Protein AF-A0A6L2PXE2-F1 (afdb_monomer)

Foldseek 3Di:
DPDPPPPDDPLLDDDPDDDDNPDQLQVLLVVLLVQLVDPVSCLVCVQVSLVSLLVLLVDLVCLLSHDQVSLVSLLVSLLVCLVPPHPPDDNLSSLQSNLSSLQRNLVVYVCLVVLLVCLVVLLVLLVPPCVLVPLSSLLSSLSNLLSNLVSNCVPPLASNLVSLLSRLVSLLVSDDPDPDRVSPSVVSSLSSLLSNLCSQQPLLNAVVDPNGDHNDPVSVVVSLLSLQVSLVVVLVVQLVVLDPDLDDDPSSLSSNLSSLSHQQVVPCQWDPPPDPPPDDPDDDDDDPDDDGRGHHPVVLLVVLQDPPSLSSSSSSLSSLLVNLQSPVVSQDPVNVVSLVVSLVVSCVPDPDVSSNVSSVSNVVSNVVSVVVVPPD

pLDDT: mean 82.26, std 19.33, range [30.48, 98.69]

Sequence (376 aa):
MDGCLSHMPEEFKVSYFSGTPKLKCSTVVSCILEILSDGYLQKCFGRTYLLILKEVLRVRKYWGCIKFDHWNELLDLCFMLYEKPPAHLDKATVAEILYWIVKCGTPQSHLGLRLRKKFPLLVRAFEDSDLGKLPALQASLLKLAITVSRQLAKESRMATCKFGEDITKYVIHLYEHRLEDRYDKKGLMFDFLLLQMHLHHPHGTREGDGAAYAYSWEKWRCQLRSIYGLVDTEMHNIQRNRCKVQVLKENFLRLAVEVCKQVYEDGSSVLDMTNERTINESVSYSVPKRRRVIGGIEAIIEILSTPGKTQDIWPWLSLMSSLFSKYPNILKEQDFIPLLRVIADLQSTCKDSIVMGCLCQCTVSSRSTSVGKTVI

Nearest PDB structures (foldseek):
  3nmx-assembly2_B  TM=4.400E-01  e=2.389E-02  Homo sapiens
  3t7u-assembly2_B  TM=4.200E-01  e=3.203E-02  Homo sapiens
  7n6g-assembly1_0A  TM=3.673E-01  e=2.389E-02  Chlamydomonas reinhardtii
  8qai-assembly2_B  TM=2.907E-01  e=6.283E-01  synthetic construct
  8fiq-assembly1_A  TM=2.658E-01  e=1.453E+00  synthetic construct

Radius of gyration: 24.65 Å; Cα contacts (8 Å, |Δi|>4): 382; chains: 1; bounding box: 54×49×72 Å

Organism: Coptotermes formosanus (NCBI:txid36987)

Structure (mmCIF, N/CA/C/O backbone):
data_AF-A0A6L2PXE2-F1
#
_entry.id   AF-A0A6L2PXE2-F1
#
loop_
_atom_site.group_PDB
_atom_site.id
_atom_site.type_symbol
_atom_site.label_atom_id
_atom_site.label_alt_id
_atom_site.label_comp_id
_atom_site.label_asym_id
_atom_site.label_entity_id
_atom_site.label_seq_id
_atom_site.pdbx_PDB_ins_code
_atom_site.Cartn_x
_atom_site.Cartn_y
_atom_site.Cartn_z
_atom_site.occupancy
_atom_site.B_iso_or_equiv
_atom_site.auth_seq_id
_atom_site.auth_comp_id
_atom_site.auth_asym_id
_atom_site.auth_atom_id
_atom_site.pdbx_PDB_model_num
ATOM 1 N N . MET A 1 1 ? -2.765 22.660 -30.120 1.00 33.78 1 MET A N 1
ATOM 2 C CA . MET A 1 1 ? -2.246 22.608 -31.504 1.00 33.78 1 MET A CA 1
ATOM 3 C C . MET A 1 1 ? -2.192 21.158 -31.930 1.00 33.78 1 MET A C 1
ATOM 5 O O . MET A 1 1 ? -1.219 20.445 -31.704 1.00 33.78 1 MET A O 1
ATOM 9 N N . ASP A 1 2 ? -3.338 20.750 -32.454 1.00 34.28 2 ASP A N 1
ATOM 10 C CA . ASP A 1 2 ? -3.775 19.413 -32.833 1.00 34.28 2 ASP A CA 1
ATOM 11 C C . ASP A 1 2 ? -3.177 18.982 -34.176 1.00 34.28 2 ASP A C 1
ATOM 13 O O . ASP A 1 2 ? -3.875 18.888 -35.179 1.00 34.28 2 ASP A O 1
ATOM 17 N N . GLY A 1 3 ? -1.857 18.774 -34.210 1.00 30.48 3 GLY A N 1
ATOM 18 C CA . GLY A 1 3 ? -1.133 18.500 -35.460 1.00 30.48 3 GLY A CA 1
ATOM 19 C C . GLY A 1 3 ? -0.398 17.160 -35.549 1.00 30.48 3 GLY A C 1
ATOM 20 O O . GLY A 1 3 ? -0.015 16.769 -36.641 1.00 30.48 3 GLY A O 1
ATOM 21 N N . CYS A 1 4 ? -0.188 16.436 -34.442 1.00 35.38 4 CYS A N 1
ATOM 22 C CA . CYS A 1 4 ? 0.711 15.264 -34.437 1.00 35.38 4 CYS A CA 1
ATOM 23 C C . CYS A 1 4 ? 0.021 13.891 -34.384 1.00 35.38 4 CYS A C 1
ATOM 25 O O . CYS A 1 4 ? 0.707 12.874 -34.353 1.00 35.38 4 CYS A O 1
ATOM 27 N N . LEU A 1 5 ? -1.313 13.829 -34.373 1.00 38.12 5 LEU A N 1
ATOM 28 C CA . LEU A 1 5 ? -2.053 12.554 -34.348 1.00 38.12 5 LEU A CA 1
ATOM 29 C C . LEU A 1 5 ? -2.540 12.096 -35.735 1.00 38.12 5 LEU A C 1
ATOM 31 O O . LEU A 1 5 ? -3.041 10.982 -35.863 1.00 38.12 5 LEU A O 1
ATOM 35 N N . SER A 1 6 ? -2.372 12.910 -36.780 1.00 36.41 6 SER A N 1
ATOM 36 C CA . SER A 1 6 ? -2.853 12.627 -38.143 1.00 36.41 6 SER A CA 1
ATOM 37 C C . SER A 1 6 ? -1.922 11.744 -38.986 1.00 36.41 6 SER A C 1
ATOM 39 O O . SER A 1 6 ? -2.309 11.342 -40.079 1.00 36.41 6 SER A O 1
ATOM 41 N N . HIS A 1 7 ? -0.733 11.391 -38.484 1.00 41.12 7 HIS A N 1
ATOM 42 C CA . HIS A 1 7 ? 0.254 10.577 -39.210 1.00 41.12 7 HIS A CA 1
ATOM 43 C C . HIS A 1 7 ? 0.598 9.239 -38.539 1.00 41.12 7 HIS A C 1
ATOM 45 O O . HIS A 1 7 ? 1.621 8.637 -38.857 1.00 41.12 7 HIS A O 1
ATOM 51 N N . MET A 1 8 ? -0.247 8.727 -37.637 1.00 36.16 8 MET A N 1
ATOM 52 C CA . MET A 1 8 ? -0.122 7.320 -37.248 1.00 36.16 8 MET A CA 1
ATOM 53 C C . MET A 1 8 ? -0.570 6.421 -38.413 1.00 36.16 8 MET A C 1
ATOM 55 O O . MET A 1 8 ? -1.683 6.615 -38.911 1.00 36.16 8 MET A O 1
ATOM 59 N N . PRO A 1 9 ? 0.246 5.432 -38.836 1.00 40.03 9 PRO A N 1
ATOM 60 C CA . PRO A 1 9 ? -0.194 4.403 -39.775 1.00 40.03 9 PRO A CA 1
ATOM 61 C C . PRO A 1 9 ? -1.485 3.759 -39.257 1.00 40.03 9 PRO A C 1
ATOM 63 O O . PRO A 1 9 ? -1.624 3.562 -38.047 1.00 40.03 9 PRO A O 1
ATOM 66 N N . GLU A 1 10 ? -2.434 3.427 -40.139 1.00 40.53 10 GLU A N 1
ATOM 67 C CA . GLU A 1 10 ? -3.741 2.866 -39.740 1.00 40.53 10 GLU A CA 1
ATOM 68 C C . GLU A 1 10 ? -3.636 1.630 -38.832 1.00 40.53 10 GLU A C 1
ATOM 70 O O . GLU A 1 10 ? -4.534 1.355 -38.039 1.00 40.53 10 GLU A O 1
ATOM 75 N N . GLU A 1 11 ? -2.502 0.941 -38.889 1.00 39.88 11 GLU A N 1
ATOM 76 C CA . GLU A 1 11 ? -2.125 -0.206 -38.067 1.00 39.88 11 GLU A CA 1
ATOM 77 C C . GLU A 1 11 ? -2.091 0.097 -36.556 1.00 39.88 11 GLU A C 1
ATOM 79 O O . GLU A 1 11 ? -2.255 -0.814 -35.745 1.00 39.88 11 GLU A O 1
ATOM 84 N N . PHE A 1 12 ? -1.925 1.364 -36.160 1.00 40.22 12 PHE A N 1
ATOM 85 C CA . PHE A 1 12 ? -1.775 1.790 -34.761 1.00 40.22 12 PHE A CA 1
ATOM 86 C C . PHE A 1 12 ? -3.035 2.424 -34.152 1.00 40.22 12 PHE A C 1
ATOM 88 O O . PHE A 1 12 ? -3.027 2.802 -32.977 1.00 40.22 12 PHE A O 1
ATOM 95 N N . LYS A 1 13 ? -4.146 2.519 -34.897 1.00 37.22 13 LYS A N 1
ATOM 96 C CA . LYS A 1 13 ? -5.426 2.993 -34.347 1.00 37.22 13 LYS A CA 1
ATOM 97 C C . LYS A 1 13 ? -6.058 1.905 -33.469 1.00 37.22 13 LYS A C 1
ATOM 99 O O . LYS A 1 13 ? -6.597 0.916 -33.961 1.00 37.22 13 LYS A O 1
ATOM 104 N N . VAL A 1 14 ? -6.030 2.095 -32.149 1.00 42.91 14 VAL A N 1
ATOM 105 C CA . VAL A 1 14 ? -6.706 1.208 -31.187 1.00 42.91 14 VAL A CA 1
ATOM 106 C C . VAL A 1 14 ? -8.183 1.605 -31.086 1.00 42.91 14 VAL A C 1
ATOM 108 O O . VAL A 1 14 ? -8.545 2.528 -30.359 1.00 42.91 14 VAL A O 1
ATOM 111 N N . SER A 1 15 ? -9.051 0.917 -31.834 1.00 38.34 15 SER A N 1
ATOM 112 C CA . SER A 1 15 ? -10.507 1.072 -31.726 1.00 38.34 15 SER A CA 1
ATOM 113 C C . SER A 1 15 ? -11.060 0.257 -30.555 1.00 38.34 15 SER A C 1
ATOM 115 O O . SER A 1 15 ? -10.921 -0.968 -30.526 1.00 38.34 15 SER A O 1
ATOM 117 N N . TYR A 1 16 ? -11.750 0.915 -29.623 1.00 40.41 16 TYR A N 1
ATOM 118 C CA . TYR A 1 16 ? -12.518 0.277 -28.548 1.00 40.41 16 TYR A CA 1
ATOM 119 C C . TYR A 1 16 ? -13.815 -0.361 -29.073 1.00 40.41 16 TYR A C 1
ATOM 121 O O . TYR A 1 16 ? -14.902 0.002 -28.654 1.00 40.41 16 TYR A O 1
ATOM 129 N N . PHE A 1 17 ? -13.727 -1.313 -29.997 1.00 40.59 17 PHE A N 1
ATOM 130 C CA . PHE A 1 17 ? -14.870 -2.129 -30.402 1.00 40.59 17 PHE A CA 1
ATOM 131 C C . PHE A 1 17 ? -14.378 -3.534 -30.741 1.00 40.59 17 PHE A C 1
ATOM 133 O O . PHE A 1 17 ? -13.473 -3.693 -31.554 1.00 40.59 17 PHE A O 1
ATOM 140 N N . SER A 1 18 ? -14.927 -4.527 -30.031 1.00 56.88 18 SER A N 1
ATOM 141 C CA . SER A 1 18 ? -14.941 -5.967 -30.347 1.00 56.88 18 SER A CA 1
ATOM 142 C C . SER A 1 18 ? -13.972 -6.419 -31.458 1.00 56.88 18 SER A C 1
ATOM 144 O O . SER A 1 18 ? -14.390 -6.687 -32.579 1.00 56.88 18 SER A O 1
ATOM 146 N N . GLY A 1 19 ? -12.670 -6.492 -31.165 1.00 48.06 19 GLY A N 1
ATOM 147 C CA . GLY A 1 19 ? -11.647 -6.758 -32.180 1.00 48.06 19 GLY A CA 1
ATOM 148 C C . GLY A 1 19 ? -10.712 -7.900 -31.798 1.00 48.06 19 GLY A C 1
ATOM 149 O O . GLY A 1 19 ? -10.201 -7.975 -30.672 1.00 48.06 19 GLY A O 1
ATOM 150 N N . THR A 1 20 ? -10.489 -8.814 -32.735 1.00 53.94 20 THR A N 1
ATOM 151 C CA . THR A 1 20 ? -9.309 -9.681 -32.778 1.00 53.94 20 THR A CA 1
ATOM 152 C C . THR A 1 20 ? -8.059 -8.794 -32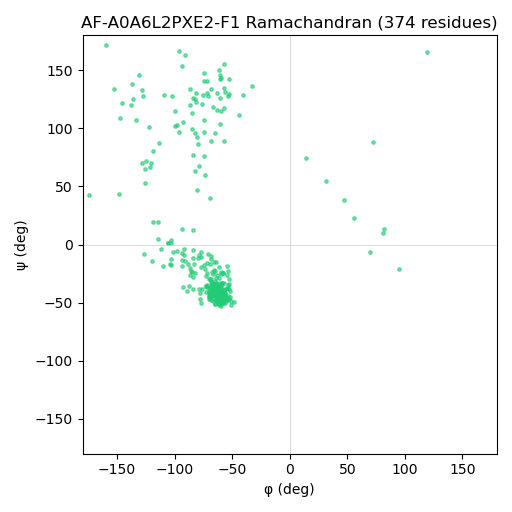.816 1.00 53.94 20 THR A C 1
ATOM 154 O O . THR A 1 20 ? -8.044 -7.808 -33.555 1.00 53.94 20 THR A O 1
ATOM 157 N N . PRO A 1 21 ? -7.018 -9.084 -32.019 1.00 54.56 21 PRO A N 1
ATOM 158 C CA . PRO A 1 21 ? -5.804 -8.283 -32.048 1.00 54.56 21 PRO A CA 1
ATOM 159 C C . PRO A 1 21 ? -5.129 -8.375 -33.426 1.00 54.56 21 PRO A C 1
ATOM 161 O O . PRO A 1 21 ? -4.723 -9.459 -33.835 1.00 54.56 21 PRO A O 1
ATOM 164 N N . LYS A 1 22 ? -5.048 -7.252 -34.155 1.00 66.12 22 LYS A N 1
ATOM 165 C CA . LYS A 1 22 ? -4.467 -7.192 -35.513 1.00 66.12 22 LYS A CA 1
ATOM 166 C C . LYS A 1 22 ? -2.946 -7.000 -35.516 1.00 66.12 22 LYS A C 1
ATOM 168 O O . LYS A 1 22 ? -2.286 -7.361 -36.483 1.00 66.12 22 LYS A O 1
ATOM 173 N N . LEU A 1 23 ? -2.387 -6.456 -34.433 1.00 68.56 23 LEU A N 1
ATOM 174 C CA . LEU A 1 23 ? -0.953 -6.215 -34.291 1.00 68.56 23 LEU A CA 1
ATOM 175 C C . LEU A 1 23 ? -0.242 -7.454 -33.742 1.00 68.56 23 LEU A C 1
ATOM 177 O O . LEU A 1 23 ? -0.655 -8.025 -32.728 1.00 68.56 23 LEU A O 1
ATOM 181 N N . LYS A 1 24 ? 0.885 -7.825 -34.360 1.00 84.50 24 LYS A N 1
ATOM 182 C CA . LYS A 1 24 ? 1.807 -8.828 -33.809 1.00 84.50 24 LYS A CA 1
ATOM 183 C C . LYS A 1 24 ? 2.478 -8.253 -32.559 1.00 84.50 24 LYS A C 1
ATOM 185 O O . LYS A 1 24 ? 3.528 -7.623 -32.639 1.00 84.50 24 LYS A O 1
ATOM 190 N N . CYS A 1 25 ? 1.854 -8.458 -31.399 1.00 87.31 25 CYS A N 1
ATOM 191 C CA . CYS A 1 25 ? 2.279 -7.883 -30.119 1.00 87.31 25 CYS A CA 1
ATOM 192 C C . CYS A 1 25 ? 3.760 -8.145 -29.801 1.00 87.31 25 CYS A C 1
ATOM 194 O O . CYS A 1 25 ? 4.458 -7.235 -29.364 1.00 87.31 25 CYS A O 1
ATOM 196 N N . SER A 1 26 ? 4.265 -9.344 -30.099 1.00 86.44 26 SER A N 1
ATOM 197 C CA . SER A 1 26 ? 5.681 -9.677 -29.925 1.00 86.44 26 SER A CA 1
ATOM 198 C C . SER A 1 26 ? 6.612 -8.753 -30.716 1.00 86.44 26 SER A C 1
ATOM 200 O O . SER A 1 26 ? 7.636 -8.342 -30.184 1.00 86.44 26 SER A O 1
ATOM 202 N N . THR A 1 27 ? 6.247 -8.400 -31.954 1.00 90.00 27 THR A N 1
ATOM 203 C CA . THR A 1 27 ? 7.010 -7.484 -32.818 1.00 90.00 27 THR A CA 1
ATOM 204 C C . THR A 1 27 ? 6.945 -6.055 -32.295 1.00 90.00 27 THR A C 1
ATOM 206 O O . THR A 1 27 ? 7.966 -5.379 -32.235 1.00 90.00 27 THR A O 1
ATOM 209 N N . VAL A 1 28 ? 5.762 -5.612 -31.856 1.00 92.62 28 VAL A N 1
ATOM 210 C CA . VAL A 1 28 ? 5.584 -4.278 -31.261 1.00 92.62 28 VAL A CA 1
ATOM 211 C C . VAL A 1 28 ? 6.449 -4.126 -30.009 1.00 92.62 28 VAL A C 1
ATOM 213 O O . VAL A 1 28 ? 7.136 -3.122 -29.862 1.00 92.62 28 VAL A O 1
ATOM 216 N N . VAL A 1 29 ? 6.466 -5.131 -29.128 1.00 95.00 29 VAL A N 1
ATOM 217 C CA . VAL A 1 29 ? 7.290 -5.091 -27.912 1.00 95.00 29 VAL A CA 1
ATOM 218 C C . VAL A 1 29 ? 8.785 -5.148 -28.223 1.00 95.00 29 VAL A C 1
ATOM 220 O O . VAL A 1 29 ? 9.530 -4.401 -27.597 1.00 95.00 29 VAL A O 1
ATOM 223 N N . SER A 1 30 ? 9.229 -5.949 -29.199 1.00 95.06 30 SER A N 1
ATOM 224 C CA . SER A 1 30 ? 10.632 -5.923 -29.648 1.00 95.06 30 SER A CA 1
ATOM 225 C C . SER A 1 30 ? 11.044 -4.533 -30.134 1.00 95.06 30 SER A C 1
ATOM 227 O O . SER A 1 30 ? 12.037 -3.995 -29.664 1.00 95.06 30 SER A O 1
ATOM 229 N N . CYS A 1 31 ? 10.229 -3.906 -30.985 1.00 95.44 31 CYS A N 1
ATOM 230 C CA . CYS A 1 31 ? 10.491 -2.555 -31.481 1.00 95.44 31 CYS A CA 1
ATOM 231 C C . CYS A 1 31 ? 10.535 -1.516 -30.344 1.00 95.44 31 CYS A C 1
ATOM 233 O O . CYS A 1 31 ? 11.412 -0.655 -30.315 1.00 95.44 31 CYS A O 1
ATOM 235 N N . ILE A 1 32 ? 9.628 -1.621 -29.363 1.00 96.06 32 ILE A N 1
ATOM 236 C CA . ILE A 1 32 ? 9.653 -0.774 -28.160 1.00 96.06 32 ILE A CA 1
ATOM 237 C C . ILE A 1 32 ? 10.976 -0.948 -27.403 1.00 96.06 32 ILE A C 1
ATOM 239 O O . ILE A 1 32 ? 11.587 0.050 -27.024 1.00 96.06 32 ILE A O 1
ATOM 243 N N . LEU A 1 33 ? 11.417 -2.187 -27.174 1.00 97.00 33 LEU A N 1
ATOM 244 C CA . LEU A 1 33 ? 12.665 -2.474 -26.464 1.00 97.00 33 LEU A CA 1
ATOM 245 C C . LEU A 1 33 ? 13.883 -1.917 -27.207 1.00 97.00 33 LEU A C 1
ATOM 247 O O . LEU A 1 33 ? 14.718 -1.272 -26.577 1.00 97.00 33 LEU A O 1
ATOM 251 N N . GLU A 1 34 ? 13.955 -2.096 -28.526 1.00 96.25 34 GLU A N 1
ATOM 252 C CA . GLU A 1 34 ? 15.027 -1.554 -29.373 1.00 96.25 34 GLU A CA 1
ATOM 253 C C . GLU A 1 34 ? 15.111 -0.026 -29.256 1.00 96.25 34 GLU A C 1
ATOM 255 O O . GLU A 1 34 ? 16.166 0.524 -28.943 1.00 96.25 34 GLU A O 1
ATOM 260 N N . ILE A 1 35 ? 13.978 0.665 -29.411 1.00 94.94 35 ILE A N 1
ATOM 261 C CA . ILE A 1 35 ? 13.917 2.133 -29.363 1.00 94.94 35 ILE A CA 1
ATOM 262 C C . ILE A 1 35 ? 14.258 2.673 -27.982 1.00 94.94 35 ILE A C 1
ATOM 264 O O . ILE A 1 35 ? 14.929 3.695 -27.865 1.00 94.94 35 ILE A O 1
ATOM 268 N N . LEU A 1 36 ? 13.770 2.024 -26.927 1.00 93.94 36 LEU A N 1
ATOM 269 C CA . LEU A 1 36 ? 14.010 2.477 -25.562 1.00 93.94 36 LEU A CA 1
ATOM 270 C C . LEU A 1 36 ? 15.421 2.139 -25.063 1.00 93.94 36 LEU A C 1
ATOM 272 O O . LEU A 1 36 ? 15.865 2.773 -24.104 1.00 93.94 36 LEU A O 1
ATOM 276 N N . SER A 1 37 ? 16.110 1.184 -25.691 1.00 93.75 37 SER A N 1
ATOM 277 C CA . SER A 1 37 ? 17.494 0.813 -25.364 1.00 93.75 37 SER A CA 1
ATOM 278 C C . SER A 1 37 ? 18.531 1.672 -26.093 1.00 93.75 37 SER A C 1
ATOM 280 O O . SER A 1 37 ? 19.634 1.852 -25.580 1.00 93.75 37 SER A O 1
ATOM 282 N N . ASP A 1 38 ? 18.190 2.232 -27.255 1.00 94.00 38 ASP A N 1
ATOM 283 C CA . ASP A 1 38 ? 19.054 3.163 -27.982 1.00 94.00 38 ASP A CA 1
ATOM 284 C C . ASP A 1 38 ? 18.939 4.594 -27.429 1.00 94.00 38 ASP A C 1
ATOM 286 O O . ASP A 1 38 ? 17.854 5.169 -27.361 1.00 94.00 38 ASP A O 1
ATOM 290 N N . GLY A 1 39 ? 20.062 5.208 -27.049 1.00 89.75 39 GLY A N 1
ATOM 291 C CA . GLY A 1 39 ? 20.059 6.525 -26.399 1.00 89.75 39 GLY A CA 1
ATOM 292 C C . GLY A 1 39 ? 19.544 7.673 -27.279 1.00 89.75 39 GLY A C 1
ATOM 293 O O . GLY A 1 39 ? 18.939 8.619 -26.763 1.00 89.75 39 GLY A O 1
ATOM 294 N N . TYR A 1 40 ? 19.749 7.607 -28.598 1.00 91.69 40 TYR A N 1
ATOM 295 C CA . TYR A 1 40 ? 19.263 8.626 -29.529 1.00 91.69 40 TYR A CA 1
ATOM 296 C C . TYR A 1 40 ? 17.762 8.451 -29.786 1.00 91.69 40 TYR A C 1
ATOM 298 O O . TYR A 1 40 ? 16.984 9.394 -29.601 1.00 91.69 40 TYR A O 1
ATOM 306 N N . LEU A 1 41 ? 17.330 7.235 -30.128 1.00 93.38 41 LEU A N 1
ATOM 307 C CA . LEU A 1 41 ? 15.924 6.925 -30.394 1.00 93.38 41 LEU A CA 1
ATOM 308 C C . LEU A 1 41 ? 15.060 7.085 -29.142 1.00 93.38 41 LEU A C 1
ATOM 310 O O . LEU A 1 41 ? 13.955 7.620 -29.233 1.00 93.38 41 LEU A O 1
ATOM 314 N N . GLN A 1 42 ? 15.566 6.720 -27.965 1.00 91.75 42 GLN A N 1
ATOM 315 C CA . GLN A 1 42 ? 14.887 6.946 -26.691 1.00 91.75 42 GLN A CA 1
ATOM 316 C C . GLN A 1 42 ? 14.640 8.442 -26.459 1.00 91.75 42 GLN A C 1
ATOM 318 O O . GLN A 1 42 ? 13.545 8.830 -26.040 1.00 91.75 42 GLN A O 1
ATOM 323 N N . LYS A 1 43 ? 15.620 9.301 -26.762 1.00 89.19 43 LYS A N 1
ATOM 324 C CA . LYS A 1 43 ? 15.480 10.756 -26.616 1.00 89.19 43 LYS A CA 1
ATOM 325 C C . LYS A 1 43 ? 14.452 11.334 -27.593 1.00 89.19 43 LYS A C 1
ATOM 327 O O . LYS A 1 43 ? 13.670 12.198 -27.199 1.00 89.19 43 LYS A O 1
ATOM 332 N N . CYS A 1 44 ? 14.439 10.859 -28.837 1.00 89.88 44 CYS A N 1
ATOM 333 C CA . CYS A 1 44 ? 13.541 11.354 -29.883 1.00 89.88 44 CYS A CA 1
ATOM 334 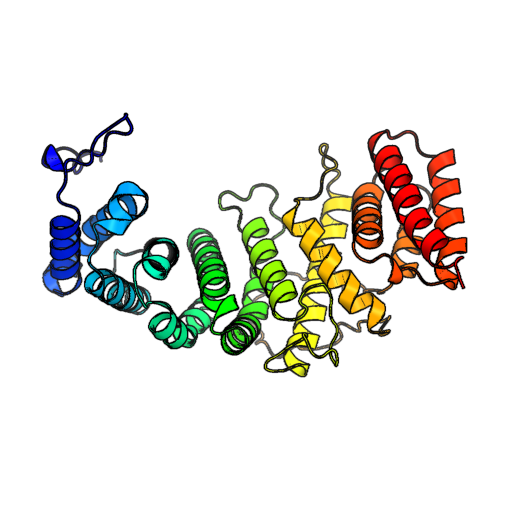C C . CYS A 1 44 ? 12.109 10.806 -29.762 1.00 89.88 44 CYS A C 1
ATOM 336 O O . CYS A 1 44 ? 11.144 11.549 -29.936 1.00 89.88 44 CYS A O 1
ATOM 338 N N . PHE A 1 45 ? 11.959 9.518 -29.451 1.00 91.19 45 PHE A N 1
ATOM 339 C CA . PHE A 1 45 ? 10.699 8.780 -29.584 1.00 91.19 45 PHE A CA 1
ATOM 340 C C . PHE A 1 45 ? 10.258 8.052 -28.309 1.00 91.19 45 PHE A C 1
ATOM 342 O O . PHE A 1 45 ? 9.131 7.553 -28.252 1.00 91.19 45 PHE A O 1
ATOM 349 N N . GLY A 1 46 ? 11.088 8.003 -27.263 1.00 90.81 46 GLY A N 1
ATOM 350 C CA . GLY A 1 46 ? 10.853 7.149 -26.095 1.00 90.81 46 GLY A CA 1
ATOM 351 C C . GLY A 1 46 ? 9.529 7.419 -25.382 1.00 90.81 46 GLY A C 1
ATOM 352 O O . GLY A 1 46 ? 8.821 6.479 -25.024 1.00 90.81 46 GLY A O 1
ATOM 353 N N . ARG A 1 47 ? 9.114 8.689 -25.255 1.00 91.38 47 ARG A N 1
ATOM 354 C CA . ARG A 1 47 ? 7.800 9.033 -24.681 1.00 91.38 47 ARG A CA 1
ATOM 355 C C . ARG A 1 47 ? 6.651 8.402 -25.472 1.00 91.38 47 ARG A C 1
ATOM 357 O O . ARG A 1 47 ? 5.744 7.835 -24.870 1.00 91.38 47 ARG A O 1
ATOM 364 N N . THR A 1 48 ? 6.686 8.488 -26.799 1.00 92.94 48 THR A N 1
ATOM 365 C CA . THR A 1 48 ? 5.644 7.932 -27.673 1.00 92.94 48 THR A CA 1
ATOM 366 C C . THR A 1 48 ? 5.568 6.416 -27.528 1.00 92.94 48 THR A C 1
ATOM 368 O O . THR A 1 48 ? 4.488 5.876 -27.300 1.00 92.94 48 THR A O 1
ATOM 371 N N . TYR A 1 49 ? 6.712 5.730 -27.564 1.00 94.25 49 TYR A N 1
ATOM 372 C CA . TYR A 1 49 ? 6.756 4.269 -27.452 1.00 94.25 49 TYR A CA 1
ATOM 373 C C . TYR A 1 49 ? 6.381 3.756 -26.057 1.00 94.25 49 TYR A C 1
ATOM 375 O O . TYR A 1 49 ? 5.755 2.705 -25.947 1.00 94.25 49 TYR A O 1
ATOM 383 N N . LEU A 1 50 ? 6.643 4.520 -24.993 1.00 93.50 50 LEU A N 1
ATOM 384 C CA . LEU A 1 50 ? 6.135 4.213 -23.652 1.00 93.50 50 LEU A CA 1
ATOM 385 C C . LEU A 1 50 ? 4.609 4.340 -23.557 1.00 93.50 50 LEU A C 1
ATOM 387 O O . LEU A 1 50 ? 3.965 3.517 -22.906 1.00 93.50 50 LEU A O 1
ATOM 391 N N . LEU A 1 51 ? 4.008 5.333 -24.219 1.00 93.00 51 LEU A N 1
ATOM 392 C CA . LEU A 1 51 ? 2.548 5.447 -24.275 1.00 93.00 51 LEU A CA 1
ATOM 393 C C . LEU A 1 51 ? 1.928 4.301 -25.086 1.00 93.00 51 LEU A C 1
ATOM 395 O O . LEU A 1 51 ? 0.922 3.741 -24.657 1.00 93.00 51 LEU A O 1
ATOM 399 N N . ILE A 1 52 ? 2.558 3.887 -26.189 1.00 94.00 52 ILE A N 1
ATOM 400 C CA . ILE A 1 52 ? 2.137 2.694 -26.941 1.00 94.00 52 ILE A CA 1
ATOM 401 C C . ILE A 1 52 ? 2.234 1.447 -26.053 1.00 94.00 52 ILE A C 1
ATOM 403 O O . ILE A 1 52 ? 1.269 0.688 -25.958 1.00 94.00 52 ILE A O 1
ATOM 407 N N . LEU A 1 53 ? 3.355 1.258 -25.346 1.00 95.50 53 LEU A N 1
ATOM 408 C CA . LEU A 1 53 ? 3.541 0.149 -24.409 1.00 95.50 53 LEU A CA 1
ATOM 409 C C . LEU A 1 53 ? 2.428 0.115 -23.358 1.00 95.50 53 LEU A C 1
ATOM 411 O O . LEU A 1 53 ? 1.852 -0.939 -23.097 1.00 95.50 53 LEU A O 1
ATOM 415 N N . LYS A 1 54 ? 2.092 1.268 -22.777 1.00 94.19 54 LYS A N 1
ATOM 416 C CA . LYS A 1 54 ? 1.018 1.393 -21.790 1.00 94.19 54 LYS A CA 1
ATOM 417 C C . LYS A 1 54 ? -0.324 0.899 -22.334 1.00 94.19 54 LYS A C 1
ATOM 419 O O . LYS A 1 54 ? -1.016 0.156 -21.638 1.00 94.19 54 LYS A O 1
ATOM 424 N N . GLU A 1 55 ? -0.678 1.259 -23.565 1.00 91.94 55 GLU A N 1
ATOM 425 C CA . GLU A 1 55 ? -1.921 0.796 -24.193 1.00 91.94 55 GLU A CA 1
ATOM 426 C C . GLU A 1 55 ? -1.879 -0.701 -24.535 1.00 91.94 55 GLU A C 1
ATOM 428 O O . GLU A 1 55 ? -2.857 -1.412 -24.292 1.00 91.94 55 GLU A O 1
ATOM 433 N N . VAL A 1 56 ? -0.731 -1.226 -24.979 1.00 92.94 56 VAL A N 1
ATOM 434 C CA . VAL A 1 56 ? -0.536 -2.676 -25.174 1.00 92.94 56 VAL A CA 1
ATOM 435 C C . VAL A 1 56 ? -0.748 -3.436 -23.860 1.00 92.94 56 VAL A C 1
ATOM 437 O O . VAL A 1 56 ? -1.493 -4.416 -23.821 1.00 92.94 56 VAL A O 1
ATOM 440 N N . LEU A 1 57 ? -0.156 -2.969 -22.758 1.00 93.88 57 LEU A N 1
ATOM 441 C CA . LEU A 1 57 ? -0.245 -3.632 -21.455 1.00 93.88 57 LEU A CA 1
ATOM 442 C C . LEU A 1 57 ? -1.656 -3.601 -20.844 1.00 93.88 57 LEU A C 1
ATOM 444 O O . LEU A 1 57 ? -1.990 -4.472 -20.037 1.00 93.88 57 LEU A O 1
ATOM 448 N N . ARG A 1 58 ? -2.509 -2.646 -21.230 1.00 92.31 58 ARG A N 1
ATOM 449 C CA . ARG A 1 58 ? -3.911 -2.564 -20.778 1.00 92.31 58 ARG A CA 1
ATOM 450 C C . ARG A 1 58 ? -4.808 -3.627 -21.414 1.00 92.31 58 ARG A C 1
ATOM 452 O O . ARG A 1 58 ? -5.847 -3.971 -20.849 1.00 92.31 58 ARG A O 1
ATOM 459 N N . VAL A 1 59 ? -4.410 -4.191 -22.553 1.00 90.62 59 VAL A N 1
ATOM 460 C CA . VAL A 1 59 ? -5.197 -5.194 -23.275 1.00 90.62 59 VAL A CA 1
ATOM 461 C C . VAL A 1 59 ? -4.779 -6.600 -22.845 1.00 90.62 59 VAL A C 1
ATOM 463 O O . VAL A 1 59 ? -3.763 -7.136 -23.281 1.00 90.62 59 VAL A O 1
ATOM 466 N N . ARG A 1 60 ? -5.623 -7.253 -22.036 1.00 89.75 60 ARG A N 1
ATOM 467 C CA . ARG A 1 60 ? -5.367 -8.603 -21.493 1.00 89.75 60 ARG A CA 1
ATOM 468 C C . ARG A 1 60 ? -5.008 -9.654 -22.547 1.00 89.75 60 ARG A C 1
ATOM 470 O O . ARG A 1 60 ? -4.193 -10.529 -22.274 1.00 89.75 60 ARG A O 1
ATOM 477 N N . LYS A 1 61 ? -5.585 -9.564 -23.752 1.00 89.19 61 LYS A N 1
ATOM 478 C CA . LYS A 1 61 ? -5.308 -10.498 -24.860 1.00 89.19 61 LYS A CA 1
ATOM 479 C C . LYS A 1 61 ? -3.830 -10.502 -25.281 1.00 89.19 61 LYS A C 1
ATOM 481 O O . LYS A 1 61 ? -3.362 -11.509 -25.794 1.00 89.19 61 LYS A O 1
ATOM 486 N N . TYR A 1 62 ? -3.100 -9.409 -25.051 1.00 90.06 62 TYR A N 1
ATOM 487 C CA . TYR A 1 62 ? -1.691 -9.297 -25.421 1.00 90.06 62 TYR A CA 1
ATOM 488 C C . TYR A 1 62 ? -0.728 -9.898 -24.400 1.00 90.06 62 TYR A C 1
ATOM 490 O O . TYR A 1 62 ? 0.411 -10.173 -24.756 1.00 90.06 62 TYR A O 1
ATOM 498 N N . TRP A 1 63 ? -1.148 -10.150 -23.157 1.00 91.12 63 TRP A N 1
ATOM 499 C CA . TRP A 1 63 ? -0.210 -10.529 -22.092 1.00 91.12 63 TRP A CA 1
ATOM 500 C C . TRP A 1 63 ? 0.530 -11.838 -22.387 1.00 91.12 63 TRP A C 1
ATOM 502 O O . TRP A 1 63 ? 1.740 -11.900 -22.200 1.00 91.12 63 TRP A O 1
ATOM 512 N N . GLY A 1 64 ? -0.171 -12.843 -22.923 1.00 89.50 64 GLY A N 1
ATOM 513 C CA . GLY A 1 64 ? 0.437 -14.114 -23.336 1.00 89.50 64 GLY A CA 1
ATOM 514 C C . GLY A 1 64 ? 1.200 -14.055 -24.666 1.00 89.50 64 GLY A C 1
ATOM 515 O O . GLY A 1 64 ? 1.833 -15.031 -25.047 1.00 89.50 64 GLY A O 1
ATOM 516 N N . CYS A 1 65 ? 1.141 -12.932 -25.391 1.00 90.25 65 CYS A N 1
ATOM 517 C CA . CYS A 1 65 ? 1.879 -12.737 -26.645 1.00 90.25 65 CYS A CA 1
ATOM 518 C C . CYS A 1 65 ? 3.265 -12.109 -26.424 1.00 90.25 65 CYS A C 1
ATOM 520 O O . CYS A 1 65 ? 4.085 -12.076 -27.344 1.00 90.25 65 CYS A O 1
ATOM 522 N N . ILE A 1 66 ? 3.520 -11.568 -25.230 1.00 92.62 66 ILE A N 1
ATOM 523 C CA . ILE A 1 66 ? 4.804 -10.974 -24.861 1.00 92.62 66 ILE A CA 1
ATOM 524 C C . ILE A 1 66 ? 5.730 -12.097 -24.398 1.00 92.62 66 ILE A C 1
ATOM 526 O O . ILE A 1 66 ? 5.372 -12.882 -23.521 1.00 92.62 66 ILE A O 1
ATOM 530 N N . LYS A 1 67 ? 6.919 -12.179 -25.005 1.00 92.00 67 LYS A N 1
ATOM 531 C CA . LYS A 1 67 ? 7.905 -13.220 -24.693 1.00 92.00 67 LYS A CA 1
ATOM 532 C C . LYS A 1 67 ? 8.357 -13.129 -23.236 1.00 92.00 67 LYS A C 1
ATOM 534 O O . LYS A 1 67 ? 8.448 -12.040 -22.672 1.00 92.00 67 LYS A O 1
ATOM 539 N N . PHE A 1 68 ? 8.718 -14.279 -22.672 1.00 91.19 68 PHE A N 1
ATOM 540 C CA . PHE A 1 68 ? 9.242 -14.391 -21.313 1.00 91.19 68 PHE A CA 1
ATOM 541 C C . PHE A 1 68 ? 10.411 -13.422 -21.047 1.00 91.19 68 PHE A C 1
ATOM 543 O O . PHE A 1 68 ? 10.381 -12.684 -20.064 1.00 91.19 68 PHE A O 1
ATOM 550 N N . ASP A 1 69 ? 11.406 -13.364 -21.939 1.00 92.25 69 ASP A N 1
ATOM 551 C CA . ASP A 1 69 ? 12.576 -12.490 -21.764 1.00 92.25 69 ASP A CA 1
ATOM 552 C C . ASP A 1 69 ? 12.227 -11.005 -21.892 1.00 92.25 69 ASP A C 1
ATOM 554 O O . ASP A 1 69 ? 12.669 -10.197 -21.075 1.00 92.25 69 ASP A O 1
ATOM 558 N N . HIS A 1 70 ? 11.312 -10.657 -22.804 1.00 95.25 70 HIS A N 1
ATOM 559 C CA . HIS A 1 70 ? 10.861 -9.275 -22.967 1.00 95.25 70 HIS A CA 1
ATOM 560 C C . HIS A 1 70 ? 10.222 -8.717 -21.689 1.00 95.25 70 HIS A C 1
ATOM 562 O O . HIS A 1 70 ? 10.384 -7.537 -21.402 1.00 95.25 70 HIS A O 1
ATOM 568 N N . TRP A 1 71 ? 9.516 -9.528 -20.891 1.00 95.88 71 TRP A N 1
ATOM 569 C CA . TRP A 1 71 ? 8.987 -9.061 -19.602 1.00 95.88 71 TRP A CA 1
ATOM 570 C C . TRP A 1 71 ? 10.097 -8.623 -18.645 1.00 95.88 71 TRP A C 1
ATOM 572 O O . TRP A 1 71 ? 9.955 -7.605 -17.963 1.00 95.88 71 TRP A O 1
ATOM 582 N N . ASN A 1 72 ? 11.197 -9.377 -18.604 1.00 94.00 72 ASN A N 1
ATOM 583 C CA . ASN A 1 72 ? 12.351 -9.055 -17.771 1.00 94.00 72 ASN A CA 1
ATOM 584 C C . ASN A 1 72 ? 13.059 -7.789 -18.270 1.00 94.00 72 ASN A C 1
ATOM 586 O O . ASN A 1 72 ? 13.366 -6.907 -17.469 1.00 94.00 72 ASN A O 1
ATOM 590 N N . GLU A 1 73 ? 13.276 -7.686 -19.581 1.00 95.75 73 GLU A N 1
ATOM 591 C CA . GLU A 1 73 ? 13.909 -6.522 -20.208 1.00 95.75 73 GLU A CA 1
ATOM 592 C C . GLU A 1 73 ? 13.081 -5.250 -20.011 1.00 95.75 73 GLU A C 1
ATOM 594 O O . GLU A 1 73 ? 13.613 -4.233 -19.569 1.00 95.75 73 GLU A O 1
ATOM 599 N N . LEU A 1 74 ? 11.764 -5.319 -20.240 1.00 96.94 74 LEU A N 1
ATOM 600 C CA . LEU A 1 74 ? 10.844 -4.203 -20.006 1.00 96.94 74 LEU A CA 1
ATOM 601 C C . LEU A 1 74 ? 10.910 -3.724 -18.556 1.00 96.94 74 LEU A C 1
ATOM 603 O O . LEU A 1 74 ? 10.933 -2.520 -18.301 1.00 96.94 74 LEU A O 1
ATOM 607 N N . LEU A 1 75 ? 10.950 -4.656 -17.600 1.00 96.69 75 LEU A N 1
ATOM 608 C CA . LEU A 1 75 ? 11.038 -4.312 -16.188 1.00 96.69 75 LEU A CA 1
ATOM 609 C C . LEU A 1 75 ? 12.321 -3.534 -15.880 1.00 96.69 75 LEU A C 1
ATOM 611 O O . LEU A 1 75 ? 12.267 -2.474 -15.253 1.00 96.69 75 LEU A O 1
ATOM 615 N N . ASP A 1 76 ? 13.470 -4.056 -16.308 1.00 95.31 76 ASP A N 1
ATOM 616 C CA . ASP A 1 76 ? 14.764 -3.431 -16.040 1.00 95.31 76 ASP A CA 1
ATOM 617 C C . ASP A 1 76 ? 14.897 -2.070 -16.727 1.00 95.31 76 ASP A C 1
ATOM 619 O O . ASP A 1 76 ? 15.327 -1.101 -16.092 1.00 95.31 76 ASP A O 1
ATOM 623 N N . LEU A 1 77 ? 14.450 -1.977 -17.977 1.00 95.88 77 LEU A N 1
ATOM 624 C CA . LEU A 1 77 ? 14.487 -0.755 -18.767 1.00 95.88 77 LEU A CA 1
ATOM 625 C C . LEU A 1 77 ? 13.592 0.338 -18.177 1.00 95.88 77 LEU A C 1
ATOM 627 O O . LEU A 1 77 ? 14.024 1.482 -18.039 1.00 95.88 77 LEU A O 1
ATOM 631 N N . CYS A 1 78 ? 12.369 0.001 -17.763 1.00 96.69 78 CYS A N 1
ATOM 632 C CA . CYS A 1 78 ? 11.469 0.971 -17.144 1.00 96.69 78 CYS A CA 1
ATOM 633 C C . CYS A 1 78 ? 11.956 1.429 -15.762 1.00 96.69 78 CYS A C 1
ATOM 635 O O . CYS A 1 78 ? 11.760 2.593 -15.417 1.00 96.69 78 CYS A O 1
ATOM 637 N N . PHE A 1 79 ? 12.628 0.575 -14.982 1.00 96.62 79 PHE A N 1
ATOM 638 C CA . PHE A 1 79 ? 13.277 1.026 -13.745 1.00 96.62 79 PHE A CA 1
ATOM 639 C C . PHE A 1 79 ? 14.453 1.970 -14.022 1.00 96.62 79 PHE A C 1
ATOM 641 O O . PHE A 1 79 ? 14.581 2.984 -13.338 1.00 96.62 79 PHE A O 1
ATOM 648 N N . MET A 1 80 ? 15.263 1.693 -15.048 1.00 95.00 80 MET A N 1
ATOM 649 C CA . MET A 1 80 ? 16.345 2.591 -15.474 1.00 95.00 80 MET A CA 1
ATOM 650 C C . MET A 1 80 ? 15.801 3.958 -15.915 1.00 95.00 80 MET A C 1
ATOM 652 O O . MET A 1 80 ? 16.280 4.992 -15.447 1.00 95.00 80 MET A O 1
ATOM 656 N N . LEU A 1 81 ? 14.742 3.961 -16.728 1.00 94.25 81 LEU A N 1
ATOM 657 C CA . LEU A 1 81 ? 14.033 5.171 -17.153 1.00 94.25 81 LEU A CA 1
ATOM 658 C C . LEU A 1 81 ? 13.418 5.944 -15.981 1.00 94.25 81 LEU A C 1
ATOM 660 O O . LEU A 1 81 ? 13.340 7.167 -16.031 1.00 94.25 81 LEU A O 1
ATOM 664 N N . TYR A 1 82 ? 12.972 5.254 -14.930 1.00 95.38 82 TYR A N 1
ATOM 665 C CA . TYR A 1 82 ? 12.442 5.904 -13.733 1.00 95.38 82 TYR A CA 1
ATOM 666 C C . TYR A 1 82 ? 13.539 6.637 -12.945 1.00 95.38 82 TYR A C 1
ATOM 668 O O . TYR A 1 82 ? 13.322 7.757 -12.477 1.00 95.38 82 TYR A O 1
ATOM 676 N N . GLU A 1 83 ? 14.714 6.017 -12.796 1.00 93.31 83 GLU A N 1
ATOM 677 C CA . GLU A 1 83 ? 15.854 6.615 -12.089 1.00 93.31 83 GLU A CA 1
ATOM 678 C C . GLU A 1 83 ? 16.493 7.761 -12.880 1.00 93.31 83 GLU A C 1
ATOM 680 O O . GLU A 1 83 ? 16.921 8.753 -12.288 1.00 93.31 83 GLU A O 1
ATOM 685 N N . LYS A 1 84 ? 16.544 7.641 -14.211 1.00 90.31 84 LYS A N 1
ATOM 686 C CA . LYS A 1 84 ? 17.143 8.631 -15.117 1.00 90.31 84 LYS A CA 1
ATOM 687 C C . LYS A 1 84 ? 16.160 9.005 -16.233 1.00 90.31 84 LYS A C 1
ATOM 689 O O . LYS A 1 84 ? 16.374 8.625 -17.386 1.00 90.31 84 LYS A O 1
ATOM 694 N N . PRO A 1 85 ? 15.076 9.734 -15.915 1.00 86.69 85 PRO A N 1
ATOM 695 C CA . PRO A 1 85 ? 14.090 10.102 -16.918 1.00 86.69 85 PRO A CA 1
ATOM 696 C C . PRO A 1 85 ? 14.686 11.107 -17.917 1.00 86.69 85 PRO A C 1
ATOM 698 O O . PRO A 1 85 ? 15.301 12.094 -17.502 1.00 86.69 85 PRO A O 1
ATOM 701 N N . PRO A 1 86 ? 14.486 10.918 -19.234 1.00 83.88 86 PRO A N 1
ATOM 702 C CA . PRO A 1 86 ? 14.737 11.965 -20.221 1.00 83.88 86 PRO A CA 1
ATOM 703 C C . PRO A 1 86 ? 13.917 13.231 -19.919 1.00 83.88 86 PRO A C 1
ATOM 705 O O . PRO A 1 86 ? 12.837 13.144 -19.339 1.00 83.88 86 PRO A O 1
ATOM 708 N N . ALA A 1 87 ? 14.370 14.403 -20.381 1.00 80.00 87 ALA A N 1
ATOM 709 C CA . ALA A 1 87 ? 13.806 15.722 -20.033 1.00 80.00 87 ALA A CA 1
ATOM 710 C C . ALA A 1 87 ? 12.287 15.903 -20.270 1.00 80.00 87 ALA A C 1
ATOM 712 O O . ALA A 1 87 ? 11.677 16.815 -19.719 1.00 80.00 87 ALA A O 1
ATOM 713 N N . HIS A 1 88 ? 11.662 15.050 -21.084 1.00 80.06 88 HIS A N 1
ATOM 714 C CA . HIS A 1 88 ? 10.235 15.115 -21.424 1.00 80.06 88 HIS A CA 1
ATOM 715 C C . HIS A 1 88 ? 9.427 13.922 -20.904 1.00 80.06 88 HIS A C 1
ATOM 717 O O . HIS A 1 88 ? 8.244 13.792 -21.236 1.00 80.06 88 HIS A O 1
ATOM 723 N N . LEU A 1 89 ? 10.060 13.030 -20.140 1.00 84.00 89 LEU A N 1
ATOM 724 C CA . LEU A 1 89 ? 9.425 11.835 -19.616 1.00 84.00 89 LEU A CA 1
ATOM 725 C C . LEU A 1 89 ? 9.009 12.046 -18.163 1.00 84.00 89 LEU A C 1
ATOM 727 O O . LEU A 1 89 ? 9.831 12.199 -17.266 1.00 84.00 89 LEU A O 1
ATOM 731 N N . ASP A 1 90 ? 7.703 12.023 -17.942 1.00 89.12 90 ASP A N 1
ATOM 732 C CA . ASP A 1 90 ? 7.121 12.143 -16.616 1.00 89.12 90 ASP A CA 1
ATOM 733 C C . ASP A 1 90 ? 7.283 10.837 -15.810 1.00 89.12 90 ASP A C 1
ATOM 735 O O . ASP A 1 90 ? 6.897 9.752 -16.263 1.00 89.12 90 ASP A O 1
ATOM 739 N N . LYS A 1 91 ? 7.811 10.951 -14.582 1.00 94.00 91 LYS A N 1
ATOM 740 C CA . LYS A 1 91 ? 7.998 9.818 -13.659 1.00 94.00 91 LYS A CA 1
ATOM 741 C C . LYS A 1 91 ? 6.678 9.115 -13.332 1.00 94.00 91 LYS A C 1
ATOM 743 O O . LYS A 1 91 ? 6.690 7.898 -13.142 1.00 94.00 91 LYS A O 1
ATOM 748 N N . ALA A 1 92 ? 5.547 9.830 -13.271 1.00 94.44 92 ALA A N 1
ATOM 749 C CA . ALA A 1 92 ? 4.261 9.198 -12.958 1.00 94.44 92 ALA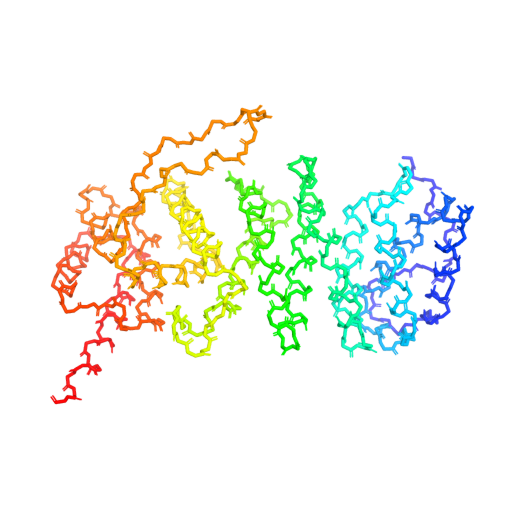 A CA 1
ATOM 750 C C . ALA A 1 92 ? 3.839 8.224 -14.066 1.00 94.44 92 ALA A C 1
ATOM 752 O O . ALA A 1 92 ? 3.413 7.105 -13.780 1.00 94.44 92 ALA A O 1
ATOM 753 N N . THR A 1 93 ? 4.056 8.601 -15.326 1.00 93.88 93 THR A N 1
ATOM 754 C CA . THR A 1 93 ? 3.825 7.736 -16.490 1.00 93.88 93 THR A CA 1
ATOM 755 C C . THR A 1 93 ? 4.684 6.472 -16.435 1.00 93.88 93 THR A C 1
ATOM 757 O O . THR A 1 93 ? 4.166 5.374 -16.642 1.00 93.88 93 THR A O 1
ATOM 760 N N . VAL A 1 94 ? 5.975 6.597 -16.107 1.00 96.62 94 VAL A N 1
ATOM 761 C CA . VAL A 1 94 ? 6.873 5.434 -15.981 1.00 96.62 94 VAL A CA 1
ATOM 762 C C . VAL A 1 94 ? 6.454 4.531 -14.817 1.00 96.62 94 VAL A C 1
ATOM 764 O O . VAL A 1 94 ? 6.397 3.314 -14.982 1.00 96.62 94 VAL A O 1
ATOM 767 N N . ALA A 1 95 ? 6.088 5.103 -13.666 1.00 97.50 95 ALA A N 1
ATOM 768 C CA . ALA A 1 95 ? 5.581 4.345 -12.521 1.00 97.50 95 ALA A CA 1
ATOM 769 C C . ALA A 1 95 ? 4.271 3.600 -12.843 1.00 97.50 95 ALA A C 1
ATOM 771 O O . ALA A 1 95 ? 4.090 2.456 -12.422 1.00 97.50 95 ALA A O 1
ATOM 772 N N . GLU A 1 96 ? 3.370 4.202 -13.626 1.00 96.06 96 GLU A N 1
ATOM 773 C CA . GLU A 1 96 ? 2.147 3.534 -14.083 1.00 96.06 96 GLU A CA 1
ATOM 774 C C . GLU A 1 96 ? 2.453 2.379 -15.051 1.00 96.06 96 GLU A C 1
ATOM 776 O O . GLU A 1 96 ? 1.830 1.319 -14.968 1.00 96.06 96 GLU A O 1
ATOM 781 N N . ILE A 1 97 ? 3.427 2.544 -15.948 1.00 97.50 97 ILE A N 1
ATOM 782 C CA . ILE A 1 97 ? 3.879 1.467 -16.841 1.00 97.50 97 ILE A CA 1
ATOM 783 C C . ILE A 1 97 ? 4.512 0.333 -16.033 1.00 97.50 97 ILE A C 1
ATOM 785 O O . ILE A 1 97 ? 4.155 -0.825 -16.243 1.00 97.50 97 ILE A O 1
ATOM 789 N N . LEU A 1 98 ? 5.369 0.648 -15.057 1.00 98.12 98 LEU A N 1
ATOM 790 C CA . LEU A 1 98 ? 5.921 -0.337 -14.123 1.00 98.12 98 LEU A CA 1
ATOM 791 C C . LEU A 1 98 ? 4.809 -1.092 -13.391 1.00 98.12 98 LEU A C 1
ATOM 793 O O . LEU A 1 98 ? 4.870 -2.315 -13.301 1.00 98.12 98 LEU A O 1
ATOM 797 N N . TYR A 1 99 ? 3.761 -0.404 -12.930 1.00 97.44 99 TYR A N 1
ATOM 798 C CA . TYR A 1 99 ? 2.592 -1.056 -12.332 1.00 97.44 99 TYR A CA 1
ATOM 799 C C . TYR A 1 99 ? 1.995 -2.113 -13.269 1.00 97.44 99 TYR A C 1
ATOM 801 O O . TYR A 1 99 ? 1.747 -3.244 -12.841 1.00 97.44 99 TYR A O 1
ATOM 809 N N . TRP A 1 100 ? 1.797 -1.773 -14.544 1.00 97.12 100 TRP A N 1
ATOM 810 C CA . TRP A 1 100 ? 1.264 -2.707 -15.531 1.00 97.12 100 TRP A CA 1
ATOM 811 C C . TRP A 1 100 ? 2.231 -3.854 -15.834 1.00 97.12 100 TRP A C 1
ATOM 813 O O . TRP A 1 100 ? 1.792 -5.001 -15.886 1.00 97.12 100 TRP A O 1
ATOM 823 N N . ILE A 1 101 ? 3.534 -3.589 -15.957 1.00 97.44 101 ILE A N 1
ATOM 824 C CA . ILE A 1 101 ? 4.552 -4.633 -16.149 1.00 97.44 101 ILE A CA 1
ATOM 825 C C . ILE A 1 101 ? 4.526 -5.620 -14.981 1.00 97.44 101 ILE A C 1
ATOM 827 O O . ILE A 1 101 ? 4.481 -6.825 -15.204 1.00 97.44 101 ILE A O 1
ATOM 831 N N . VAL A 1 102 ? 4.480 -5.142 -13.736 1.00 96.62 102 VAL A N 1
ATOM 832 C CA . VAL A 1 102 ? 4.418 -6.020 -12.556 1.00 96.62 102 VAL A CA 1
ATOM 833 C C . VAL A 1 102 ? 3.117 -6.814 -12.530 1.00 96.62 102 VAL A C 1
ATOM 835 O O . VAL A 1 102 ? 3.133 -8.030 -12.329 1.00 96.62 102 VAL A O 1
ATOM 838 N N . LYS A 1 103 ? 1.982 -6.143 -12.743 1.00 94.50 103 LYS A N 1
ATOM 839 C CA . LYS A 1 103 ? 0.657 -6.770 -12.700 1.00 94.50 103 LYS A CA 1
ATOM 840 C C . LYS A 1 103 ? 0.500 -7.866 -13.750 1.00 94.50 103 LYS A C 1
ATOM 842 O O . LYS A 1 103 ? -0.067 -8.913 -13.446 1.00 94.50 103 LYS A O 1
ATOM 847 N N . CYS A 1 104 ? 0.965 -7.604 -14.967 1.00 93.25 104 CYS A N 1
ATOM 848 C CA . CYS A 1 104 ? 0.752 -8.473 -16.116 1.00 93.25 104 CYS A CA 1
ATOM 849 C C . CYS A 1 104 ? 1.889 -9.476 -16.298 1.00 93.25 104 CYS A C 1
ATOM 851 O O . CYS A 1 104 ? 1.620 -10.608 -16.670 1.00 93.25 104 CYS A O 1
ATOM 853 N N . GLY A 1 105 ? 3.133 -9.082 -16.026 1.00 92.62 105 GLY A N 1
ATOM 854 C CA . GLY A 1 105 ? 4.328 -9.880 -16.293 1.00 92.62 105 GLY A CA 1
ATOM 855 C C . GLY A 1 105 ? 4.670 -10.896 -15.208 1.00 92.62 105 GLY A C 1
ATOM 856 O O . GLY A 1 105 ? 5.233 -11.938 -15.535 1.00 92.62 105 GLY A O 1
ATOM 857 N N . THR A 1 106 ? 4.301 -10.661 -13.941 1.00 90.81 106 THR A N 1
ATOM 858 C CA . THR A 1 106 ? 4.622 -11.612 -12.852 1.00 90.81 106 THR A CA 1
ATOM 859 C C . THR A 1 106 ? 3.948 -12.981 -13.034 1.00 90.81 106 THR A C 1
ATOM 861 O O . THR A 1 106 ? 4.613 -13.987 -12.829 1.00 90.81 106 THR A O 1
ATOM 864 N N . PRO A 1 107 ? 2.682 -13.081 -13.487 1.00 86.50 107 PRO A N 1
ATOM 865 C CA . PRO A 1 107 ? 2.091 -14.377 -13.834 1.00 86.50 107 PRO A CA 1
ATOM 866 C C . PRO A 1 107 ? 2.642 -15.013 -15.122 1.00 86.50 107 PRO A C 1
ATOM 868 O O . PRO A 1 107 ? 2.375 -16.182 -15.370 1.00 86.50 107 PRO A O 1
ATOM 871 N N . GLN A 1 108 ? 3.334 -14.246 -15.972 1.00 86.62 108 GLN A N 1
ATOM 872 C CA . GLN A 1 108 ? 3.797 -14.679 -17.303 1.00 86.62 108 GLN A CA 1
ATOM 873 C C . GLN A 1 108 ? 5.292 -15.017 -17.329 1.00 86.62 108 GLN A C 1
ATOM 875 O O . GLN A 1 108 ? 5.791 -15.562 -18.310 1.00 86.62 108 GLN A O 1
ATOM 880 N N . SER A 1 109 ? 6.032 -14.648 -16.283 1.00 85.56 109 SER A N 1
ATOM 881 C CA . SER A 1 109 ? 7.480 -14.809 -16.218 1.00 85.56 109 SER A CA 1
ATOM 882 C C . SER A 1 109 ? 7.990 -14.774 -14.777 1.00 85.56 109 SER A C 1
ATOM 884 O O . SER A 1 109 ? 7.270 -14.415 -13.850 1.00 85.56 109 SER A O 1
ATOM 886 N N . HIS A 1 110 ? 9.268 -15.083 -14.572 1.00 84.38 110 HIS A N 1
ATOM 887 C CA . HIS A 1 110 ? 9.890 -15.089 -13.245 1.00 84.38 110 HIS A CA 1
ATOM 888 C C . HIS A 1 110 ? 10.307 -13.683 -12.759 1.00 84.38 110 HIS A C 1
ATOM 890 O O . HIS A 1 110 ? 11.412 -13.499 -12.239 1.00 84.38 110 HIS A O 1
ATOM 896 N N . LEU A 1 111 ? 9.425 -12.676 -12.884 1.00 89.38 111 LEU A N 1
ATOM 897 C CA . LEU A 1 111 ? 9.731 -11.306 -12.438 1.00 89.38 111 LEU A CA 1
ATOM 898 C C . LEU A 1 111 ? 9.974 -11.211 -10.930 1.00 89.38 111 LEU A C 1
ATOM 900 O O . LEU A 1 111 ? 10.691 -10.311 -10.503 1.00 89.38 111 LEU A O 1
ATOM 904 N N . GLY A 1 112 ? 9.413 -12.113 -10.119 1.00 88.12 112 GLY A N 1
ATOM 905 C CA . GLY A 1 112 ? 9.426 -11.996 -8.659 1.00 88.12 112 GLY A CA 1
ATOM 906 C C . GLY A 1 112 ? 10.826 -11.792 -8.059 1.00 88.12 112 GLY A C 1
ATOM 907 O O . GLY A 1 112 ? 11.056 -10.860 -7.282 1.00 88.12 112 GLY A O 1
ATOM 908 N N . LEU A 1 113 ? 11.807 -12.588 -8.499 1.00 86.94 113 LEU A N 1
ATOM 909 C CA . LEU A 1 113 ? 13.198 -12.464 -8.045 1.00 86.94 113 LEU A CA 1
ATOM 910 C C . LEU A 1 113 ? 13.849 -11.144 -8.479 1.00 86.94 113 LEU A C 1
ATOM 912 O O . LEU A 1 113 ? 14.602 -10.551 -7.700 1.00 86.94 113 LEU A O 1
ATOM 916 N N . ARG A 1 114 ? 13.568 -10.668 -9.701 1.00 91.44 114 ARG A N 1
ATOM 917 C CA . ARG A 1 114 ? 14.072 -9.373 -10.189 1.00 91.44 114 ARG A CA 1
ATOM 918 C C . ARG A 1 114 ? 13.421 -8.218 -9.435 1.00 91.44 114 ARG A C 1
ATOM 920 O O . ARG A 1 114 ? 14.132 -7.329 -8.981 1.00 91.44 114 ARG A O 1
ATOM 927 N N . LEU A 1 115 ? 12.108 -8.269 -9.217 1.00 93.25 115 LEU A N 1
ATOM 928 C CA . LEU A 1 115 ? 11.348 -7.257 -8.479 1.00 93.25 115 LEU A CA 1
ATOM 929 C C . LEU A 1 115 ? 11.840 -7.085 -7.050 1.00 93.25 115 LEU A C 1
ATOM 931 O O . LEU A 1 115 ? 12.028 -5.954 -6.606 1.00 93.25 115 LEU A O 1
ATOM 935 N N . ARG A 1 116 ? 12.131 -8.190 -6.357 1.00 93.94 116 ARG A N 1
ATOM 936 C CA . ARG A 1 116 ? 12.700 -8.142 -5.005 1.00 93.94 116 ARG A CA 1
ATOM 937 C C . ARG A 1 116 ? 13.999 -7.331 -4.958 1.00 93.94 116 ARG A C 1
ATOM 939 O O . ARG A 1 116 ? 14.208 -6.562 -4.026 1.00 93.94 116 ARG A O 1
ATOM 946 N N . LYS A 1 117 ? 14.855 -7.440 -5.984 1.00 94.38 117 LYS A N 1
ATOM 947 C CA . LYS A 1 117 ? 16.102 -6.655 -6.091 1.00 94.38 117 LYS A CA 1
ATOM 948 C C . LYS A 1 117 ? 15.856 -5.160 -6.344 1.00 94.38 117 LYS A C 1
ATOM 950 O O . LYS A 1 117 ? 16.763 -4.362 -6.132 1.00 94.38 117 LYS A O 1
ATOM 955 N N . LYS A 1 118 ? 14.653 -4.769 -6.777 1.00 96.12 118 LYS A N 1
ATOM 956 C CA . LYS A 1 118 ? 14.273 -3.373 -7.055 1.00 96.12 118 LYS A CA 1
ATOM 957 C C . LYS A 1 118 ? 13.649 -2.664 -5.848 1.00 96.12 118 LYS A C 1
ATOM 959 O O . LYS A 1 118 ? 13.414 -1.462 -5.930 1.00 96.12 118 LYS A O 1
ATOM 964 N N . PHE A 1 119 ? 13.436 -3.345 -4.716 1.00 97.00 119 PHE A N 1
ATOM 965 C CA . PHE A 1 119 ? 12.923 -2.712 -3.491 1.00 97.00 119 PHE A CA 1
ATOM 966 C C . PHE A 1 119 ? 13.708 -1.468 -3.061 1.00 97.00 119 PHE A C 1
ATOM 968 O O . PHE A 1 119 ? 13.056 -0.460 -2.809 1.00 97.00 119 PHE A O 1
ATOM 975 N N . PRO A 1 120 ? 15.058 -1.449 -3.050 1.00 97.38 120 PRO A N 1
ATOM 976 C CA . PRO A 1 120 ? 15.792 -0.233 -2.698 1.00 97.38 120 PRO A CA 1
ATOM 977 C C . PRO A 1 120 ? 15.479 0.955 -3.619 1.00 97.38 120 PRO A C 1
ATOM 979 O O . PRO A 1 120 ? 15.449 2.089 -3.155 1.00 97.38 120 PRO A O 1
ATOM 982 N N . LEU A 1 121 ? 15.209 0.710 -4.908 1.00 97.12 121 LEU A N 1
ATOM 983 C CA . LEU A 1 121 ? 14.820 1.764 -5.855 1.00 97.12 121 LEU A CA 1
ATOM 984 C C . LEU A 1 121 ? 13.442 2.330 -5.508 1.00 97.12 121 LEU A C 1
ATOM 986 O O . LEU A 1 121 ? 13.239 3.541 -5.522 1.00 97.12 121 LEU A O 1
ATOM 990 N N . LEU A 1 122 ? 12.498 1.442 -5.185 1.00 97.81 122 LEU A N 1
ATOM 991 C CA . LEU A 1 122 ? 11.145 1.826 -4.791 1.00 97.81 122 LEU A CA 1
ATOM 992 C C . LEU A 1 122 ? 11.140 2.578 -3.460 1.00 97.81 122 LEU A C 1
ATOM 994 O O . LEU A 1 122 ? 10.424 3.561 -3.344 1.00 97.81 122 LEU A O 1
ATOM 998 N N . VAL A 1 123 ? 11.957 2.171 -2.485 1.00 98.31 123 VAL A N 1
ATOM 999 C CA . VAL A 1 123 ? 12.114 2.911 -1.223 1.00 98.31 123 VAL A CA 1
ATOM 1000 C C . VAL A 1 123 ? 12.596 4.334 -1.507 1.00 98.31 123 VAL A C 1
ATOM 1002 O O . VAL A 1 123 ? 11.920 5.281 -1.113 1.00 98.31 123 VAL A O 1
ATOM 1005 N N . ARG A 1 124 ? 13.663 4.497 -2.304 1.00 97.75 124 ARG A N 1
ATOM 1006 C CA . ARG A 1 124 ? 14.155 5.826 -2.710 1.00 97.75 124 ARG A CA 1
ATOM 1007 C C . ARG A 1 124 ? 13.101 6.671 -3.426 1.00 97.75 124 ARG A C 1
ATOM 1009 O O . ARG A 1 124 ? 13.084 7.886 -3.276 1.00 97.75 124 ARG A O 1
ATOM 1016 N N . ALA A 1 125 ? 12.207 6.045 -4.192 1.00 97.44 125 ALA A N 1
ATOM 1017 C CA . ALA A 1 125 ? 11.107 6.747 -4.848 1.00 97.44 125 ALA A CA 1
ATOM 1018 C C . ALA A 1 125 ? 10.109 7.367 -3.853 1.00 97.44 125 ALA A C 1
ATOM 1020 O O . ALA A 1 125 ? 9.547 8.415 -4.155 1.00 97.44 125 ALA A O 1
ATOM 1021 N N . PHE A 1 126 ? 9.890 6.740 -2.691 1.00 97.62 126 PHE A N 1
ATOM 1022 C CA . PHE A 1 126 ? 9.065 7.290 -1.608 1.00 97.62 126 PHE A CA 1
ATOM 1023 C C . PHE A 1 126 ? 9.821 8.291 -0.722 1.00 97.62 126 PHE A C 1
ATOM 1025 O O . PHE A 1 126 ? 9.191 9.152 -0.114 1.00 97.62 126 PHE A O 1
ATOM 1032 N N . GLU A 1 127 ? 11.149 8.186 -0.663 1.00 96.31 127 GLU A N 1
ATOM 1033 C CA . GLU A 1 127 ? 12.035 9.116 0.052 1.00 96.31 127 GLU A CA 1
ATOM 1034 C C . GLU A 1 127 ? 12.224 10.461 -0.663 1.00 96.31 127 GLU A C 1
ATOM 1036 O O . GLU A 1 127 ? 12.663 11.424 -0.036 1.00 96.31 127 GLU A O 1
ATOM 1041 N N . ASP A 1 128 ? 11.903 10.531 -1.959 1.00 94.56 128 ASP A N 1
ATOM 1042 C CA . ASP A 1 128 ? 12.025 11.736 -2.782 1.00 94.56 128 ASP A CA 1
ATOM 1043 C C . ASP A 1 128 ? 11.213 12.896 -2.173 1.00 94.56 128 ASP A C 1
ATOM 1045 O O . ASP A 1 128 ? 9.987 12.834 -2.048 1.00 94.56 128 ASP A O 1
ATOM 1049 N N . SER A 1 129 ? 11.903 13.972 -1.786 1.00 89.94 129 SER A N 1
ATOM 1050 C CA . SER A 1 129 ? 11.306 15.122 -1.100 1.00 89.94 129 SER A CA 1
ATOM 1051 C C . SER A 1 129 ? 10.299 15.883 -1.967 1.00 89.94 129 SER A C 1
ATOM 1053 O O . SER A 1 129 ? 9.399 16.541 -1.433 1.00 89.94 129 SER A O 1
ATOM 1055 N N . ASP A 1 130 ? 10.389 15.764 -3.292 1.00 90.56 130 ASP A N 1
ATOM 1056 C CA . ASP A 1 130 ? 9.439 16.377 -4.217 1.00 90.56 130 ASP A CA 1
ATOM 1057 C C . ASP A 1 130 ? 8.183 15.528 -4.435 1.00 90.56 130 ASP A C 1
ATOM 1059 O O . ASP A 1 130 ? 7.183 16.041 -4.952 1.00 90.56 130 ASP A O 1
ATOM 1063 N N . LEU A 1 131 ? 8.165 14.266 -3.979 1.00 92.88 131 LEU A N 1
ATOM 1064 C CA . LEU A 1 131 ? 7.002 13.386 -4.114 1.00 92.88 131 LEU A CA 1
ATOM 1065 C C . LEU A 1 131 ? 5.736 14.031 -3.539 1.00 92.88 131 LEU A C 1
ATOM 1067 O O . LEU A 1 131 ? 4.665 13.914 -4.136 1.00 92.88 131 LEU A O 1
ATOM 1071 N N . GLY A 1 132 ? 5.853 14.764 -2.426 1.00 88.12 132 GLY A N 1
ATOM 1072 C CA . GLY A 1 132 ? 4.749 15.479 -1.773 1.00 88.12 132 GLY A CA 1
ATOM 1073 C C . GLY A 1 132 ? 3.990 16.450 -2.692 1.00 88.12 132 GLY A C 1
ATOM 1074 O O . GLY A 1 132 ? 2.795 16.669 -2.502 1.00 88.12 132 GLY A O 1
ATOM 1075 N N . LYS A 1 133 ? 4.646 16.968 -3.737 1.00 90.38 133 LYS A N 1
ATOM 1076 C CA . LYS A 1 133 ? 4.099 17.965 -4.674 1.00 90.38 133 LYS A CA 1
ATOM 1077 C C . LYS A 1 133 ? 3.464 17.340 -5.925 1.00 90.38 133 LYS A C 1
ATOM 1079 O O . LYS A 1 133 ? 2.866 18.052 -6.729 1.00 90.38 133 LYS A O 1
ATOM 1084 N N . LEU A 1 134 ? 3.590 16.022 -6.113 1.00 93.12 134 LEU A N 1
ATOM 1085 C CA . LEU A 1 134 ? 3.279 15.327 -7.367 1.00 93.12 134 LEU A CA 1
ATOM 1086 C C . LEU A 1 134 ? 2.157 14.282 -7.180 1.00 93.12 134 LEU A C 1
ATOM 1088 O O . LEU A 1 134 ? 2.432 13.084 -7.096 1.00 93.12 134 LEU A O 1
ATOM 1092 N N . PRO A 1 135 ? 0.870 14.680 -7.155 1.00 92.31 135 PRO A N 1
ATOM 1093 C CA . PRO A 1 135 ? -0.239 13.781 -6.806 1.00 92.31 135 PRO A CA 1
ATOM 1094 C C . PRO A 1 135 ? -0.422 12.599 -7.772 1.00 92.31 135 PRO A C 1
ATOM 1096 O O . PRO A 1 135 ? -0.746 11.491 -7.346 1.00 92.31 135 PRO A O 1
ATOM 1099 N N . ALA A 1 136 ? -0.172 12.797 -9.071 1.00 93.31 136 ALA A N 1
ATOM 1100 C CA . ALA A 1 136 ? -0.232 11.711 -10.052 1.00 93.31 136 ALA A CA 1
ATOM 1101 C C . ALA A 1 136 ? 0.875 10.664 -9.822 1.00 93.31 136 ALA A C 1
ATOM 1103 O O . ALA A 1 136 ? 0.638 9.460 -9.968 1.00 93.31 136 ALA A O 1
ATOM 1104 N N . LEU A 1 137 ? 2.071 11.111 -9.418 1.00 96.00 137 LEU A N 1
ATOM 1105 C CA . LEU A 1 137 ? 3.187 10.229 -9.081 1.00 96.00 137 LEU A CA 1
ATOM 1106 C C . LEU A 1 137 ? 2.912 9.475 -7.778 1.00 96.00 137 LEU A C 1
ATOM 1108 O O . LEU A 1 137 ? 3.083 8.260 -7.753 1.00 96.00 137 LEU A O 1
ATOM 1112 N N . GLN A 1 138 ? 2.402 10.157 -6.746 1.00 96.19 138 GLN A N 1
ATOM 1113 C CA . GLN A 1 138 ? 1.968 9.536 -5.486 1.00 96.19 138 GLN A CA 1
ATOM 1114 C C . GLN A 1 138 ? 1.017 8.361 -5.745 1.00 96.19 138 GLN A C 1
ATOM 1116 O O . GLN A 1 138 ? 1.266 7.243 -5.296 1.00 96.19 138 GLN A O 1
ATOM 1121 N N . ALA A 1 139 ? -0.044 8.587 -6.525 1.00 96.31 139 ALA A N 1
ATOM 1122 C CA . ALA A 1 139 ? -1.010 7.542 -6.849 1.00 96.31 139 ALA A CA 1
ATOM 1123 C C . ALA A 1 139 ? -0.386 6.389 -7.655 1.00 96.31 139 ALA A C 1
ATOM 1125 O O . ALA A 1 139 ? -0.692 5.220 -7.410 1.00 96.31 139 ALA A O 1
ATOM 1126 N N . SER A 1 140 ? 0.504 6.695 -8.601 1.00 97.38 140 SER A N 1
ATOM 1127 C CA . SER A 1 140 ? 1.173 5.680 -9.427 1.00 97.38 140 SER A CA 1
ATOM 1128 C C . SER A 1 140 ? 2.144 4.821 -8.611 1.00 97.38 140 SER A C 1
ATOM 1130 O O . SER A 1 140 ? 2.134 3.597 -8.747 1.00 97.38 140 SER A O 1
ATOM 1132 N N . LEU A 1 141 ? 2.914 5.427 -7.703 1.00 98.31 141 LEU A N 1
ATOM 1133 C CA . LEU A 1 141 ? 3.807 4.713 -6.790 1.00 98.31 141 LEU A CA 1
ATOM 1134 C C . LEU A 1 141 ? 3.041 3.876 -5.766 1.00 98.31 141 LEU A C 1
ATOM 1136 O O . LEU A 1 141 ? 3.430 2.737 -5.523 1.00 98.31 141 LEU A O 1
ATOM 1140 N N . LEU A 1 142 ? 1.929 4.374 -5.215 1.00 98.31 142 LEU A N 1
ATOM 1141 C CA . LEU A 1 142 ? 1.073 3.578 -4.327 1.00 98.31 142 LEU A CA 1
ATOM 1142 C C . LEU A 1 142 ? 0.513 2.348 -5.053 1.00 98.31 142 LEU A C 1
ATOM 1144 O O . LEU A 1 142 ? 0.619 1.233 -4.543 1.00 98.31 142 LEU A O 1
ATOM 1148 N N . LYS A 1 143 ? -0.010 2.513 -6.278 1.00 98.00 143 LYS A N 1
ATOM 1149 C CA . LYS A 1 143 ? -0.472 1.385 -7.111 1.00 98.00 143 LYS A CA 1
ATOM 1150 C C . LYS A 1 143 ? 0.640 0.371 -7.359 1.00 98.00 143 LYS A C 1
ATOM 1152 O O . LYS A 1 143 ? 0.401 -0.837 -7.250 1.00 98.00 143 LYS A O 1
ATOM 1157 N N . LEU A 1 144 ? 1.841 0.847 -7.683 1.00 98.50 144 LEU A N 1
ATOM 1158 C CA . LEU A 1 144 ? 3.009 -0.000 -7.895 1.00 98.50 144 LEU A CA 1
ATOM 1159 C C . LEU A 1 144 ? 3.392 -0.748 -6.611 1.00 98.50 144 LEU A C 1
ATOM 1161 O O . LEU A 1 144 ? 3.503 -1.969 -6.650 1.00 98.50 144 LEU A O 1
ATOM 1165 N N . ALA A 1 145 ? 3.500 -0.060 -5.473 1.00 98.56 145 ALA A N 1
ATOM 1166 C CA . ALA A 1 145 ? 3.855 -0.648 -4.181 1.00 98.56 145 ALA A CA 1
ATOM 1167 C C . ALA A 1 145 ? 2.850 -1.716 -3.728 1.00 98.56 145 ALA A C 1
ATOM 1169 O O . ALA A 1 145 ? 3.250 -2.812 -3.344 1.00 98.56 145 ALA A O 1
ATOM 1170 N N . ILE A 1 146 ? 1.545 -1.444 -3.835 1.00 98.56 146 ILE A N 1
ATOM 1171 C CA . ILE A 1 146 ? 0.488 -2.425 -3.535 1.00 98.56 146 ILE A CA 1
ATOM 1172 C C . ILE A 1 146 ? 0.634 -3.656 -4.429 1.00 98.56 146 ILE A C 1
ATOM 1174 O O . ILE A 1 146 ? 0.537 -4.789 -3.960 1.00 98.56 146 ILE A O 1
ATOM 1178 N N . THR A 1 147 ? 0.851 -3.443 -5.726 1.00 97.81 147 THR A N 1
ATOM 1179 C CA . THR A 1 147 ? 0.912 -4.533 -6.705 1.00 97.81 147 THR A CA 1
ATOM 1180 C C . THR A 1 147 ? 2.151 -5.388 -6.491 1.00 97.81 147 THR A C 1
ATOM 1182 O O . THR A 1 147 ? 2.028 -6.605 -6.407 1.00 97.81 147 THR A O 1
ATOM 1185 N N . VAL A 1 148 ? 3.318 -4.767 -6.329 1.00 97.06 148 VAL A N 1
ATOM 1186 C CA . VAL A 1 148 ? 4.577 -5.447 -6.010 1.00 97.06 148 VAL A CA 1
ATOM 1187 C C . VAL A 1 148 ? 4.432 -6.268 -4.729 1.00 97.06 148 VAL A C 1
ATOM 1189 O O . VAL A 1 148 ? 4.727 -7.462 -4.737 1.00 97.06 148 VAL A O 1
ATOM 1192 N N . SER A 1 149 ? 3.893 -5.671 -3.664 1.00 97.56 149 SER A N 1
ATOM 1193 C CA . SER A 1 149 ? 3.674 -6.371 -2.398 1.00 97.56 149 SER A CA 1
ATOM 1194 C C . SER A 1 149 ? 2.705 -7.544 -2.544 1.00 97.56 149 SER A C 1
ATOM 1196 O O . SER A 1 149 ? 2.988 -8.620 -2.035 1.00 97.56 149 SER A O 1
ATOM 1198 N N . ARG A 1 150 ? 1.596 -7.400 -3.283 1.00 96.25 150 ARG A N 1
ATOM 1199 C CA . ARG A 1 150 ? 0.643 -8.504 -3.518 1.00 96.25 150 ARG A CA 1
ATOM 1200 C C . ARG A 1 150 ? 1.263 -9.657 -4.303 1.00 96.25 150 ARG A C 1
ATOM 1202 O O . ARG A 1 150 ? 1.004 -10.810 -3.970 1.00 96.25 150 ARG A O 1
ATOM 1209 N N . GLN A 1 151 ? 2.058 -9.353 -5.328 1.00 94.44 151 GLN A N 1
ATOM 1210 C CA . GLN A 1 151 ? 2.711 -10.379 -6.141 1.00 94.44 151 GLN A CA 1
ATOM 1211 C C . GLN A 1 151 ? 3.782 -11.138 -5.346 1.00 94.44 151 GLN A C 1
ATOM 1213 O O . GLN A 1 151 ? 3.913 -12.347 -5.493 1.00 94.44 151 GLN A O 1
ATOM 1218 N N . LEU A 1 152 ? 4.511 -10.449 -4.463 1.00 94.19 152 LEU A N 1
ATOM 1219 C CA . LEU A 1 152 ? 5.616 -11.035 -3.699 1.00 94.19 152 LEU A CA 1
ATOM 1220 C C . LEU A 1 152 ? 5.218 -11.573 -2.321 1.00 94.19 152 LEU A C 1
ATOM 1222 O O . LEU A 1 152 ? 5.990 -12.324 -1.725 1.00 94.19 152 LEU A O 1
ATOM 1226 N N . ALA A 1 153 ? 4.024 -11.247 -1.822 1.00 92.19 153 ALA A N 1
ATOM 1227 C CA . ALA A 1 153 ? 3.553 -11.639 -0.494 1.00 92.19 153 ALA A CA 1
ATOM 1228 C C . ALA A 1 153 ? 3.657 -13.149 -0.236 1.00 92.19 153 ALA A C 1
ATOM 1230 O O . ALA A 1 153 ? 4.003 -13.554 0.869 1.00 92.19 153 ALA A O 1
ATOM 1231 N N . LYS A 1 154 ? 3.372 -13.979 -1.248 1.00 88.38 154 LYS A N 1
ATOM 1232 C CA . LYS A 1 154 ? 3.361 -15.443 -1.109 1.00 88.38 154 LYS A CA 1
ATOM 1233 C C . LYS A 1 154 ? 4.762 -16.055 -1.067 1.00 88.38 154 LYS A C 1
ATOM 1235 O O . LYS A 1 154 ? 4.988 -16.993 -0.317 1.00 88.38 154 LYS A O 1
ATOM 1240 N N . GLU A 1 155 ? 5.693 -15.524 -1.856 1.00 88.88 155 GLU A N 1
ATOM 1241 C CA . GLU A 1 155 ? 7.023 -16.123 -2.068 1.00 88.88 155 GLU A CA 1
ATOM 1242 C C . GLU A 1 155 ? 8.138 -15.410 -1.293 1.00 88.88 155 GLU A C 1
ATOM 1244 O O . GLU A 1 155 ? 9.251 -15.910 -1.150 1.00 88.88 155 GLU A O 1
ATOM 1249 N N . SER A 1 156 ? 7.892 -14.183 -0.844 1.00 94.19 156 SER A N 1
ATOM 1250 C CA . SER A 1 156 ? 8.895 -13.311 -0.233 1.00 94.19 156 SER A CA 1
ATOM 1251 C C . SER A 1 156 ? 8.260 -12.397 0.813 1.00 94.19 156 SER A C 1
ATOM 1253 O O . SER A 1 156 ? 8.587 -11.209 0.889 1.00 94.19 156 SER A O 1
ATOM 1255 N N . ARG A 1 157 ? 7.368 -12.953 1.651 1.00 95.62 157 ARG A N 1
ATOM 1256 C CA . ARG A 1 157 ? 6.692 -12.229 2.743 1.00 95.62 157 ARG A CA 1
ATOM 1257 C C . ARG A 1 157 ? 7.673 -11.425 3.592 1.00 95.62 157 ARG A C 1
ATOM 1259 O O . ARG A 1 157 ? 7.461 -10.236 3.761 1.00 95.62 157 ARG A O 1
ATOM 1266 N N . MET A 1 158 ? 8.773 -12.032 4.046 1.00 96.25 158 MET A N 1
ATOM 1267 C CA . MET A 1 158 ? 9.753 -11.363 4.916 1.00 96.25 158 MET A CA 1
ATOM 1268 C C . MET A 1 158 ? 10.359 -10.113 4.265 1.00 96.25 158 MET A C 1
ATOM 1270 O O . MET A 1 158 ? 10.398 -9.044 4.867 1.00 96.25 158 MET A O 1
ATOM 1274 N N . ALA A 1 159 ? 10.777 -10.226 3.000 1.00 97.12 159 ALA A N 1
ATOM 1275 C CA . ALA A 1 159 ? 11.296 -9.088 2.246 1.00 97.12 159 ALA A CA 1
ATOM 1276 C C . ALA A 1 159 ? 10.206 -8.035 1.987 1.00 97.12 159 ALA A C 1
ATOM 1278 O O . ALA A 1 159 ? 10.496 -6.843 1.976 1.00 97.12 159 ALA A O 1
ATOM 1279 N N . THR A 1 160 ? 8.959 -8.470 1.791 1.00 97.88 160 THR A N 1
ATOM 1280 C CA . THR A 1 160 ? 7.808 -7.584 1.571 1.00 97.88 160 THR A CA 1
ATOM 1281 C C . THR A 1 160 ? 7.437 -6.817 2.842 1.00 97.88 160 THR A C 1
ATOM 1283 O O . THR A 1 160 ? 7.192 -5.620 2.756 1.00 97.88 160 THR A O 1
ATOM 1286 N N . CYS A 1 161 ? 7.473 -7.461 4.014 1.00 98.44 161 CYS A N 1
ATOM 1287 C CA . CYS A 1 161 ? 7.336 -6.814 5.322 1.00 98.44 161 CYS A CA 1
ATOM 1288 C C . CYS A 1 161 ? 8.435 -5.772 5.525 1.00 98.44 161 CYS A C 1
ATOM 1290 O O . CYS A 1 161 ? 8.131 -4.619 5.801 1.00 98.44 161 CYS A O 1
ATOM 1292 N N . LYS A 1 162 ? 9.704 -6.124 5.274 1.00 98.38 162 LYS A N 1
ATOM 1293 C CA . LYS A 1 162 ? 10.805 -5.152 5.335 1.00 98.38 162 LYS A CA 1
ATOM 1294 C C . LYS A 1 162 ? 10.564 -3.954 4.407 1.00 98.38 162 LYS A C 1
ATOM 1296 O O . LYS A 1 162 ? 10.734 -2.814 4.821 1.00 98.38 162 LYS A O 1
ATOM 1301 N N . PHE A 1 163 ? 10.164 -4.200 3.158 1.00 98.56 163 PHE A N 1
ATOM 1302 C CA . PHE A 1 163 ? 9.833 -3.136 2.207 1.00 98.56 163 PHE A CA 1
ATOM 1303 C C . PHE A 1 163 ? 8.692 -2.248 2.719 1.00 98.56 163 PHE A C 1
ATOM 1305 O O . PHE A 1 163 ? 8.797 -1.025 2.670 1.00 98.56 163 PHE A O 1
ATOM 1312 N N . GLY A 1 164 ? 7.634 -2.861 3.252 1.00 98.44 164 GLY A N 1
ATOM 1313 C CA . GLY A 1 164 ? 6.528 -2.175 3.905 1.00 98.44 164 GLY A CA 1
ATOM 1314 C C . GLY A 1 164 ? 6.992 -1.284 5.048 1.00 98.44 164 GLY A C 1
ATOM 1315 O O . GLY A 1 164 ? 6.688 -0.090 5.062 1.00 98.44 164 GLY A O 1
ATOM 1316 N N . GLU A 1 165 ? 7.799 -1.828 5.954 1.00 98.56 165 GLU A N 1
ATOM 1317 C CA . GLU A 1 165 ? 8.410 -1.080 7.047 1.00 98.56 165 GLU A CA 1
ATOM 1318 C C . GLU A 1 165 ? 9.292 0.067 6.534 1.00 98.56 165 GLU A C 1
ATOM 1320 O O . GLU A 1 165 ? 9.336 1.141 7.129 1.00 98.56 165 GLU A O 1
ATOM 1325 N N . ASP A 1 166 ? 10.011 -0.102 5.430 1.00 98.50 166 ASP A N 1
ATOM 1326 C CA . ASP A 1 166 ? 10.861 0.952 4.872 1.00 98.50 166 ASP A CA 1
ATOM 1327 C C . ASP A 1 166 ? 10.048 2.136 4.319 1.00 98.50 166 ASP A C 1
ATOM 1329 O O . ASP A 1 166 ? 10.476 3.280 4.482 1.00 98.50 166 ASP A O 1
ATOM 1333 N N . ILE A 1 167 ? 8.853 1.900 3.758 1.00 98.25 167 ILE A N 1
ATOM 1334 C CA . ILE A 1 167 ? 8.069 2.965 3.104 1.00 98.25 167 ILE A CA 1
ATOM 1335 C C . ILE A 1 167 ? 6.873 3.502 3.901 1.00 98.25 167 ILE A C 1
ATOM 1337 O O . ILE A 1 167 ? 6.373 4.583 3.584 1.00 98.25 167 ILE A O 1
ATOM 1341 N N . THR A 1 168 ? 6.405 2.797 4.936 1.00 98.38 168 THR A N 1
ATOM 1342 C CA . THR A 1 168 ? 5.139 3.119 5.630 1.00 98.38 168 THR A CA 1
ATOM 1343 C C . THR A 1 168 ? 5.091 4.549 6.168 1.00 98.38 168 THR A C 1
ATOM 1345 O O . THR A 1 168 ? 4.078 5.226 5.996 1.00 98.38 168 THR A O 1
ATOM 1348 N N . LYS A 1 169 ? 6.189 5.060 6.744 1.00 96.31 169 LYS A N 1
ATOM 1349 C CA . LYS A 1 169 ? 6.243 6.450 7.235 1.00 96.31 169 LYS A CA 1
ATOM 1350 C C . LYS A 1 169 ? 5.997 7.472 6.117 1.00 96.31 169 LYS A C 1
ATOM 1352 O O . LYS A 1 169 ? 5.224 8.405 6.300 1.00 96.31 169 LYS A O 1
ATOM 1357 N N . TYR A 1 170 ? 6.580 7.260 4.935 1.00 97.31 170 TYR A N 1
ATOM 1358 C CA . TYR A 1 170 ? 6.390 8.143 3.783 1.00 97.31 170 TYR A CA 1
ATOM 1359 C C . TYR A 1 170 ? 4.959 8.059 3.258 1.00 97.31 170 TYR A C 1
ATOM 1361 O O . TYR A 1 170 ? 4.362 9.088 2.968 1.00 97.31 170 TYR A O 1
ATOM 1369 N N . VAL A 1 171 ? 4.380 6.854 3.208 1.00 97.31 171 VAL A N 1
ATOM 1370 C CA . VAL A 1 171 ? 2.982 6.646 2.799 1.00 97.31 171 VAL A CA 1
ATOM 1371 C C . VAL A 1 171 ? 2.010 7.385 3.723 1.00 97.31 171 VAL A C 1
ATOM 1373 O O . VAL A 1 171 ? 1.110 8.059 3.229 1.00 97.31 171 VAL A O 1
ATOM 1376 N N . ILE A 1 172 ? 2.214 7.320 5.042 1.00 95.56 172 ILE A N 1
ATOM 1377 C CA . ILE A 1 172 ? 1.405 8.058 6.029 1.00 95.56 172 ILE A CA 1
ATOM 1378 C C . ILE A 1 172 ? 1.512 9.573 5.802 1.00 95.56 172 ILE A C 1
ATOM 1380 O O . ILE A 1 172 ? 0.500 10.269 5.855 1.00 95.56 172 ILE A O 1
ATOM 1384 N N . HIS A 1 173 ? 2.702 10.090 5.479 1.00 93.19 173 HIS A N 1
ATOM 1385 C CA . HIS A 1 173 ? 2.899 11.511 5.170 1.00 93.19 173 HIS A CA 1
ATOM 1386 C C . HIS A 1 173 ? 2.190 11.988 3.890 1.00 93.19 173 HIS A C 1
ATOM 1388 O O . HIS A 1 173 ? 2.021 13.192 3.714 1.00 93.19 173 HIS A O 1
ATOM 1394 N N . LEU A 1 174 ? 1.735 11.084 3.012 1.00 91.81 174 LEU A N 1
ATOM 1395 C CA . LEU A 1 174 ? 0.940 11.450 1.831 1.00 91.81 174 LEU A CA 1
ATOM 1396 C C . LEU A 1 174 ? -0.533 11.734 2.155 1.00 91.81 174 LEU A C 1
ATOM 1398 O O . LEU A 1 174 ? -1.272 12.183 1.266 1.00 91.81 174 LEU A O 1
ATOM 1402 N N . TYR A 1 175 ? -0.971 11.444 3.383 1.00 92.00 175 TYR A N 1
ATOM 1403 C CA . TYR A 1 175 ? -2.339 11.666 3.820 1.00 92.00 175 TYR A CA 1
ATOM 1404 C C . TYR A 1 175 ? -2.717 13.144 3.740 1.00 92.00 175 TYR A C 1
ATOM 1406 O O . TYR A 1 175 ? -2.086 14.013 4.334 1.00 92.00 175 TYR A O 1
ATOM 1414 N N . GLU A 1 176 ? -3.812 13.417 3.041 1.00 85.69 176 GLU A N 1
ATOM 1415 C CA . GLU A 1 176 ? -4.438 14.730 2.998 1.00 85.69 176 GLU A CA 1
ATOM 1416 C C . GLU A 1 176 ? -5.948 14.554 3.122 1.00 85.69 176 GLU A C 1
ATOM 1418 O O . GLU A 1 176 ? -6.547 13.682 2.483 1.00 85.69 176 GLU A O 1
ATOM 1423 N N . HIS A 1 177 ? -6.587 15.417 3.907 1.00 78.75 177 HIS A N 1
ATOM 1424 C CA . HIS A 1 177 ? -8.040 15.434 4.013 1.00 78.75 177 HIS A CA 1
ATOM 1425 C C . HIS A 1 177 ? -8.654 16.254 2.870 1.00 78.75 177 HIS A C 1
ATOM 1427 O O . HIS A 1 177 ? -9.038 17.407 3.053 1.00 78.75 177 HIS A O 1
ATOM 1433 N N . ARG A 1 178 ? -8.707 15.667 1.667 1.00 74.44 178 ARG A N 1
ATOM 1434 C CA . ARG A 1 178 ? -9.390 16.239 0.494 1.00 74.44 178 ARG A CA 1
ATOM 1435 C C . ARG A 1 178 ? -10.645 15.430 0.171 1.00 74.44 178 ARG A C 1
ATOM 1437 O O . ARG A 1 178 ? -10.576 14.209 0.063 1.00 74.44 178 ARG A O 1
ATOM 1444 N N . LEU A 1 179 ? -11.780 16.116 0.023 1.00 65.56 179 LEU A N 1
ATOM 1445 C CA . LEU A 1 179 ? -13.059 15.492 -0.346 1.00 65.56 179 LEU A CA 1
ATOM 1446 C C . LEU A 1 179 ? -13.075 15.067 -1.822 1.00 65.56 179 LEU A C 1
ATOM 1448 O O . LEU A 1 179 ? -13.609 14.013 -2.156 1.00 65.56 179 LEU A O 1
ATOM 1452 N N . GLU A 1 180 ? -12.433 15.852 -2.688 1.00 68.12 180 GLU A N 1
ATOM 1453 C CA . GLU A 1 180 ? -12.261 15.544 -4.105 1.00 68.12 180 GLU A CA 1
ATOM 1454 C C . GLU A 1 180 ? -10.861 14.974 -4.349 1.00 68.12 180 GLU A C 1
ATOM 1456 O O . GLU A 1 180 ? -9.862 15.694 -4.391 1.00 68.12 180 GLU A O 1
ATOM 1461 N N . ASP A 1 181 ? -10.786 13.653 -4.496 1.00 77.38 181 ASP A N 1
ATOM 1462 C CA . ASP A 1 181 ? -9.543 12.938 -4.772 1.00 77.38 181 ASP A CA 1
ATOM 1463 C C . ASP A 1 181 ? -9.590 12.318 -6.171 1.00 77.38 181 ASP A C 1
ATOM 1465 O O . ASP A 1 181 ? -9.978 11.163 -6.355 1.00 77.38 181 ASP A O 1
ATOM 1469 N N . ARG A 1 182 ? -9.183 13.107 -7.177 1.00 82.75 182 ARG A N 1
ATOM 1470 C CA . ARG A 1 182 ? -9.169 12.702 -8.596 1.00 82.75 182 ARG A CA 1
ATOM 1471 C C . ARG A 1 182 ? -8.431 11.380 -8.839 1.00 82.75 182 ARG A C 1
ATOM 1473 O O . ARG A 1 182 ? -8.745 10.678 -9.797 1.00 82.75 182 ARG A O 1
ATOM 1480 N N . TYR A 1 183 ? -7.429 11.068 -8.021 1.00 85.62 183 TYR A N 1
ATOM 1481 C CA . TYR A 1 183 ? -6.558 9.910 -8.214 1.00 85.62 183 TYR A CA 1
ATOM 1482 C C . TYR A 1 183 ? -6.846 8.763 -7.233 1.00 85.62 183 TYR A C 1
ATOM 1484 O O . TYR A 1 183 ? -6.149 7.748 -7.294 1.00 85.62 183 TYR A O 1
ATOM 1492 N N . ASP A 1 184 ? -7.847 8.921 -6.357 1.00 90.00 184 ASP A N 1
ATOM 1493 C CA . ASP A 1 184 ? -8.156 8.037 -5.221 1.00 90.00 184 ASP A CA 1
ATOM 1494 C C . ASP A 1 184 ? -6.908 7.678 -4.389 1.00 90.00 184 ASP A C 1
ATOM 1496 O O . ASP A 1 184 ? -6.728 6.551 -3.922 1.00 90.00 184 ASP A O 1
ATOM 1500 N N . LYS A 1 185 ? -6.011 8.653 -4.202 1.00 91.31 185 LYS A N 1
ATOM 1501 C CA . LYS A 1 185 ? -4.800 8.524 -3.382 1.00 91.31 185 LYS A CA 1
ATOM 1502 C C . LYS A 1 185 ? -5.124 8.032 -1.976 1.00 91.31 185 LYS A C 1
ATOM 1504 O O . LYS A 1 185 ? -4.438 7.146 -1.468 1.00 91.31 185 LYS A O 1
ATOM 1509 N N . LYS A 1 186 ? -6.160 8.590 -1.351 1.00 91.38 186 LYS A N 1
ATOM 1510 C CA . LYS A 1 186 ? -6.583 8.224 0.003 1.00 91.38 186 LYS A CA 1
ATOM 1511 C C . LYS A 1 186 ? -6.994 6.752 0.071 1.00 91.38 186 LYS A C 1
ATOM 1513 O O . LYS A 1 186 ? -6.569 6.044 0.978 1.00 91.38 186 LYS A O 1
ATOM 1518 N N . GLY A 1 187 ? -7.750 6.278 -0.925 1.00 93.75 187 GLY A N 1
ATOM 1519 C CA . GLY A 1 187 ? -8.121 4.868 -1.050 1.00 93.75 187 GLY A CA 1
ATOM 1520 C C . GLY A 1 187 ? -6.904 3.960 -1.240 1.00 93.75 187 GLY A C 1
ATOM 1521 O O . GLY A 1 187 ? -6.751 2.975 -0.524 1.00 93.75 187 GLY A O 1
ATOM 1522 N N . LEU A 1 188 ? -5.983 4.329 -2.132 1.00 96.88 188 LEU A N 1
ATOM 1523 C CA . LEU A 1 188 ? -4.743 3.577 -2.361 1.00 96.88 188 LEU A CA 1
ATOM 1524 C C . LEU A 1 188 ? -3.854 3.510 -1.112 1.00 96.88 188 LEU A C 1
ATOM 1526 O O . LEU A 1 188 ? -3.262 2.472 -0.824 1.00 96.88 188 LEU A O 1
ATOM 1530 N N . MET A 1 189 ? -3.767 4.599 -0.353 1.00 96.94 189 MET A N 1
ATOM 1531 C CA . MET A 1 189 ? -3.037 4.627 0.910 1.00 96.94 189 MET A CA 1
ATOM 1532 C C . MET A 1 189 ? -3.646 3.639 1.913 1.00 96.94 189 MET A C 1
ATOM 1534 O O . MET A 1 189 ? -2.914 2.843 2.500 1.00 96.94 189 MET A O 1
ATOM 1538 N N . PHE A 1 190 ? -4.975 3.627 2.066 1.00 97.56 190 PHE A N 1
ATOM 1539 C CA . PHE A 1 190 ? -5.653 2.658 2.930 1.00 97.56 190 PHE A CA 1
ATOM 1540 C C . PHE A 1 190 ? -5.451 1.216 2.463 1.00 97.56 190 PHE A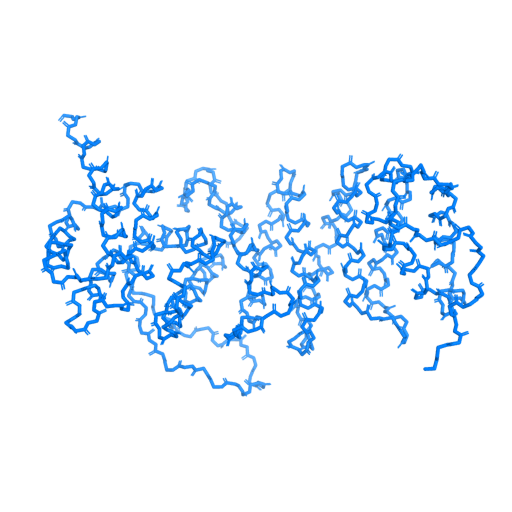 C 1
ATOM 1542 O O . PHE A 1 190 ? -5.155 0.354 3.286 1.00 97.56 190 PHE A O 1
ATOM 1549 N N . ASP A 1 191 ? -5.521 0.955 1.157 1.00 98.38 191 ASP A N 1
ATO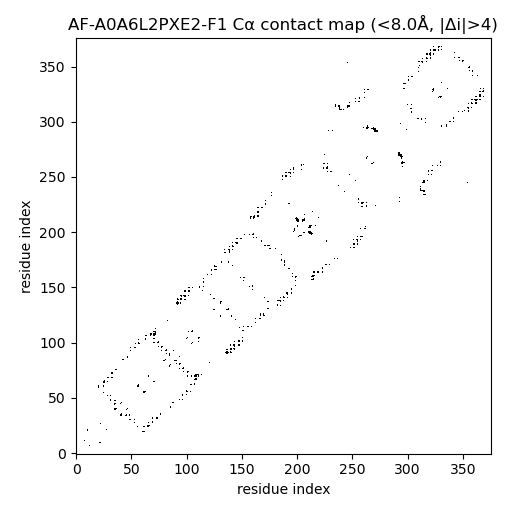M 1550 C CA . ASP A 1 191 ? -5.239 -0.363 0.578 1.00 98.38 191 ASP A CA 1
ATOM 1551 C C . ASP A 1 191 ? -3.812 -0.837 0.874 1.00 98.38 191 ASP A C 1
ATOM 1553 O O . ASP A 1 191 ? -3.598 -2.016 1.172 1.00 98.38 191 ASP A O 1
ATOM 1557 N N . PHE A 1 192 ? -2.831 0.066 0.783 1.00 98.69 192 PHE A N 1
ATOM 1558 C CA . PHE A 1 192 ? -1.443 -0.243 1.104 1.00 98.69 192 PHE A CA 1
ATOM 1559 C C . PHE A 1 192 ? -1.278 -0.576 2.587 1.00 98.69 192 PHE A C 1
ATOM 1561 O O . PHE A 1 192 ? -0.721 -1.623 2.913 1.00 98.69 192 PHE A O 1
ATOM 1568 N N . LEU A 1 193 ? -1.784 0.276 3.481 1.00 98.69 193 LEU A N 1
ATOM 1569 C CA . LEU A 1 193 ? -1.675 0.063 4.926 1.00 98.69 193 LEU A CA 1
ATOM 1570 C C . LEU A 1 193 ? -2.415 -1.208 5.359 1.00 98.69 193 LEU A C 1
ATOM 1572 O O . LEU A 1 193 ? -1.891 -1.984 6.153 1.00 98.69 193 LEU A O 1
ATOM 1576 N N . LEU A 1 194 ? -3.582 -1.485 4.775 1.00 98.62 194 LEU A N 1
ATOM 1577 C CA . LEU A 1 194 ? -4.336 -2.712 5.031 1.00 98.62 194 LEU A CA 1
ATOM 1578 C C . LEU A 1 194 ? -3.566 -3.950 4.558 1.00 98.62 194 LEU A C 1
ATOM 1580 O O . LEU A 1 194 ? -3.575 -4.985 5.220 1.00 98.62 194 LEU A O 1
ATOM 1584 N N . LEU A 1 195 ? -2.881 -3.861 3.415 1.00 98.62 195 LEU A N 1
ATOM 1585 C CA . LEU A 1 195 ? -1.997 -4.928 2.960 1.00 98.62 195 LEU A CA 1
ATOM 1586 C C . LEU A 1 195 ? -0.846 -5.156 3.947 1.00 98.62 195 LEU A C 1
ATOM 1588 O O . LEU A 1 195 ? -0.556 -6.312 4.241 1.00 98.62 195 LEU A O 1
ATOM 1592 N N . GLN A 1 196 ? -0.240 -4.095 4.489 1.00 98.56 196 GLN A N 1
ATOM 1593 C CA . GLN A 1 196 ? 0.784 -4.238 5.528 1.00 98.56 196 GLN A CA 1
ATOM 1594 C C . GLN A 1 196 ? 0.218 -4.913 6.780 1.00 98.56 196 GLN A C 1
ATOM 1596 O O . GLN A 1 196 ? 0.812 -5.873 7.260 1.00 98.56 196 GLN A O 1
ATOM 1601 N N . MET A 1 197 ? -0.975 -4.526 7.241 1.00 98.31 197 MET A N 1
ATOM 1602 C CA . MET A 1 197 ? -1.627 -5.205 8.367 1.00 98.31 197 MET A CA 1
ATOM 1603 C C . MET A 1 197 ? -1.786 -6.707 8.122 1.00 98.31 197 MET A C 1
ATOM 1605 O O . MET A 1 197 ? -1.401 -7.501 8.971 1.00 98.31 197 MET A O 1
ATOM 1609 N N . HIS A 1 198 ? -2.261 -7.124 6.946 1.00 97.81 198 HIS A N 1
ATOM 1610 C CA . HIS A 1 198 ? -2.391 -8.551 6.631 1.00 97.81 198 HIS A CA 1
ATOM 1611 C C . HIS A 1 198 ? -1.046 -9.274 6.478 1.00 97.81 198 HIS A C 1
ATOM 1613 O O . HIS A 1 198 ? -0.968 -10.476 6.726 1.00 97.81 198 HIS A O 1
ATOM 1619 N N . LEU A 1 199 ? 0.001 -8.572 6.038 1.00 97.81 199 LEU A N 1
ATOM 1620 C CA . LEU A 1 199 ? 1.344 -9.133 5.933 1.00 97.81 199 LEU A CA 1
ATOM 1621 C C . LEU A 1 199 ? 1.977 -9.325 7.308 1.00 97.81 199 LEU A C 1
ATOM 1623 O O . LEU A 1 199 ? 2.604 -10.356 7.522 1.00 97.81 199 LEU A O 1
ATOM 1627 N N . HIS A 1 200 ? 1.811 -8.380 8.230 1.00 98.31 200 HIS A N 1
ATOM 1628 C CA . HIS A 1 200 ? 2.414 -8.434 9.562 1.00 98.31 200 HIS A CA 1
ATOM 1629 C C . HIS A 1 200 ? 1.592 -9.262 10.557 1.00 98.31 200 HIS A C 1
ATOM 1631 O O . HIS A 1 200 ? 2.156 -10.061 11.306 1.00 98.31 200 HIS A O 1
ATOM 1637 N N . HIS A 1 201 ? 0.265 -9.156 10.479 1.00 97.12 201 HIS A N 1
ATOM 1638 C CA . HIS A 1 201 ? -0.710 -9.776 11.377 1.00 97.12 201 HIS A CA 1
ATOM 1639 C C . HIS A 1 201 ? -1.757 -10.610 10.606 1.00 97.12 201 HIS A C 1
ATOM 1641 O O . HIS A 1 201 ? -2.943 -10.258 10.591 1.00 97.12 201 HIS A O 1
ATOM 1647 N N . PRO A 1 202 ? -1.370 -11.707 9.921 1.00 96.06 202 PRO A N 1
ATOM 1648 C CA . PRO A 1 202 ? -2.324 -12.549 9.202 1.00 96.06 202 PRO A CA 1
ATOM 1649 C C . PRO A 1 202 ? -3.464 -13.014 10.115 1.00 96.06 202 PRO A C 1
ATOM 1651 O O . PRO A 1 202 ? -3.222 -13.571 11.178 1.00 96.06 202 PRO A O 1
ATOM 1654 N N . HIS A 1 203 ? -4.715 -12.801 9.700 1.00 92.69 203 HIS A N 1
ATOM 1655 C CA . HIS A 1 203 ? -5.908 -13.143 10.495 1.00 92.69 203 HIS A CA 1
ATOM 1656 C C . HIS A 1 203 ? -5.949 -12.505 11.901 1.00 92.69 203 HIS A C 1
ATOM 1658 O O . HIS A 1 203 ? -6.630 -13.014 12.788 1.00 92.69 203 HIS A O 1
ATOM 1664 N N . GLY A 1 204 ? -5.235 -11.395 12.110 1.00 93.00 204 GLY A N 1
ATOM 1665 C CA . GLY A 1 204 ? -5.217 -10.674 13.380 1.00 93.00 204 GLY A CA 1
ATOM 1666 C C . GLY A 1 204 ? -4.265 -11.246 14.434 1.00 93.00 204 GLY A C 1
ATOM 1667 O O . GLY A 1 204 ? -4.363 -10.843 15.592 1.00 93.00 204 GLY A O 1
ATOM 1668 N N . THR A 1 205 ? -3.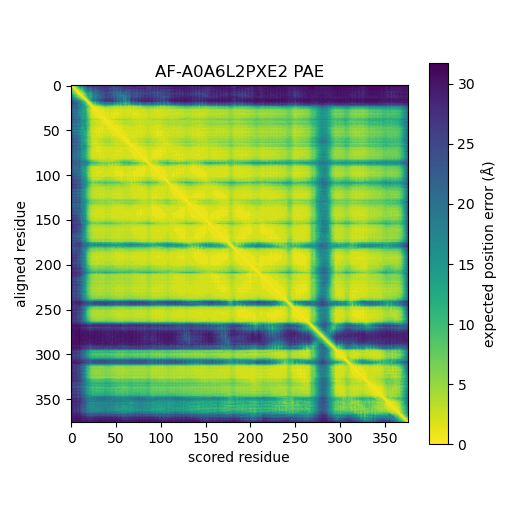350 -12.147 14.057 1.00 94.69 205 THR A N 1
ATOM 1669 C CA . THR A 1 205 ? -2.309 -12.688 14.951 1.00 94.69 205 THR A CA 1
ATOM 1670 C C . THR A 1 205 ? -1.396 -11.585 15.476 1.00 94.69 205 THR A C 1
ATOM 1672 O O . THR A 1 205 ? -1.036 -10.677 14.727 1.00 94.69 205 THR A O 1
ATOM 1675 N N . ARG A 1 206 ? -0.971 -11.683 16.727 1.00 92.00 206 ARG A N 1
ATOM 1676 C CA . ARG A 1 206 ? -0.207 -10.671 17.462 1.00 92.00 206 ARG A CA 1
ATOM 1677 C C . ARG A 1 206 ? 1.294 -10.920 17.422 1.00 92.00 206 ARG A C 1
ATOM 1679 O O . ARG A 1 206 ? 1.751 -12.003 17.081 1.00 92.00 206 ARG A O 1
ATOM 1686 N N . GLU A 1 207 ? 2.066 -9.913 17.818 1.00 90.50 207 GLU A N 1
ATOM 1687 C CA . GLU A 1 207 ? 3.480 -10.115 18.140 1.00 90.50 207 GLU A CA 1
ATOM 1688 C C . GLU A 1 207 ? 3.629 -11.248 19.170 1.00 90.50 207 GLU A C 1
ATOM 1690 O O . GLU A 1 207 ? 2.934 -11.269 20.183 1.00 90.50 207 GLU A O 1
ATOM 1695 N N . GLY A 1 208 ? 4.505 -12.209 18.874 1.00 87.81 208 GLY A N 1
ATOM 1696 C CA . GLY A 1 208 ? 4.668 -13.438 19.657 1.00 87.81 208 GLY A CA 1
ATOM 1697 C C . GLY A 1 208 ? 3.870 -14.638 19.134 1.00 87.81 208 GLY A C 1
ATOM 1698 O O . GLY A 1 208 ? 4.271 -15.773 19.387 1.00 87.81 208 GLY A O 1
ATOM 1699 N N . ASP A 1 209 ? 2.817 -14.426 18.338 1.00 90.94 209 ASP A N 1
ATOM 1700 C CA . ASP A 1 209 ? 2.109 -15.520 17.667 1.00 90.94 209 ASP A CA 1
ATOM 1701 C C . ASP A 1 209 ? 2.938 -16.046 16.485 1.00 90.94 209 ASP A C 1
ATOM 1703 O O . ASP A 1 209 ? 3.498 -15.275 15.704 1.00 90.94 209 ASP A O 1
ATOM 1707 N N . GLY A 1 210 ? 2.958 -17.367 16.273 1.00 87.75 210 GLY A N 1
ATOM 1708 C CA . GLY A 1 210 ? 3.826 -18.004 15.268 1.00 87.75 210 GLY A CA 1
ATOM 1709 C C . GLY A 1 210 ? 3.583 -17.587 13.807 1.00 87.75 210 GLY A C 1
ATOM 1710 O O . GLY A 1 210 ? 4.459 -17.767 12.964 1.00 87.75 210 GLY A O 1
ATOM 1711 N N . ALA A 1 211 ? 2.415 -17.024 13.483 1.00 92.56 211 ALA A N 1
ATOM 1712 C CA . ALA A 1 211 ? 2.105 -16.533 12.138 1.00 92.56 211 ALA A CA 1
ATOM 1713 C C . ALA A 1 211 ? 2.410 -15.036 11.948 1.00 92.56 211 ALA A C 1
ATOM 1715 O O . ALA A 1 211 ? 2.548 -14.583 10.803 1.00 92.56 211 ALA A O 1
ATOM 1716 N N . ALA A 1 212 ? 2.540 -14.265 13.027 1.00 96.56 212 ALA A N 1
ATOM 1717 C CA . ALA A 1 212 ? 2.856 -12.849 12.945 1.00 96.56 212 ALA A CA 1
ATOM 1718 C C . ALA A 1 212 ? 4.333 -12.645 12.592 1.00 96.56 212 ALA A C 1
ATOM 1720 O O . ALA A 1 212 ? 5.196 -13.453 12.934 1.00 96.56 212 ALA A O 1
ATOM 1721 N N . TYR A 1 213 ? 4.639 -11.579 11.859 1.00 97.25 213 TYR A N 1
ATOM 1722 C CA . TYR A 1 213 ? 6.014 -11.302 11.453 1.00 97.25 213 TYR A CA 1
ATOM 1723 C C . TYR A 1 213 ? 6.242 -9.811 11.251 1.00 97.25 213 TYR A C 1
ATOM 1725 O O . TYR A 1 213 ? 5.490 -9.159 10.535 1.00 97.25 213 TYR A O 1
ATOM 1733 N N . ALA A 1 214 ? 7.344 -9.303 11.785 1.00 97.69 214 ALA A N 1
ATOM 1734 C CA . ALA A 1 214 ? 7.957 -8.054 11.367 1.00 97.69 214 ALA A CA 1
ATOM 1735 C C . ALA A 1 214 ? 9.448 -8.308 11.137 1.00 97.69 214 ALA A C 1
ATOM 1737 O O . ALA A 1 214 ? 10.062 -9.128 11.821 1.00 97.69 214 ALA A O 1
ATOM 1738 N N . TYR A 1 215 ? 10.029 -7.611 10.168 1.00 97.31 215 TYR A N 1
ATOM 1739 C CA . TYR A 1 215 ? 11.473 -7.571 9.995 1.00 97.31 215 TYR A CA 1
ATOM 1740 C C . TYR A 1 215 ? 12.129 -6.837 11.175 1.00 97.31 215 TYR A C 1
ATOM 1742 O O . TYR A 1 215 ? 13.156 -7.282 11.683 1.00 97.31 215 TYR A O 1
ATOM 1750 N N . SER A 1 216 ? 11.505 -5.756 11.654 1.00 97.50 216 SER A N 1
ATOM 1751 C CA . SER A 1 216 ? 11.825 -5.101 12.925 1.00 97.50 216 SER A CA 1
ATOM 1752 C C . SER A 1 216 ? 10.544 -4.801 13.706 1.00 97.50 216 SER A C 1
ATOM 1754 O O . SER A 1 216 ? 9.798 -3.881 13.374 1.00 97.50 216 SER A O 1
ATOM 1756 N N . TRP A 1 217 ? 10.296 -5.553 14.784 1.00 95.19 217 TRP A N 1
ATOM 1757 C CA . TRP A 1 217 ? 9.133 -5.336 15.657 1.00 95.19 217 TRP A CA 1
ATOM 1758 C C . TRP A 1 217 ? 9.133 -3.962 16.328 1.00 95.19 217 TRP A C 1
ATOM 1760 O O . TRP A 1 217 ? 8.085 -3.350 16.492 1.00 95.19 217 TRP A O 1
ATOM 1770 N N . GLU A 1 218 ? 10.297 -3.428 16.690 1.00 94.44 218 GLU A N 1
ATOM 1771 C CA . GLU A 1 218 ? 10.413 -2.060 17.205 1.00 94.44 218 GLU A CA 1
ATOM 1772 C C . GLU A 1 218 ? 9.908 -1.031 16.190 1.00 94.44 218 GLU A C 1
ATOM 1774 O O . GLU A 1 218 ? 8.990 -0.261 16.484 1.00 94.44 218 GLU A O 1
ATOM 1779 N N . LYS A 1 219 ? 10.434 -1.087 14.964 1.00 96.12 219 LYS A N 1
ATOM 1780 C CA . LYS A 1 219 ? 10.033 -0.193 13.878 1.00 96.12 219 LYS A CA 1
ATOM 1781 C C . LYS A 1 219 ? 8.555 -0.356 13.531 1.00 96.12 219 LYS A C 1
ATOM 1783 O O . LYS A 1 219 ? 7.843 0.640 13.389 1.00 96.12 219 LYS A O 1
ATOM 1788 N N . TRP A 1 220 ? 8.087 -1.597 13.419 1.00 96.75 220 TRP A N 1
ATOM 1789 C CA . TRP A 1 220 ? 6.697 -1.896 13.100 1.00 96.75 220 TRP A CA 1
ATOM 1790 C C . TRP A 1 220 ? 5.738 -1.405 14.190 1.00 96.75 220 TRP A C 1
ATOM 1792 O O . TRP A 1 220 ? 4.712 -0.817 13.860 1.00 96.75 220 TRP A O 1
ATOM 1802 N N . ARG A 1 221 ? 6.082 -1.522 15.479 1.00 93.38 221 ARG A N 1
ATOM 1803 C CA . ARG A 1 221 ? 5.272 -0.959 16.576 1.00 93.38 221 ARG A CA 1
ATOM 1804 C C . ARG A 1 221 ? 5.141 0.562 16.475 1.00 93.38 221 ARG A C 1
ATOM 1806 O O . ARG A 1 221 ? 4.029 1.078 16.593 1.00 93.38 221 ARG A O 1
ATOM 1813 N N . CYS A 1 222 ? 6.228 1.292 16.210 1.00 91.88 222 CYS A N 1
ATOM 1814 C CA . CYS A 1 222 ? 6.155 2.748 16.000 1.00 91.88 222 CYS A CA 1
ATOM 1815 C C . CYS A 1 222 ? 5.262 3.111 14.799 1.00 91.88 222 CYS A C 1
ATOM 1817 O O . CYS A 1 222 ? 4.476 4.065 14.847 1.00 91.88 222 CYS A O 1
ATOM 1819 N N . GLN A 1 223 ? 5.316 2.308 13.738 1.00 95.38 223 GLN A N 1
ATOM 1820 C CA . GLN A 1 223 ? 4.467 2.488 12.563 1.00 95.38 223 GLN A CA 1
ATOM 1821 C C . GLN A 1 223 ? 3.005 2.164 12.839 1.00 95.38 223 GLN A C 1
ATOM 1823 O O . GLN A 1 223 ? 2.153 2.971 12.487 1.00 95.38 223 GLN A O 1
ATOM 1828 N N . LEU A 1 224 ? 2.703 1.061 13.520 1.00 95.56 224 LEU A N 1
ATOM 1829 C CA . LEU A 1 224 ? 1.346 0.678 13.905 1.00 95.56 224 LEU A CA 1
ATOM 1830 C C . LEU A 1 224 ? 0.666 1.788 14.717 1.00 95.56 224 LEU A C 1
ATOM 1832 O O . LEU A 1 224 ? -0.476 2.147 14.433 1.00 95.56 224 LEU A O 1
ATOM 1836 N N . ARG A 1 225 ? 1.392 2.410 15.656 1.00 91.62 225 ARG A N 1
ATOM 1837 C CA . ARG A 1 225 ? 0.904 3.584 16.404 1.00 91.62 225 ARG A CA 1
ATOM 1838 C C . ARG A 1 225 ? 0.611 4.771 15.488 1.00 91.62 225 ARG A C 1
ATOM 1840 O O . ARG A 1 225 ? -0.414 5.428 15.642 1.00 91.62 225 ARG A O 1
ATOM 1847 N N . SER A 1 226 ? 1.484 5.030 14.516 1.00 94.62 226 SER A N 1
ATOM 1848 C CA . SER A 1 226 ? 1.296 6.106 13.533 1.00 94.62 226 SER A CA 1
ATOM 1849 C C . SER A 1 226 ? 0.094 5.845 12.617 1.00 94.62 226 SER A C 1
ATOM 1851 O O . SER A 1 226 ? -0.677 6.762 12.334 1.00 94.62 226 SER A O 1
ATOM 1853 N N . ILE A 1 227 ? -0.110 4.590 12.200 1.00 96.69 227 ILE A N 1
ATOM 1854 C CA . ILE A 1 227 ? -1.282 4.159 11.427 1.00 96.69 227 ILE A CA 1
ATOM 1855 C C . ILE A 1 227 ? -2.554 4.353 12.258 1.00 96.69 227 ILE A C 1
ATOM 1857 O O . ILE A 1 227 ? -3.534 4.891 11.749 1.00 96.69 227 ILE A O 1
ATOM 1861 N N . TYR A 1 228 ? -2.543 3.975 13.537 1.00 95.00 228 TYR A N 1
ATOM 1862 C CA . TYR A 1 228 ? -3.681 4.195 14.427 1.00 95.00 228 TYR A CA 1
ATOM 1863 C C . TYR A 1 228 ? -3.993 5.682 14.622 1.00 95.00 228 TYR A C 1
ATOM 1865 O O . TYR A 1 228 ? -5.151 6.071 14.514 1.00 95.00 228 TYR A O 1
ATOM 1873 N N . GLY A 1 229 ? -2.980 6.536 14.805 1.00 92.31 229 GLY A N 1
ATOM 1874 C CA . GLY A 1 229 ? -3.177 7.990 14.862 1.00 92.31 229 GLY A CA 1
ATOM 1875 C C . GLY A 1 229 ? -3.800 8.562 13.580 1.00 92.31 229 GLY A C 1
ATOM 1876 O O . GLY A 1 229 ? -4.641 9.464 13.638 1.00 92.31 229 GLY A O 1
ATOM 1877 N N . LEU A 1 230 ? -3.445 8.009 12.416 1.00 94.38 230 LEU A N 1
ATOM 1878 C CA . LEU A 1 230 ? -4.070 8.355 11.139 1.00 94.38 230 LEU A CA 1
ATOM 1879 C C . LEU A 1 230 ? -5.532 7.889 11.072 1.00 94.38 230 LEU A C 1
ATOM 1881 O O . LEU A 1 230 ? -6.389 8.664 10.644 1.00 94.38 230 LEU A O 1
ATOM 1885 N N . VAL A 1 231 ? -5.827 6.662 11.516 1.00 94.50 231 VAL A N 1
ATOM 1886 C CA . VAL A 1 231 ? -7.199 6.133 11.606 1.00 94.50 231 VAL A CA 1
ATOM 1887 C C . VAL A 1 231 ? -8.048 7.004 12.530 1.00 94.50 231 VAL A C 1
ATOM 1889 O O . VAL A 1 231 ? -9.122 7.435 12.121 1.00 94.50 231 VAL A O 1
ATOM 1892 N N . ASP A 1 232 ? -7.557 7.333 13.726 1.00 91.12 232 ASP A N 1
ATOM 1893 C CA . ASP A 1 232 ? -8.249 8.214 14.673 1.00 91.12 232 ASP A CA 1
ATOM 1894 C C . ASP A 1 232 ? -8.531 9.595 14.063 1.00 91.12 232 ASP A C 1
ATOM 1896 O O . ASP A 1 232 ? -9.648 10.114 14.144 1.00 91.12 232 ASP A O 1
ATOM 1900 N N . THR A 1 233 ? -7.535 10.176 13.389 1.00 90.81 233 THR A N 1
ATOM 1901 C CA . THR A 1 233 ? -7.680 11.468 12.706 1.00 90.81 233 THR A CA 1
ATOM 1902 C C . THR A 1 233 ? -8.762 11.409 11.631 1.00 90.81 233 THR A C 1
ATOM 1904 O O . THR A 1 233 ? -9.607 12.305 11.555 1.00 90.81 233 THR A O 1
ATOM 1907 N N . GLU A 1 234 ? -8.763 10.361 10.808 1.00 91.12 234 GLU A N 1
ATOM 1908 C CA . GLU A 1 234 ? -9.758 10.186 9.752 1.00 91.12 234 GLU A CA 1
ATOM 1909 C C . GLU A 1 234 ? -11.161 9.947 10.319 1.00 91.12 234 GLU A C 1
ATOM 1911 O O . GLU A 1 234 ? -12.110 10.583 9.864 1.00 91.12 234 GLU A O 1
ATOM 1916 N N . MET A 1 235 ? -11.302 9.119 11.357 1.00 90.00 235 MET A N 1
ATOM 1917 C CA . MET A 1 235 ? -12.579 8.897 12.047 1.00 90.00 235 MET A CA 1
ATOM 1918 C C . MET A 1 235 ? -13.186 10.217 12.528 1.00 90.00 235 MET A C 1
ATOM 1920 O O . MET A 1 235 ? -14.358 10.508 12.272 1.00 90.00 235 MET A O 1
ATOM 1924 N N . HIS A 1 236 ? -12.372 11.069 13.153 1.00 86.94 236 HIS A N 1
ATOM 1925 C CA . HIS A 1 236 ? -12.804 12.388 13.604 1.00 86.94 236 HIS A CA 1
ATOM 1926 C C . HIS A 1 236 ? -13.114 13.352 12.455 1.00 86.94 236 HIS A C 1
ATOM 1928 O O . HIS A 1 236 ? -14.028 14.173 12.571 1.00 86.94 236 HIS A O 1
ATOM 1934 N N . ASN A 1 237 ? -12.378 13.283 11.347 1.00 86.31 237 ASN A N 1
ATOM 1935 C CA . ASN A 1 237 ? -12.680 14.080 10.162 1.00 86.31 237 ASN A CA 1
ATOM 1936 C C . ASN A 1 237 ? -14.013 13.663 9.536 1.00 86.31 237 ASN A C 1
ATOM 1938 O O . ASN A 1 237 ? -14.813 14.534 9.193 1.00 86.31 237 ASN A O 1
ATOM 1942 N N . ILE A 1 238 ? -14.2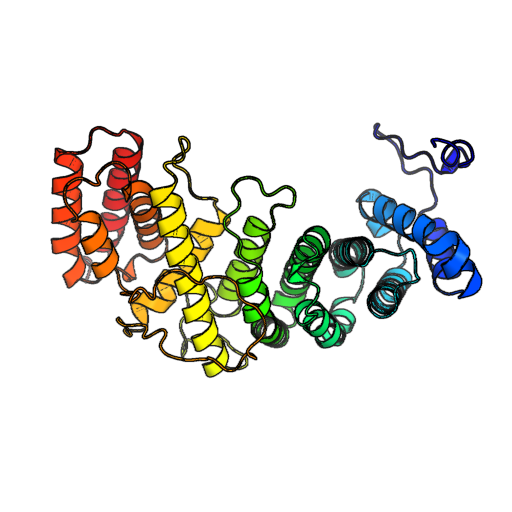82 12.364 9.418 1.00 86.75 238 ILE A N 1
ATOM 1943 C CA . ILE A 1 238 ? -15.554 11.840 8.903 1.00 86.75 238 ILE A CA 1
ATOM 1944 C C . ILE A 1 238 ? -16.705 12.273 9.812 1.00 86.75 238 ILE A C 1
ATOM 1946 O O . ILE A 1 238 ? -17.700 12.811 9.327 1.00 86.75 238 ILE A O 1
ATOM 1950 N N . GLN A 1 239 ? -16.529 12.128 11.126 1.00 83.81 239 GLN A N 1
ATOM 1951 C CA . GLN A 1 239 ? -17.494 12.570 12.128 1.00 83.81 239 GLN A CA 1
ATOM 1952 C C . GLN A 1 239 ? -17.822 14.070 12.007 1.00 83.81 239 GLN A C 1
ATOM 1954 O O . GLN A 1 239 ? -18.989 14.448 12.051 1.00 83.81 239 GLN A O 1
ATOM 1959 N N . ARG A 1 240 ? -16.817 14.941 11.824 1.00 80.88 240 ARG A N 1
ATOM 1960 C CA . ARG A 1 240 ? -17.039 16.396 11.699 1.00 80.88 240 ARG A CA 1
ATOM 1961 C C . ARG A 1 240 ? -17.679 16.811 10.379 1.00 80.88 240 ARG A C 1
ATOM 1963 O O . ARG A 1 240 ? -18.434 17.777 10.358 1.00 80.88 240 ARG A O 1
ATOM 1970 N N . ASN A 1 241 ? -17.362 16.129 9.281 1.00 74.94 241 ASN A N 1
ATOM 1971 C CA . ASN A 1 241 ? -17.748 16.574 7.940 1.00 74.94 241 ASN A CA 1
ATOM 1972 C C . ASN A 1 241 ? -19.163 16.158 7.514 1.00 74.94 241 ASN A C 1
ATOM 1974 O O . ASN A 1 241 ? -19.472 16.294 6.332 1.00 74.94 241 ASN A O 1
ATOM 1978 N N . ARG A 1 242 ? -20.007 15.675 8.447 1.00 64.00 242 ARG A N 1
ATOM 1979 C CA . ARG A 1 242 ? -21.459 15.431 8.287 1.00 64.00 242 ARG A CA 1
ATOM 1980 C C . ARG A 1 242 ? -21.853 15.042 6.862 1.00 64.00 242 ARG A C 1
ATOM 1982 O O . ARG A 1 242 ? -22.668 15.699 6.211 1.00 64.00 242 ARG A O 1
ATOM 1989 N N . CYS A 1 243 ? -21.206 13.999 6.343 1.00 57.62 243 CYS A N 1
ATOM 1990 C CA . CYS A 1 243 ? -21.479 13.541 4.992 1.00 57.62 243 CYS A CA 1
ATOM 1991 C C . CYS A 1 243 ? -22.931 13.064 4.929 1.00 57.62 243 CYS A C 1
ATOM 1993 O O . CYS A 1 243 ? -23.361 12.263 5.755 1.00 57.62 243 CYS A O 1
ATOM 1995 N N . LYS A 1 244 ? -23.682 13.535 3.924 1.00 53.69 244 LYS A N 1
ATOM 1996 C CA . LYS A 1 244 ? -25.058 13.069 3.666 1.00 53.69 244 LYS A CA 1
ATOM 1997 C C . LYS A 1 244 ? -25.114 11.555 3.428 1.00 53.69 244 LYS A C 1
ATOM 1999 O O . LYS A 1 244 ? -26.148 10.936 3.637 1.00 53.69 244 LYS A O 1
ATOM 2004 N N . VAL A 1 245 ? -23.994 10.976 2.992 1.00 58.59 245 VAL A N 1
ATOM 2005 C CA . VAL A 1 245 ? -23.788 9.537 2.854 1.00 58.59 245 VAL A CA 1
ATOM 2006 C C . VAL A 1 245 ? -23.043 9.042 4.094 1.00 58.59 245 VAL A C 1
ATOM 2008 O O . VAL A 1 245 ? -21.837 9.251 4.225 1.00 58.59 245 VAL A O 1
ATOM 2011 N N . GLN A 1 246 ? -23.769 8.402 5.008 1.00 66.62 246 GLN A N 1
ATOM 2012 C CA . GLN A 1 246 ? -23.225 7.800 6.227 1.00 66.62 246 GLN A CA 1
ATOM 2013 C C . GLN A 1 246 ? -22.643 6.403 5.932 1.00 66.62 246 GLN A C 1
ATOM 2015 O O . GLN A 1 246 ? -23.157 5.387 6.393 1.00 66.62 246 GLN A O 1
ATOM 2020 N N . VAL A 1 247 ? -21.602 6.335 5.095 1.00 74.19 247 VAL A N 1
ATOM 2021 C CA . VAL A 1 247 ? -20.908 5.079 4.762 1.00 74.19 247 VAL A CA 1
ATOM 2022 C C . VAL A 1 247 ? -19.401 5.307 4.781 1.00 74.19 247 VAL A C 1
ATOM 2024 O O . VAL A 1 247 ? -18.886 6.196 4.100 1.00 74.19 247 VAL A O 1
ATOM 2027 N N . LEU A 1 248 ? -18.680 4.501 5.563 1.00 84.44 248 LEU A N 1
ATOM 2028 C CA . LEU A 1 248 ? -17.219 4.474 5.530 1.00 84.44 248 LEU A CA 1
ATOM 2029 C C . LEU A 1 248 ? -16.758 3.808 4.231 1.00 84.44 248 LEU A C 1
ATOM 2031 O O . LEU A 1 248 ? -17.332 2.805 3.809 1.00 84.44 248 LEU A O 1
ATOM 2035 N N . LYS A 1 249 ? -15.690 4.322 3.610 1.00 89.69 249 LYS A N 1
ATOM 2036 C CA . LYS A 1 249 ? -15.033 3.588 2.519 1.00 89.69 249 LYS A CA 1
ATOM 2037 C C . LYS A 1 249 ? -14.615 2.206 3.039 1.00 89.69 249 LYS A C 1
ATOM 2039 O O . LYS A 1 249 ? -13.975 2.109 4.082 1.00 89.69 249 LYS A O 1
ATOM 2044 N N . GLU A 1 250 ? -14.946 1.156 2.294 1.00 93.38 250 GLU A N 1
ATOM 2045 C CA . GLU A 1 250 ? -14.750 -0.237 2.722 1.00 93.38 250 GLU A CA 1
ATOM 2046 C C . GLU A 1 250 ? -13.298 -0.545 3.118 1.00 93.38 250 GLU A C 1
ATOM 2048 O O . GLU A 1 250 ? -13.025 -1.140 4.158 1.00 93.38 250 GLU A O 1
ATOM 2053 N N . ASN A 1 251 ? -12.332 -0.095 2.317 1.00 94.56 251 ASN A N 1
ATOM 2054 C CA . ASN A 1 251 ? -10.918 -0.302 2.616 1.00 94.56 251 ASN A CA 1
ATOM 2055 C C . ASN A 1 251 ? -10.452 0.433 3.879 1.00 94.56 251 ASN A C 1
ATOM 2057 O O . ASN A 1 251 ? -9.635 -0.107 4.624 1.00 94.56 251 ASN A O 1
ATOM 2061 N N . PHE A 1 252 ? -10.997 1.621 4.151 1.00 95.81 252 PHE A N 1
ATOM 2062 C CA . PHE A 1 252 ? -10.735 2.350 5.385 1.00 95.81 252 PHE A CA 1
ATOM 2063 C C . PHE A 1 252 ? -11.302 1.617 6.600 1.00 95.81 252 PHE A C 1
ATOM 2065 O O . PHE A 1 252 ? -10.578 1.409 7.569 1.00 95.81 252 PHE A O 1
ATOM 2072 N N . LEU A 1 253 ? -12.563 1.178 6.540 1.00 96.19 253 LEU A N 1
ATOM 2073 C CA . LEU A 1 253 ? -13.194 0.436 7.634 1.00 96.19 253 LEU A CA 1
ATOM 2074 C C . LEU A 1 253 ? -12.423 -0.852 7.947 1.00 96.19 253 LEU A C 1
ATOM 2076 O O . LEU A 1 253 ? -12.109 -1.120 9.105 1.00 96.19 253 LEU A O 1
ATOM 2080 N N . ARG A 1 254 ? -12.034 -1.609 6.915 1.00 97.75 254 ARG A N 1
ATOM 2081 C CA . ARG A 1 254 ? -11.199 -2.804 7.083 1.00 97.75 254 ARG A CA 1
ATOM 2082 C C . ARG A 1 254 ? -9.850 -2.485 7.723 1.00 97.75 254 ARG A C 1
ATOM 2084 O O . ARG A 1 254 ? -9.440 -3.207 8.625 1.00 97.75 254 ARG A O 1
ATOM 2091 N N . LEU A 1 255 ? -9.175 -1.416 7.290 1.00 98.38 255 LEU A N 1
ATOM 2092 C CA . LEU A 1 255 ? -7.925 -0.966 7.908 1.00 98.38 255 LEU A CA 1
ATOM 2093 C C . LEU A 1 255 ? -8.126 -0.620 9.386 1.00 98.38 255 LEU A C 1
ATOM 2095 O O . LEU A 1 255 ? -7.362 -1.089 10.226 1.00 98.38 255 LEU A O 1
ATOM 2099 N N . ALA A 1 256 ? -9.154 0.167 9.700 1.00 97.19 256 ALA A N 1
ATOM 2100 C CA . ALA A 1 256 ? -9.458 0.579 11.063 1.00 97.19 256 ALA A CA 1
ATOM 2101 C C . ALA A 1 256 ? -9.697 -0.634 11.973 1.00 97.19 256 ALA A C 1
ATOM 2103 O O . ALA A 1 256 ? -9.124 -0.697 13.056 1.00 97.19 256 ALA A O 1
ATOM 2104 N N . VAL A 1 257 ? -10.452 -1.635 11.508 1.00 96.62 257 VAL A N 1
ATOM 2105 C CA . VAL A 1 257 ? -10.686 -2.885 12.250 1.00 96.62 257 VAL A CA 1
ATOM 2106 C C . VAL A 1 257 ? -9.379 -3.627 12.546 1.00 96.62 257 VAL A C 1
ATOM 2108 O O . VAL A 1 257 ? -9.152 -4.000 13.697 1.00 96.62 257 VAL A O 1
ATOM 2111 N N . GLU A 1 258 ? -8.504 -3.821 11.550 1.00 97.44 258 GLU A N 1
ATOM 2112 C CA . GLU A 1 258 ? -7.219 -4.510 11.766 1.00 97.44 258 GLU A CA 1
ATOM 2113 C C . GLU A 1 258 ? -6.319 -3.769 12.755 1.00 97.44 258 GLU A C 1
ATOM 2115 O O . GLU A 1 258 ? -5.712 -4.380 13.633 1.00 97.44 258 GLU A O 1
ATOM 2120 N N . VAL A 1 259 ? -6.231 -2.448 12.620 1.00 95.88 259 VAL A N 1
ATOM 2121 C CA . VAL A 1 259 ? -5.351 -1.616 13.445 1.00 95.88 259 VAL A CA 1
ATOM 2122 C C . VAL A 1 259 ? -5.871 -1.541 14.879 1.00 95.88 259 VAL A C 1
ATOM 2124 O O . VAL A 1 259 ? -5.105 -1.776 15.813 1.00 95.88 259 VAL A O 1
ATOM 2127 N N . CYS A 1 260 ? -7.170 -1.282 15.069 1.00 94.00 260 CYS A N 1
ATOM 2128 C CA . CYS A 1 260 ? -7.801 -1.246 16.389 1.00 94.00 260 CYS A CA 1
ATOM 2129 C C . CYS A 1 260 ? -7.661 -2.585 17.116 1.00 94.00 260 CYS A C 1
ATOM 2131 O O . CYS A 1 260 ? -7.335 -2.589 18.299 1.00 94.00 260 CYS A O 1
ATOM 2133 N N . LYS A 1 261 ? -7.828 -3.718 16.419 1.00 93.19 261 LYS A N 1
ATOM 2134 C CA . LYS A 1 261 ? -7.606 -5.051 17.000 1.00 93.19 261 LYS A CA 1
ATOM 2135 C C . LYS A 1 261 ? -6.211 -5.184 17.610 1.00 93.19 261 LYS A C 1
ATOM 2137 O O . LYS A 1 261 ? -6.100 -5.622 18.751 1.00 93.19 261 LYS A O 1
ATOM 2142 N N . GLN A 1 262 ? -5.167 -4.781 16.883 1.00 92.94 262 GLN A N 1
ATOM 2143 C CA . GLN A 1 262 ? -3.800 -4.880 17.400 1.00 92.94 262 GLN A CA 1
ATOM 2144 C C . GLN A 1 262 ? -3.551 -3.904 18.558 1.00 92.94 262 GLN A C 1
ATOM 2146 O O . GLN A 1 262 ? -2.996 -4.301 19.577 1.00 92.94 262 GLN A O 1
ATOM 2151 N N . VAL A 1 263 ? -3.997 -2.649 18.442 1.00 90.06 263 VAL A N 1
ATOM 2152 C CA . VAL A 1 263 ? -3.742 -1.619 19.466 1.00 90.06 263 VAL A CA 1
ATOM 2153 C C . VAL A 1 263 ? -4.524 -1.873 20.759 1.00 90.06 263 VAL A C 1
ATOM 2155 O O . VAL A 1 263 ? -3.982 -1.684 21.844 1.00 90.06 263 VAL A O 1
ATOM 2158 N N . TYR A 1 264 ? -5.783 -2.313 20.681 1.00 88.00 264 TYR A N 1
ATOM 2159 C CA . TYR A 1 264 ? -6.640 -2.470 21.867 1.00 88.00 264 TYR A CA 1
ATOM 2160 C C . TYR A 1 264 ? -6.241 -3.666 22.729 1.00 88.00 264 TYR A C 1
ATOM 2162 O O . TYR A 1 264 ? -6.453 -3.662 23.941 1.00 88.00 264 TYR A O 1
ATOM 2170 N N . GLU A 1 265 ? -5.630 -4.685 22.132 1.00 82.50 265 GLU A N 1
ATOM 2171 C CA . GLU A 1 265 ? -5.167 -5.855 22.873 1.00 82.50 265 GLU A CA 1
ATOM 2172 C C . GLU A 1 265 ? -3.747 -5.722 23.422 1.00 82.50 265 GLU A C 1
ATOM 2174 O O . GLU A 1 265 ? -3.384 -6.469 24.334 1.00 82.50 265 GLU A O 1
ATOM 2179 N N . ASP A 1 266 ? -2.957 -4.772 22.917 1.00 74.25 266 ASP A N 1
ATOM 2180 C CA . ASP A 1 266 ? -1.592 -4.502 23.388 1.00 74.25 266 ASP A CA 1
ATOM 2181 C C . ASP A 1 266 ? -1.557 -3.916 24.813 1.00 74.25 266 ASP A C 1
ATOM 2183 O O . ASP A 1 266 ? -0.501 -3.817 25.427 1.00 74.25 266 ASP A O 1
ATOM 2187 N N . GLY A 1 267 ? -2.708 -3.534 25.384 1.00 57.38 267 GLY A N 1
ATOM 2188 C CA . GLY A 1 267 ? -2.824 -3.073 26.777 1.00 57.38 267 GLY A CA 1
ATOM 2189 C C . GLY A 1 267 ? -2.182 -1.706 27.056 1.00 57.38 267 GLY A C 1
ATOM 2190 O O . GLY A 1 267 ? -2.379 -1.141 28.130 1.00 57.38 267 GLY A O 1
ATOM 2191 N N . SER A 1 268 ? -1.472 -1.133 26.081 1.00 53.84 268 SER A N 1
ATOM 2192 C CA . SER A 1 268 ? -1.000 0.251 26.072 1.00 53.84 268 SER A CA 1
ATOM 2193 C C . SER A 1 268 ? -2.187 1.186 25.795 1.00 53.84 268 SER A C 1
ATOM 2195 O O . SER A 1 268 ? -2.380 1.680 24.687 1.00 53.84 268 SER A O 1
ATOM 2197 N N . SER A 1 269 ? -3.034 1.404 26.806 1.00 46.25 269 SER A N 1
ATOM 2198 C CA . SER A 1 269 ? -4.229 2.266 26.709 1.00 46.25 269 SER A CA 1
ATOM 2199 C C . SER A 1 269 ? -3.900 3.743 26.448 1.00 46.25 269 SER A C 1
ATOM 2201 O O . SER A 1 269 ? -4.769 4.519 26.042 1.00 46.25 269 SER A O 1
ATOM 2203 N N . VAL A 1 270 ? -2.637 4.134 26.638 1.00 47.56 270 VAL A N 1
ATOM 2204 C CA . VAL A 1 270 ? -2.137 5.488 26.412 1.00 47.56 270 VAL A CA 1
ATOM 2205 C C . VAL A 1 270 ? -0.997 5.434 25.407 1.00 47.56 270 VAL A C 1
ATOM 2207 O O . VAL A 1 270 ? 0.147 5.130 25.744 1.00 47.56 270 VAL A O 1
ATOM 2210 N N . LEU A 1 271 ? -1.312 5.774 24.159 1.00 53.59 271 LEU A N 1
ATOM 2211 C CA . LEU A 1 271 ? -0.289 6.129 23.189 1.00 53.59 271 LEU A CA 1
ATOM 2212 C C . LEU A 1 271 ? 0.108 7.578 23.442 1.00 53.59 271 LEU A C 1
ATOM 2214 O O . LEU A 1 271 ? -0.494 8.521 22.922 1.00 53.59 271 LEU A O 1
ATOM 2218 N N . ASP A 1 272 ? 1.140 7.750 24.256 1.00 45.41 272 ASP A N 1
ATOM 2219 C CA . ASP A 1 272 ? 1.884 8.995 24.291 1.00 45.41 272 ASP A CA 1
ATOM 2220 C C . ASP A 1 272 ? 2.566 9.149 22.925 1.00 45.41 272 ASP A C 1
ATOM 2222 O O . ASP A 1 272 ? 3.637 8.608 22.665 1.00 45.41 272 ASP A O 1
ATOM 2226 N N . MET A 1 273 ? 1.930 9.893 22.012 1.00 48.47 273 MET A N 1
ATOM 2227 C CA . MET A 1 273 ? 2.538 10.370 20.758 1.00 48.47 273 MET A CA 1
ATOM 2228 C C . MET A 1 273 ? 3.615 11.439 21.038 1.00 48.47 273 MET A C 1
ATOM 2230 O O . MET A 1 273 ? 3.706 12.475 20.369 1.00 48.47 273 MET A O 1
ATOM 2234 N N . THR A 1 274 ? 4.401 11.229 22.087 1.00 38.94 274 THR A N 1
ATOM 2235 C CA . THR A 1 274 ? 5.366 12.173 22.621 1.00 38.94 274 THR A CA 1
ATOM 2236 C C . THR A 1 274 ? 6.726 11.813 22.035 1.00 38.94 274 THR A C 1
ATOM 2238 O O . THR A 1 274 ? 7.425 10.950 22.539 1.00 38.94 274 THR A O 1
ATOM 2241 N N . ASN A 1 275 ? 7.088 12.525 20.967 1.00 42.22 275 ASN A N 1
ATOM 2242 C CA . ASN A 1 275 ? 8.442 12.650 20.417 1.00 42.22 275 ASN A CA 1
ATOM 2243 C C . ASN A 1 275 ? 9.046 11.434 19.682 1.00 42.22 275 ASN A C 1
ATOM 2245 O O . ASN A 1 275 ? 9.916 10.755 20.203 1.00 42.22 275 ASN A O 1
ATOM 2249 N N . GLU A 1 276 ? 8.785 11.347 18.378 1.00 36.03 276 GLU A N 1
ATOM 2250 C CA . GLU A 1 276 ? 9.833 11.013 17.398 1.00 36.03 276 GLU A CA 1
ATOM 2251 C C . GLU A 1 276 ? 9.937 12.164 16.385 1.00 36.03 276 GLU A C 1
ATOM 2253 O O . GLU A 1 276 ? 9.600 12.062 15.208 1.00 36.03 276 GLU A O 1
ATOM 2258 N N . ARG A 1 277 ? 10.379 13.333 16.871 1.00 37.72 277 ARG A N 1
ATOM 2259 C CA . ARG A 1 277 ? 11.002 14.333 15.999 1.00 37.72 277 ARG A CA 1
ATOM 2260 C C . ARG A 1 277 ? 12.444 13.896 15.766 1.00 37.72 277 ARG A C 1
ATOM 2262 O O . ARG A 1 277 ? 13.352 14.339 16.457 1.00 37.72 277 ARG A O 1
ATOM 2269 N N . THR A 1 278 ? 12.644 13.049 14.769 1.00 34.91 278 THR A N 1
ATOM 2270 C CA . THR A 1 278 ? 13.928 12.956 14.064 1.00 34.91 278 THR A CA 1
ATOM 2271 C C . THR A 1 278 ? 13.667 13.143 12.577 1.00 34.91 278 THR A C 1
ATOM 2273 O O . THR A 1 278 ? 14.005 12.304 11.752 1.00 34.91 278 THR A O 1
ATOM 2276 N N . ILE A 1 279 ? 12.977 14.228 12.222 1.00 37.97 279 ILE A N 1
ATOM 2277 C CA . ILE A 1 279 ? 12.852 14.670 10.834 1.00 37.97 279 ILE A CA 1
ATOM 2278 C C . ILE A 1 279 ? 13.022 16.186 10.837 1.00 37.97 279 ILE A C 1
ATOM 2280 O O . ILE A 1 279 ? 12.300 16.897 11.534 1.00 37.97 279 ILE A O 1
ATOM 2284 N N . ASN A 1 280 ? 14.047 16.611 10.103 1.00 32.38 280 ASN A N 1
ATOM 2285 C CA . ASN A 1 280 ? 14.541 17.967 9.921 1.00 32.38 280 ASN A CA 1
ATOM 2286 C C . ASN A 1 280 ? 13.462 19.056 9.959 1.00 32.38 280 ASN A C 1
ATOM 2288 O O . ASN A 1 280 ? 12.423 18.977 9.302 1.00 32.38 280 ASN A O 1
ATOM 2292 N N . GLU A 1 281 ? 13.793 20.127 10.673 1.00 33.03 281 GLU A N 1
ATOM 2293 C CA . GLU A 1 281 ? 13.161 21.437 10.593 1.00 33.03 281 GLU A CA 1
ATOM 2294 C C . GLU A 1 281 ? 13.244 21.971 9.155 1.00 33.03 281 GLU A C 1
ATOM 2296 O O . GLU A 1 281 ? 14.224 22.604 8.785 1.00 33.03 281 GLU A O 1
ATOM 2301 N N . SER A 1 282 ? 12.263 21.674 8.298 1.00 34.44 282 SER A N 1
ATOM 2302 C CA . SER A 1 282 ? 12.023 22.447 7.062 1.00 34.44 282 SER A CA 1
ATOM 2303 C C . SER A 1 282 ? 10.774 22.034 6.278 1.00 34.44 282 SER A C 1
ATOM 2305 O O . SER A 1 282 ? 10.807 22.040 5.060 1.00 34.44 282 SER A O 1
ATOM 2307 N N . VAL A 1 283 ? 9.625 21.764 6.908 1.00 32.28 283 VAL A N 1
ATOM 2308 C CA . VAL A 1 283 ? 8.338 22.026 6.228 1.00 32.28 283 VAL A CA 1
ATOM 2309 C C . VAL A 1 283 ? 7.281 22.428 7.256 1.00 32.28 283 VAL A C 1
ATOM 2311 O O . VAL A 1 283 ? 6.798 21.620 8.046 1.00 32.28 283 VAL A O 1
ATOM 2314 N N . SER A 1 284 ? 6.913 23.706 7.232 1.00 31.14 284 SER A N 1
ATOM 2315 C CA . SER A 1 284 ? 5.797 24.276 7.981 1.00 31.14 284 SER A CA 1
ATOM 2316 C C . SER A 1 284 ? 4.471 23.873 7.322 1.00 31.14 284 SER A C 1
ATOM 2318 O O . SER A 1 284 ? 4.006 24.546 6.404 1.00 31.14 284 SER A O 1
ATOM 2320 N N . TYR A 1 285 ? 3.831 22.823 7.834 1.00 31.66 285 TYR A N 1
ATOM 2321 C CA . TYR A 1 285 ? 2.377 22.678 7.757 1.00 31.66 285 TYR A CA 1
ATOM 2322 C C . TYR A 1 285 ? 1.834 22.416 9.161 1.00 31.66 285 TYR A C 1
ATOM 2324 O O . TYR A 1 285 ? 2.335 21.574 9.906 1.00 31.66 285 TYR A O 1
ATOM 2332 N N . SER A 1 286 ? 0.844 23.215 9.547 1.00 31.59 286 SER A N 1
ATOM 2333 C CA . SER A 1 286 ? 0.211 23.233 10.860 1.00 31.59 286 SER A CA 1
ATOM 2334 C C . SER A 1 286 ? -0.434 21.884 11.191 1.00 31.59 286 SER A C 1
ATOM 2336 O O . SER A 1 286 ? -1.513 21.545 10.711 1.00 31.59 286 SER A O 1
ATOM 2338 N N . VAL A 1 287 ? 0.223 21.111 12.056 1.00 35.06 287 VAL A N 1
ATOM 2339 C CA . VAL A 1 287 ? -0.343 19.883 12.629 1.00 35.06 287 VAL A CA 1
ATOM 2340 C C . VAL A 1 287 ? -1.443 20.266 13.636 1.00 35.06 287 VAL A C 1
ATOM 2342 O O . VAL A 1 287 ? -1.191 21.111 14.502 1.00 35.06 287 VAL A O 1
ATOM 2345 N N . PRO A 1 288 ? -2.656 19.680 13.572 1.00 34.16 288 PRO A N 1
ATOM 2346 C CA . PRO A 1 288 ? -3.704 19.939 14.557 1.00 34.16 288 PRO A CA 1
ATOM 2347 C C . PRO A 1 288 ? -3.258 19.539 15.972 1.00 34.16 288 PRO A C 1
ATOM 2349 O O . PRO A 1 288 ? -2.509 18.581 16.152 1.00 34.16 288 PRO A O 1
ATOM 2352 N N . LYS A 1 289 ? -3.727 20.290 16.979 1.00 34.31 289 LYS A N 1
ATOM 2353 C CA . LYS A 1 289 ? -3.395 20.145 18.410 1.00 34.31 289 LYS A CA 1
ATOM 2354 C C . LYS A 1 289 ? -3.326 18.677 18.862 1.00 34.31 289 LYS A C 1
ATOM 2356 O O . LYS A 1 289 ? -4.280 17.927 18.671 1.00 34.31 289 LYS A O 1
ATOM 2361 N N . ARG A 1 290 ? -2.209 18.329 19.521 1.00 42.00 290 ARG A N 1
ATOM 2362 C CA . ARG A 1 290 ? -1.930 17.032 20.163 1.00 42.00 290 ARG A CA 1
ATOM 2363 C C . ARG A 1 290 ? -3.150 16.556 20.951 1.00 42.00 290 ARG A C 1
ATOM 2365 O O . ARG A 1 290 ? -3.495 17.148 21.973 1.00 42.00 290 ARG A O 1
ATOM 2372 N N . ARG A 1 291 ? -3.788 15.490 20.478 1.00 46.88 291 ARG A N 1
ATOM 2373 C CA . ARG A 1 291 ? -4.845 14.794 21.206 1.00 46.88 291 ARG A CA 1
ATOM 2374 C C . ARG A 1 291 ? -4.238 13.530 21.794 1.00 46.88 291 ARG A C 1
ATOM 2376 O O . ARG A 1 291 ? -3.600 12.773 21.073 1.00 46.88 291 ARG A O 1
ATOM 2383 N N . ARG A 1 292 ? -4.410 13.326 23.101 1.00 48.03 292 ARG A N 1
ATOM 2384 C CA . ARG A 1 292 ? -4.123 12.037 23.737 1.00 48.03 292 ARG A CA 1
ATOM 2385 C C . ARG A 1 292 ? -5.026 11.007 23.059 1.00 48.03 292 ARG A C 1
ATOM 2387 O O . ARG A 1 292 ? -6.247 11.145 23.133 1.00 48.03 292 ARG A O 1
ATOM 2394 N N . VAL A 1 293 ? -4.441 10.049 22.346 1.00 54.56 293 VAL A N 1
ATOM 2395 C CA . VAL A 1 293 ? -5.212 8.985 21.702 1.00 54.56 293 VAL A CA 1
ATOM 2396 C C . VAL A 1 293 ? -5.419 7.904 22.755 1.00 54.56 293 VAL A C 1
ATOM 2398 O O . VAL A 1 293 ? -4.500 7.149 23.068 1.00 54.56 293 VAL A O 1
ATOM 2401 N N . ILE A 1 294 ? -6.601 7.903 23.371 1.00 54.59 294 ILE A N 1
ATOM 2402 C CA . ILE A 1 294 ? -7.003 6.856 24.312 1.00 54.59 294 ILE A CA 1
ATOM 2403 C C . ILE A 1 294 ? -7.372 5.634 23.464 1.00 54.59 294 ILE A C 1
ATOM 2405 O O . ILE A 1 294 ? -8.194 5.731 22.549 1.00 54.59 294 ILE A O 1
ATOM 2409 N N . GLY A 1 295 ? -6.683 4.519 23.691 1.00 65.69 295 GLY A N 1
ATOM 2410 C CA . GLY A 1 295 ? -6.957 3.243 23.034 1.00 65.69 295 GLY A CA 1
ATOM 2411 C C . GLY A 1 295 ? -7.902 2.384 23.871 1.00 65.69 295 GLY A C 1
ATOM 2412 O O . GLY A 1 295 ? -7.934 2.518 25.091 1.00 65.69 295 GLY A O 1
ATOM 2413 N N . GLY A 1 296 ? -8.643 1.491 23.221 1.00 79.50 296 GLY A N 1
ATOM 2414 C CA . GLY A 1 296 ? -9.524 0.522 23.875 1.00 79.50 296 GLY A CA 1
ATOM 2415 C C . GLY A 1 296 ? -10.990 0.672 23.483 1.00 79.50 296 GLY A C 1
ATOM 2416 O O . GLY A 1 296 ? -11.410 1.682 22.911 1.00 79.50 296 GLY A O 1
ATOM 2417 N N . ILE A 1 297 ? -11.776 -0.355 23.804 1.00 84.81 297 ILE A N 1
ATOM 2418 C CA . ILE A 1 297 ? -13.233 -0.337 23.620 1.00 84.81 297 ILE A CA 1
ATOM 2419 C C . ILE A 1 297 ? -13.859 0.742 24.513 1.00 84.81 297 ILE A C 1
ATOM 2421 O O . ILE A 1 297 ? -14.784 1.438 24.096 1.00 84.81 297 ILE A O 1
ATOM 2425 N N . GLU A 1 298 ? -13.290 0.950 25.695 1.00 84.69 298 GLU A N 1
ATOM 2426 C CA . GLU A 1 298 ? -13.692 1.940 26.688 1.00 84.69 298 GLU A CA 1
ATOM 2427 C C . GLU A 1 298 ? -13.658 3.368 26.121 1.00 84.69 298 GLU A C 1
ATOM 2429 O O . GLU A 1 298 ? -14.586 4.143 26.347 1.00 84.69 298 GLU A O 1
ATOM 2434 N N . ALA A 1 299 ? -12.649 3.697 25.307 1.00 84.06 299 ALA A N 1
ATOM 2435 C CA . ALA A 1 299 ? -12.544 5.002 24.652 1.00 84.06 299 ALA A CA 1
ATOM 2436 C C . ALA A 1 299 ? -13.688 5.238 23.654 1.00 84.06 299 ALA A C 1
ATOM 2438 O O . ALA A 1 299 ? -14.234 6.339 23.563 1.00 84.06 299 ALA A O 1
ATOM 2439 N N . ILE A 1 300 ? -14.088 4.196 22.916 1.00 86.12 300 ILE A N 1
ATOM 2440 C CA . ILE A 1 300 ? -15.231 4.293 22.004 1.00 86.12 300 ILE A CA 1
ATOM 2441 C C . ILE A 1 300 ? -16.530 4.434 22.806 1.00 86.12 300 ILE A C 1
ATOM 2443 O O . ILE A 1 300 ? -17.363 5.272 22.467 1.00 86.12 300 ILE A O 1
ATOM 2447 N N . ILE A 1 301 ? -16.691 3.676 23.894 1.00 87.31 301 ILE A N 1
ATOM 2448 C CA . ILE A 1 301 ? -17.849 3.788 24.796 1.00 87.31 301 ILE A CA 1
ATOM 2449 C C . ILE A 1 301 ? -17.966 5.217 25.352 1.00 87.31 301 ILE A C 1
ATOM 2451 O O . ILE A 1 301 ? -19.065 5.774 25.355 1.00 87.31 301 ILE A O 1
ATOM 2455 N N . GLU A 1 302 ? -16.862 5.852 25.748 1.00 87.00 302 GLU A N 1
ATOM 2456 C CA . GLU A 1 302 ? -16.844 7.250 26.208 1.00 87.00 302 GLU A CA 1
ATOM 2457 C C . GLU A 1 302 ? -17.305 8.231 25.112 1.00 87.00 302 GLU A C 1
ATOM 2459 O O . GLU A 1 302 ? -18.149 9.102 25.354 1.00 87.00 302 GLU A O 1
ATOM 2464 N N . ILE A 1 303 ? -16.819 8.055 23.876 1.00 85.50 303 ILE A N 1
ATOM 2465 C CA . ILE A 1 303 ? -17.251 8.860 22.720 1.00 85.50 303 ILE A CA 1
ATOM 2466 C C . ILE A 1 303 ? -18.763 8.723 22.500 1.00 85.50 303 ILE A C 1
ATOM 2468 O O . ILE A 1 303 ? -19.448 9.726 22.283 1.00 85.50 303 ILE A O 1
ATOM 2472 N N . LEU A 1 304 ? -19.285 7.498 22.574 1.00 84.25 304 LEU A N 1
ATOM 2473 C CA . LEU A 1 304 ? -20.705 7.193 22.382 1.00 84.25 304 LEU A CA 1
ATOM 2474 C C . LEU A 1 304 ? -21.587 7.700 23.531 1.00 84.25 304 LEU A C 1
ATOM 2476 O O . LEU A 1 304 ? -22.736 8.065 23.295 1.00 84.25 304 LEU A O 1
ATOM 2480 N N . SER A 1 305 ? -21.042 7.772 24.746 1.00 84.50 305 SER A N 1
ATOM 2481 C CA . SER A 1 305 ? -21.736 8.268 25.944 1.00 84.50 305 SER A CA 1
ATOM 2482 C C . SER A 1 305 ? -21.852 9.794 25.992 1.00 84.50 305 SER A C 1
ATOM 2484 O O . SER A 1 305 ? -22.546 10.330 26.853 1.00 84.50 305 SER A O 1
ATOM 2486 N N . THR A 1 306 ? -21.154 10.522 25.111 1.00 83.19 306 THR A N 1
ATOM 2487 C CA . THR A 1 306 ? -21.122 11.991 25.150 1.00 83.19 306 THR A CA 1
ATOM 2488 C C . THR A 1 306 ? -22.505 12.581 24.815 1.00 83.19 306 THR A C 1
ATOM 2490 O O . THR A 1 306 ? -22.972 12.420 23.680 1.00 83.19 306 THR A O 1
ATOM 2493 N N . PRO A 1 307 ? -23.150 13.329 25.736 1.00 70.00 307 PRO A N 1
ATOM 2494 C CA . PRO A 1 307 ? -24.492 13.866 25.516 1.00 70.00 307 PRO A CA 1
ATOM 2495 C C . PRO A 1 307 ? -24.579 14.802 24.300 1.00 70.00 307 PRO A C 1
ATOM 2497 O O . PRO A 1 307 ? -23.672 15.593 24.036 1.00 70.00 307 PRO A O 1
ATOM 2500 N N . GLY A 1 308 ? -25.698 14.739 23.568 1.00 66.81 308 GLY A N 1
ATOM 2501 C CA . GLY A 1 308 ? -26.024 15.682 22.486 1.00 66.81 308 GLY A CA 1
ATOM 2502 C C . GLY A 1 308 ? -25.370 15.416 21.121 1.00 66.81 308 GLY A C 1
ATOM 2503 O O . GLY A 1 308 ? -25.481 16.263 20.238 1.00 66.81 308 GLY A O 1
ATOM 2504 N N . LYS A 1 309 ? -24.709 14.265 20.913 1.00 67.00 309 LYS A N 1
ATOM 2505 C CA . LYS A 1 309 ? -23.985 13.929 19.662 1.00 67.00 309 LYS A CA 1
ATOM 2506 C C . LYS A 1 309 ? -24.560 12.756 18.851 1.00 67.00 309 LYS A C 1
ATOM 2508 O O . LYS A 1 309 ? -23.866 12.205 18.001 1.00 67.00 309 LYS A O 1
ATOM 2513 N N . THR A 1 310 ? -25.821 12.379 19.056 1.00 63.88 310 THR A N 1
ATOM 2514 C CA . THR A 1 310 ? -26.420 11.141 18.505 1.00 63.88 310 THR A CA 1
ATOM 2515 C C . THR A 1 310 ? -26.382 10.997 16.975 1.00 63.88 310 THR A C 1
ATOM 2517 O O . THR A 1 310 ? -26.379 9.874 16.487 1.00 63.88 310 THR A O 1
ATOM 2520 N N . GLN A 1 311 ? -26.306 12.087 16.204 1.00 63.66 311 GLN A N 1
ATOM 2521 C CA . GLN A 1 311 ? -26.230 12.031 14.730 1.00 63.66 311 GLN A CA 1
ATOM 2522 C C . GLN A 1 311 ? -24.799 11.878 14.185 1.00 63.66 311 GLN A C 1
ATOM 2524 O O . GLN A 1 311 ? -24.603 11.420 13.063 1.00 63.66 311 GLN A O 1
ATOM 2529 N N . ASP A 1 312 ? -23.784 12.212 14.984 1.00 76.00 312 ASP A N 1
ATOM 2530 C CA . ASP A 1 312 ? -22.385 12.270 14.543 1.00 76.00 312 ASP A CA 1
ATOM 2531 C C . ASP A 1 312 ? -21.579 11.031 15.016 1.00 76.00 312 ASP A C 1
ATOM 2533 O O . ASP A 1 312 ? -20.369 10.950 14.817 1.00 76.00 312 ASP A O 1
ATOM 2537 N N . ILE A 1 313 ? -22.216 10.044 15.661 1.00 83.31 313 ILE A N 1
ATOM 2538 C CA . ILE A 1 313 ? -21.554 8.842 16.217 1.00 83.31 313 ILE A CA 1
ATOM 2539 C C . ILE A 1 313 ? -21.506 7.637 15.264 1.00 83.31 313 ILE A C 1
ATOM 2541 O O . ILE A 1 313 ? -20.819 6.655 15.553 1.00 83.31 313 ILE A O 1
ATOM 2545 N N . TRP A 1 314 ? -22.196 7.698 14.121 1.00 84.62 314 TRP A N 1
ATOM 2546 C CA . TRP A 1 314 ? -22.309 6.577 13.179 1.00 84.62 314 TRP A CA 1
ATOM 2547 C C . TRP A 1 314 ? -20.963 5.968 12.718 1.00 84.62 314 TRP A C 1
ATOM 2549 O O . TRP A 1 314 ? -20.923 4.741 12.573 1.00 84.62 314 TRP A O 1
ATOM 2559 N N . PRO A 1 315 ? -19.846 6.719 12.535 1.00 88.81 315 PRO A N 1
ATOM 2560 C CA . PRO A 1 315 ? -18.577 6.114 12.125 1.00 88.81 315 PRO A CA 1
ATOM 2561 C C . PRO A 1 315 ? -18.053 5.150 13.190 1.00 88.81 315 PRO A C 1
ATOM 2563 O O . PRO A 1 315 ? -17.635 4.037 12.879 1.00 88.81 315 PRO A O 1
ATOM 2566 N N . TRP A 1 316 ? -18.137 5.558 14.459 1.00 90.25 316 TRP A N 1
ATOM 2567 C CA . TRP A 1 316 ? -17.690 4.777 15.611 1.00 90.25 316 TRP A CA 1
ATOM 2568 C C . TRP A 1 316 ? -18.541 3.526 15.812 1.00 90.25 316 TRP A C 1
ATOM 2570 O O . TRP A 1 316 ? -18.000 2.452 16.063 1.00 90.25 316 TRP A O 1
ATOM 2580 N N . LEU A 1 317 ? -19.859 3.634 15.620 1.00 87.94 317 LEU A N 1
ATOM 2581 C CA . LEU A 1 317 ? -20.751 2.473 15.634 1.00 87.94 317 LEU A CA 1
ATOM 2582 C C . LEU A 1 317 ? -20.434 1.498 14.492 1.00 87.94 317 LEU A C 1
ATOM 2584 O O . LEU A 1 317 ? -20.374 0.293 14.716 1.00 87.94 317 LEU A O 1
ATOM 2588 N N . SER A 1 318 ? -20.171 2.010 13.287 1.00 89.44 318 SER A N 1
ATOM 2589 C CA . SER A 1 318 ? -19.805 1.182 12.126 1.00 89.44 318 SER A CA 1
ATOM 2590 C C . SER A 1 318 ? -18.497 0.419 12.365 1.00 89.44 318 SER A C 1
ATOM 2592 O O . SER A 1 318 ? -18.402 -0.775 12.067 1.00 89.44 318 SER A O 1
ATOM 2594 N N . LEU A 1 319 ? -17.505 1.094 12.960 1.00 92.25 319 LEU A N 1
ATOM 2595 C CA . LEU A 1 319 ? -16.251 0.482 13.391 1.00 92.25 319 LEU A CA 1
ATOM 2596 C C . LEU A 1 319 ? -16.492 -0.604 14.444 1.00 92.25 319 LEU A C 1
ATOM 2598 O O . LEU A 1 319 ? -16.037 -1.727 14.244 1.00 92.25 319 LEU A O 1
ATOM 2602 N N . MET A 1 320 ? -17.225 -0.308 15.525 1.00 90.62 320 MET A N 1
ATOM 2603 C CA . MET A 1 320 ? -17.495 -1.293 16.582 1.00 90.62 320 MET A CA 1
ATOM 2604 C C . MET A 1 320 ? -18.217 -2.526 16.054 1.00 90.62 320 MET A C 1
ATOM 2606 O O . MET A 1 320 ? -17.798 -3.643 16.345 1.00 90.62 320 MET A O 1
ATOM 2610 N N . SER A 1 321 ? -19.272 -2.346 15.256 1.00 89.56 321 SER A N 1
ATOM 2611 C CA . SER A 1 321 ? -20.025 -3.474 14.708 1.00 89.56 321 SER A CA 1
ATOM 2612 C C . SER A 1 321 ? -19.127 -4.402 13.885 1.00 89.56 321 SER A C 1
ATOM 2614 O O . SER A 1 321 ? -19.149 -5.621 14.081 1.00 89.56 321 SER A O 1
ATOM 2616 N N . SER A 1 322 ? -18.288 -3.819 13.024 1.00 92.31 322 SER A N 1
ATOM 2617 C CA . SER A 1 322 ? -17.351 -4.564 12.176 1.00 92.31 322 SER A CA 1
ATOM 2618 C C . SER A 1 322 ? -16.248 -5.237 12.992 1.00 92.31 322 SER A C 1
ATOM 2620 O O . SER A 1 322 ? -15.882 -6.382 12.727 1.00 92.31 322 SER A O 1
ATOM 2622 N N . LEU A 1 323 ? -15.745 -4.546 14.016 1.00 92.25 323 LEU A N 1
ATOM 2623 C CA . LEU A 1 323 ? -14.719 -5.043 14.924 1.00 92.25 323 LEU A CA 1
ATOM 2624 C C . LEU A 1 323 ? -15.227 -6.245 15.727 1.00 92.25 323 LEU A C 1
ATOM 2626 O O . LEU A 1 323 ? -14.559 -7.274 15.751 1.00 92.25 323 LEU A O 1
ATOM 2630 N N . PHE A 1 324 ? -16.428 -6.161 16.302 1.00 90.62 324 PHE A N 1
ATOM 2631 C CA . PHE A 1 324 ? -17.052 -7.262 17.045 1.00 90.62 324 PHE A CA 1
ATOM 2632 C C . PHE A 1 324 ? -17.427 -8.433 16.142 1.00 90.62 324 PHE A C 1
ATOM 2634 O O . PHE A 1 324 ? -17.253 -9.585 16.531 1.00 90.62 324 PHE A O 1
ATOM 2641 N N . SER A 1 325 ? -17.898 -8.151 14.924 1.00 91.38 325 SER A N 1
ATOM 2642 C CA . SER A 1 325 ? -18.226 -9.202 13.961 1.00 91.38 325 SER A CA 1
ATOM 2643 C C . SER A 1 325 ? -16.993 -9.999 13.539 1.00 91.38 325 SER A C 1
ATOM 2645 O O . SER A 1 325 ? -17.104 -11.203 13.319 1.00 91.38 325 SER A O 1
ATOM 2647 N N . LYS A 1 326 ? -15.836 -9.345 13.384 1.00 93.62 326 LYS A N 1
ATOM 2648 C CA . LYS A 1 326 ? -14.610 -10.000 12.916 1.00 93.62 326 LYS A CA 1
ATOM 2649 C C . LYS A 1 326 ? -13.770 -10.586 14.049 1.00 93.62 326 LYS A C 1
ATOM 2651 O O . LYS A 1 326 ? -13.216 -11.672 13.902 1.00 93.62 326 LYS A O 1
ATOM 2656 N N . TYR A 1 327 ? -13.665 -9.867 15.161 1.00 92.25 327 TYR A N 1
ATOM 2657 C CA . TYR A 1 327 ? -12.829 -10.210 16.306 1.00 92.25 327 TYR A CA 1
ATOM 2658 C C . TYR A 1 327 ? -13.673 -10.259 17.581 1.00 92.25 327 TYR A C 1
ATOM 2660 O O . TYR A 1 327 ? -13.535 -9.397 18.445 1.00 92.25 327 TYR A O 1
ATOM 2668 N N . PRO A 1 328 ? -14.530 -11.282 17.735 1.00 89.12 328 PRO A N 1
ATOM 2669 C CA . PRO A 1 328 ? -15.461 -11.375 18.855 1.00 89.12 328 PRO A CA 1
ATOM 2670 C C . PRO A 1 328 ? -14.779 -11.282 20.234 1.00 89.12 328 PRO A C 1
ATOM 2672 O O . PRO A 1 328 ? -15.272 -10.631 21.154 1.00 89.12 328 PRO A O 1
ATOM 2675 N N . ASN A 1 329 ? -13.594 -11.876 20.365 1.00 86.88 329 ASN A N 1
ATOM 2676 C CA . ASN A 1 329 ? -12.858 -11.943 21.630 1.00 86.88 329 ASN A CA 1
ATOM 2677 C C . ASN A 1 329 ? -12.275 -10.602 22.099 1.00 86.88 329 ASN A C 1
ATOM 2679 O O . ASN A 1 329 ? -11.776 -10.533 23.219 1.00 86.88 329 ASN A O 1
ATOM 2683 N N . ILE A 1 330 ? -12.340 -9.553 21.273 1.00 87.12 330 ILE A N 1
ATOM 2684 C CA . ILE A 1 330 ? -11.856 -8.222 21.649 1.00 87.12 330 ILE A CA 1
ATOM 2685 C C . ILE A 1 330 ? -12.689 -7.598 22.775 1.00 87.12 330 ILE A C 1
ATOM 2687 O O . ILE A 1 330 ? -12.185 -6.756 23.511 1.00 87.12 330 ILE A O 1
ATOM 2691 N N . LEU A 1 331 ? -13.953 -8.017 22.912 1.00 85.56 331 LEU A N 1
ATOM 2692 C CA . LEU A 1 331 ? -14.851 -7.559 23.961 1.00 85.56 331 LEU A CA 1
ATOM 2693 C C . LEU A 1 331 ? -14.635 -8.401 25.227 1.00 85.56 331 LEU A C 1
ATOM 2695 O O . LEU A 1 331 ? -14.907 -9.614 25.254 1.00 85.56 331 LEU A O 1
ATOM 2699 N N . LYS A 1 332 ? -14.126 -7.761 26.280 1.00 85.25 332 LYS A N 1
ATOM 2700 C CA . LYS A 1 332 ? -13.862 -8.405 27.570 1.00 85.25 332 LYS A CA 1
ATOM 2701 C C . LYS A 1 332 ? -15.081 -8.283 28.480 1.00 85.25 332 LYS A C 1
ATOM 2703 O O . LYS A 1 332 ? -15.980 -7.485 28.234 1.00 85.25 332 LYS A O 1
ATOM 2708 N N . GLU A 1 333 ? -15.133 -9.098 29.530 1.00 84.69 333 GLU A N 1
ATOM 2709 C CA . GLU A 1 333 ? -16.294 -9.175 30.433 1.00 84.69 333 GLU A CA 1
ATOM 2710 C C . GLU A 1 333 ? -16.656 -7.822 31.056 1.00 84.69 333 GLU A C 1
ATOM 2712 O O . GLU A 1 333 ? -17.834 -7.466 31.116 1.00 84.69 333 GLU A O 1
ATOM 2717 N N . GLN A 1 334 ? -15.649 -7.026 31.423 1.00 84.19 334 GLN A N 1
ATOM 2718 C CA . GLN A 1 334 ? -15.856 -5.695 31.992 1.00 84.19 334 GLN A CA 1
ATOM 2719 C C . GLN A 1 334 ? -16.489 -4.690 31.016 1.00 84.19 334 GLN A C 1
ATOM 2721 O O . GLN A 1 334 ? -17.103 -3.721 31.461 1.00 84.19 334 GLN A O 1
ATOM 2726 N N . ASP A 1 335 ? -16.381 -4.925 29.706 1.00 85.00 335 ASP A N 1
ATOM 2727 C CA . ASP A 1 335 ? -16.841 -3.992 28.674 1.00 85.00 335 ASP A CA 1
ATOM 2728 C C . ASP A 1 335 ? -18.332 -4.163 28.365 1.00 85.00 335 ASP A C 1
ATOM 2730 O O . ASP A 1 335 ? -18.982 -3.229 27.890 1.00 85.00 335 ASP A O 1
ATOM 2734 N N . PHE A 1 336 ? -18.905 -5.342 28.645 1.00 84.25 336 PHE A N 1
ATOM 2735 C CA . PHE A 1 336 ? -20.282 -5.665 28.261 1.00 84.25 336 PHE A CA 1
ATOM 2736 C C . PHE A 1 336 ? -21.305 -4.750 28.932 1.00 84.25 336 PHE A C 1
ATOM 2738 O O . PHE A 1 336 ? -22.184 -4.223 28.253 1.00 84.25 336 PHE A O 1
ATOM 2745 N N . ILE A 1 337 ? -21.216 -4.548 30.251 1.00 86.81 337 ILE A N 1
ATOM 2746 C CA . ILE A 1 337 ? -22.205 -3.738 30.979 1.00 86.81 337 ILE A CA 1
ATOM 2747 C C . ILE A 1 337 ? -22.163 -2.268 30.522 1.00 86.81 337 ILE A C 1
ATOM 2749 O O . ILE A 1 337 ? -23.226 -1.744 30.172 1.00 86.81 337 ILE A O 1
ATOM 2753 N N . PRO A 1 338 ? -20.995 -1.590 30.478 1.00 89.88 338 PRO A N 1
ATOM 2754 C CA . PRO A 1 338 ? -20.910 -0.227 29.958 1.00 89.88 338 PRO A CA 1
ATOM 2755 C C . PRO A 1 338 ? -21.414 -0.114 28.516 1.00 89.88 338 PRO A C 1
ATOM 2757 O O . PRO A 1 338 ? -22.198 0.785 28.212 1.00 89.88 338 PRO A O 1
ATOM 2760 N N . LEU A 1 339 ? -21.039 -1.059 27.647 1.00 88.06 339 LEU A N 1
ATOM 2761 C CA . LEU A 1 339 ? -21.464 -1.066 26.249 1.00 88.06 339 LEU A CA 1
ATOM 2762 C C . LEU A 1 339 ? -22.986 -1.199 26.112 1.00 88.06 339 LEU A C 1
ATOM 2764 O O . LEU A 1 339 ? -23.606 -0.443 25.366 1.00 88.06 339 LEU A O 1
ATOM 2768 N N . LEU A 1 340 ? -23.601 -2.143 26.831 1.00 86.06 340 LEU A N 1
ATOM 2769 C CA . LEU A 1 340 ? -25.044 -2.379 26.764 1.00 86.06 340 LEU A CA 1
ATOM 2770 C C . LEU A 1 340 ? -25.850 -1.182 27.271 1.00 86.06 340 LEU A C 1
ATOM 2772 O O . LEU A 1 340 ? -26.868 -0.857 26.663 1.00 86.06 340 LEU A O 1
ATOM 2776 N N . ARG A 1 341 ? -25.393 -0.504 28.334 1.00 88.62 341 ARG A N 1
ATOM 2777 C CA . ARG A 1 341 ? -26.039 0.722 28.833 1.00 88.62 341 ARG A CA 1
ATOM 2778 C C . ARG A 1 341 ? -26.043 1.813 27.771 1.00 88.62 341 ARG A C 1
ATOM 2780 O O . ARG A 1 341 ? -27.102 2.322 27.427 1.00 88.62 341 ARG A O 1
ATOM 2787 N N . VAL A 1 342 ? -24.880 2.092 27.186 1.00 88.00 342 VAL A N 1
ATOM 2788 C CA . VAL A 1 342 ? -24.746 3.124 26.150 1.00 88.00 342 VAL A CA 1
ATOM 2789 C C . VAL A 1 342 ? -25.586 2.795 24.923 1.00 88.00 342 VAL A C 1
ATOM 2791 O O . VAL A 1 342 ? -26.252 3.672 24.378 1.00 88.00 342 VAL A O 1
ATOM 2794 N N . ILE A 1 343 ? -25.607 1.533 24.492 1.00 85.06 343 ILE A N 1
ATOM 2795 C CA . ILE A 1 343 ? -26.452 1.122 23.370 1.00 85.06 343 ILE A CA 1
ATOM 2796 C C . ILE A 1 343 ? -27.941 1.292 23.707 1.00 85.06 343 ILE A C 1
ATOM 2798 O O . ILE A 1 343 ? -28.675 1.801 22.863 1.00 85.06 343 ILE A O 1
ATOM 2802 N N . ALA A 1 344 ? -28.391 0.902 24.903 1.00 84.81 344 ALA A N 1
ATOM 2803 C CA . ALA A 1 344 ? -29.788 1.049 25.316 1.00 84.81 344 ALA A CA 1
ATOM 2804 C C . ALA A 1 344 ? -30.215 2.527 25.373 1.00 84.81 344 ALA A C 1
ATOM 2806 O O . ALA A 1 344 ? -31.262 2.894 24.831 1.00 84.81 344 ALA A O 1
ATOM 2807 N N . ASP A 1 345 ? -29.369 3.387 25.942 1.00 85.12 345 ASP A N 1
ATOM 2808 C CA . ASP A 1 345 ? -29.606 4.830 26.011 1.00 85.12 345 ASP A CA 1
ATOM 2809 C C . ASP A 1 345 ? -29.692 5.439 24.603 1.00 85.12 345 ASP A C 1
ATOM 2811 O O . ASP A 1 345 ? -30.634 6.175 24.286 1.00 85.12 345 ASP A O 1
ATOM 2815 N N . LEU A 1 346 ? -28.767 5.072 23.710 1.00 83.50 346 LEU A N 1
ATOM 2816 C CA . LEU A 1 346 ? -28.779 5.517 22.316 1.00 83.50 346 LEU A CA 1
ATOM 2817 C C . LEU A 1 346 ? -30.000 4.993 21.551 1.00 83.50 346 LEU A C 1
ATOM 2819 O O . LEU A 1 346 ? -30.602 5.752 20.799 1.00 83.50 346 LEU A O 1
ATOM 2823 N N . GLN A 1 347 ? -30.412 3.741 21.754 1.00 81.06 347 GLN A N 1
ATOM 2824 C CA . GLN A 1 347 ? -31.611 3.179 21.118 1.00 81.06 347 GLN A CA 1
ATOM 2825 C C . GLN A 1 347 ? -32.892 3.897 21.552 1.00 81.06 347 GLN A C 1
ATOM 2827 O O . GLN A 1 347 ? -33.779 4.107 20.730 1.00 81.06 347 GLN A O 1
ATOM 2832 N N . SER A 1 348 ? -32.986 4.302 22.821 1.00 80.81 348 SER A N 1
ATOM 2833 C CA . SER A 1 348 ? -34.162 5.014 23.339 1.00 80.81 348 SER A CA 1
ATOM 2834 C C . SER A 1 348 ? -34.275 6.460 22.834 1.00 80.81 348 SER A C 1
ATOM 2836 O O . SER A 1 348 ? -35.370 7.020 22.779 1.00 80.81 348 SER A O 1
ATOM 2838 N N . THR A 1 349 ? -33.151 7.069 22.444 1.00 76.62 349 THR A N 1
ATOM 2839 C CA . THR A 1 349 ? -33.065 8.496 22.091 1.00 76.62 349 THR A CA 1
ATOM 2840 C C . THR A 1 349 ? -32.836 8.755 20.601 1.00 76.62 349 THR A C 1
ATOM 2842 O O . THR A 1 349 ? -33.089 9.868 20.123 1.00 76.62 349 THR A O 1
ATOM 2845 N N . CYS A 1 350 ? -32.365 7.762 19.845 1.00 76.25 350 CYS A N 1
ATOM 2846 C CA . CYS A 1 350 ? -32.004 7.924 18.445 1.00 76.25 350 CYS A CA 1
ATOM 2847 C C . CYS A 1 350 ? -33.226 7.866 17.518 1.00 76.25 350 CYS A C 1
ATOM 2849 O O . CYS A 1 350 ? -34.041 6.951 17.565 1.00 76.25 350 CYS A O 1
ATOM 2851 N N . LYS A 1 351 ? -33.320 8.861 16.630 1.00 73.12 351 LYS A N 1
ATOM 2852 C CA . LYS A 1 351 ? -34.361 8.969 15.593 1.00 73.12 351 LYS A CA 1
ATOM 2853 C C . LYS A 1 351 ? -33.814 8.784 14.172 1.00 73.12 351 LYS A C 1
ATOM 2855 O O . LYS A 1 351 ? -34.584 8.810 13.218 1.00 73.12 351 LYS A O 1
ATOM 2860 N N . ASP A 1 352 ? -32.496 8.640 14.024 1.00 76.06 352 ASP A N 1
ATOM 2861 C CA . ASP A 1 352 ? -31.826 8.458 12.735 1.00 76.06 352 ASP A CA 1
ATOM 2862 C C . ASP A 1 352 ? -31.801 6.964 12.376 1.00 76.06 352 ASP A C 1
ATOM 2864 O O . ASP A 1 352 ? -31.261 6.140 13.116 1.00 76.06 352 ASP A O 1
ATOM 2868 N N . SER A 1 353 ? -32.401 6.604 11.240 1.00 75.31 353 SER A N 1
ATOM 2869 C CA . SER A 1 353 ? -32.550 5.209 10.812 1.00 75.31 353 SER A CA 1
ATOM 2870 C C . SER A 1 353 ? -31.218 4.512 10.527 1.00 75.31 353 SER A C 1
ATOM 2872 O O . SER A 1 353 ? -31.124 3.295 10.678 1.00 75.31 353 SER A O 1
ATOM 2874 N N . ILE A 1 354 ? -30.191 5.257 10.116 1.00 71.38 354 ILE A N 1
ATOM 2875 C CA . ILE A 1 354 ? -28.870 4.707 9.802 1.00 71.38 354 ILE A CA 1
ATOM 2876 C C . ILE A 1 354 ? -28.115 4.428 11.100 1.00 71.38 354 ILE A C 1
ATOM 2878 O O . ILE A 1 354 ? -27.614 3.320 11.290 1.00 71.38 354 ILE A O 1
ATOM 2882 N N . VAL A 1 355 ? -28.112 5.384 12.034 1.00 73.94 355 VAL A N 1
ATOM 2883 C CA . VAL A 1 355 ? -27.545 5.183 13.378 1.00 73.94 355 VAL A CA 1
ATOM 2884 C C . VAL A 1 355 ? -28.246 4.017 14.080 1.00 73.94 355 VAL A C 1
ATOM 2886 O O . VAL A 1 355 ? -27.571 3.167 14.659 1.00 73.94 355 VAL A O 1
ATOM 2889 N N . MET A 1 356 ? -29.577 3.918 13.978 1.00 77.25 356 MET A N 1
ATOM 2890 C CA . MET A 1 356 ? -30.335 2.771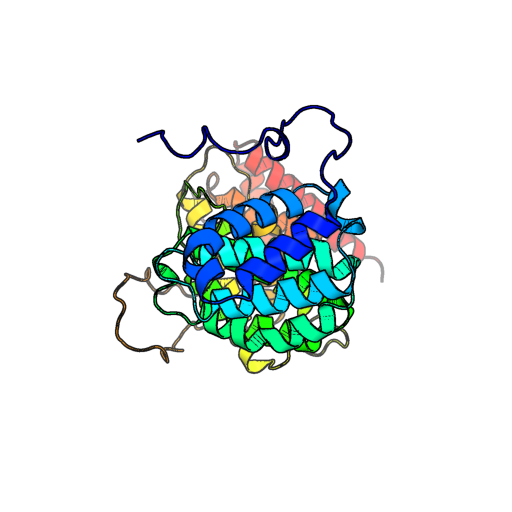 14.493 1.00 77.25 356 MET A CA 1
ATOM 2891 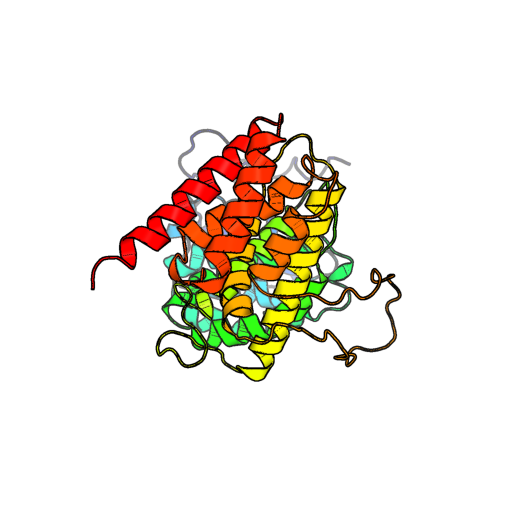C C . MET A 1 356 ? -29.941 1.453 13.820 1.00 77.25 356 MET A C 1
ATOM 2893 O O . MET A 1 356 ? -29.788 0.446 14.510 1.00 77.25 356 MET A O 1
ATOM 2897 N N . GLY A 1 357 ? -29.704 1.451 12.506 1.00 75.44 357 GLY A N 1
ATOM 2898 C CA . GLY A 1 357 ? -29.158 0.298 11.790 1.00 75.44 357 GLY A CA 1
ATOM 2899 C C . GLY A 1 357 ? -27.804 -0.150 12.351 1.00 75.44 357 GLY A C 1
ATOM 2900 O O . GLY A 1 357 ? -27.641 -1.323 12.691 1.00 75.44 357 GLY A O 1
ATOM 2901 N N . CYS A 1 358 ? -26.864 0.782 12.532 1.00 74.62 358 CYS A N 1
ATOM 2902 C CA . CYS A 1 358 ? -25.553 0.488 13.116 1.00 74.62 358 CYS A CA 1
ATOM 2903 C C . CYS A 1 358 ? -25.658 0.018 14.577 1.00 74.62 358 CYS A C 1
ATOM 2905 O O . CYS A 1 358 ? -24.953 -0.909 14.968 1.00 74.62 358 CYS A O 1
ATOM 2907 N N . LEU A 1 359 ? -26.559 0.597 15.382 1.00 77.50 359 LEU A N 1
ATOM 2908 C CA . LEU A 1 359 ? -26.826 0.152 16.757 1.00 77.50 359 LEU A CA 1
ATOM 2909 C C . LEU A 1 359 ? -27.350 -1.287 16.786 1.00 77.50 359 LEU A C 1
ATOM 2911 O O . LEU A 1 359 ? -26.848 -2.104 17.557 1.00 77.50 359 LEU A O 1
ATOM 2915 N N . CYS A 1 360 ? -28.309 -1.625 15.921 1.00 78.88 360 CYS A N 1
ATOM 2916 C CA . CYS A 1 360 ? -28.815 -2.990 15.788 1.00 78.88 360 CYS A CA 1
ATOM 2917 C C . CYS A 1 360 ? -27.694 -3.962 15.396 1.00 78.88 360 CYS A C 1
ATOM 2919 O O . CYS A 1 360 ? -27.531 -4.999 16.040 1.00 78.88 360 CYS A O 1
ATOM 2921 N N . GLN A 1 361 ? -26.862 -3.613 14.412 1.00 78.38 361 GLN A N 1
ATOM 2922 C CA . GLN A 1 361 ? -25.720 -4.447 14.030 1.00 78.38 361 GLN A CA 1
ATOM 2923 C C . GLN A 1 361 ? -24.711 -4.602 15.179 1.00 78.38 361 GLN A C 1
ATOM 2925 O O . GLN A 1 361 ? -24.254 -5.713 15.434 1.00 78.38 361 GLN A O 1
ATOM 2930 N N . CYS A 1 362 ? -24.410 -3.537 15.932 1.00 77.69 362 CYS A N 1
ATOM 2931 C CA . CYS A 1 362 ? -23.589 -3.618 17.143 1.00 77.69 362 CYS A CA 1
ATOM 2932 C C . CYS A 1 362 ? -24.174 -4.600 18.166 1.00 77.69 362 CYS A C 1
ATOM 2934 O O . CYS A 1 362 ? -23.426 -5.425 18.682 1.00 77.69 362 CYS A O 1
ATOM 2936 N N . THR A 1 363 ? -25.488 -4.555 18.432 1.00 76.69 363 THR A N 1
ATOM 2937 C CA . THR A 1 363 ? -26.135 -5.485 19.380 1.00 76.69 363 THR A CA 1
ATOM 2938 C C . THR A 1 363 ? -26.102 -6.939 18.930 1.00 76.69 363 THR A C 1
ATOM 2940 O O . THR A 1 363 ? -25.936 -7.833 19.755 1.00 76.69 363 THR A O 1
ATOM 2943 N N . VAL A 1 364 ? -26.267 -7.203 17.633 1.00 78.50 364 VAL A N 1
ATOM 2944 C CA . VAL A 1 364 ? -26.225 -8.570 17.094 1.00 78.50 364 VAL A CA 1
ATOM 2945 C C . VAL A 1 364 ? -24.800 -9.118 17.169 1.00 78.50 364 VAL A C 1
ATOM 2947 O O . VAL A 1 364 ? -24.585 -10.232 17.662 1.00 78.50 364 VAL A O 1
ATOM 2950 N N . SER A 1 365 ? -23.815 -8.314 16.760 1.00 77.62 365 SER A N 1
ATOM 2951 C CA . SER A 1 365 ? -22.402 -8.686 16.838 1.00 77.62 365 SER A CA 1
ATOM 2952 C C . SER A 1 365 ? -21.944 -8.900 18.286 1.00 77.62 365 SER A C 1
ATOM 2954 O O . SER A 1 365 ? -21.211 -9.850 18.547 1.00 77.62 365 SER A O 1
ATOM 2956 N N . SER A 1 366 ? -22.419 -8.089 19.242 1.00 67.75 366 SER A N 1
ATOM 2957 C CA . SER A 1 366 ? -22.068 -8.211 20.668 1.00 67.75 366 SER A CA 1
ATOM 2958 C C . SER A 1 366 ? -22.824 -9.309 21.435 1.00 67.75 366 SER A C 1
ATOM 2960 O O . SER A 1 366 ? -22.454 -9.636 22.562 1.00 67.75 366 SER A O 1
ATOM 2962 N N . ARG A 1 367 ? -23.881 -9.897 20.860 1.00 62.56 367 ARG A N 1
ATOM 2963 C CA . ARG A 1 367 ? -24.547 -11.100 21.404 1.00 62.56 367 ARG A CA 1
ATOM 2964 C C . ARG A 1 367 ? -23.896 -12.388 20.913 1.00 62.56 367 ARG A C 1
ATOM 2966 O O . ARG A 1 367 ? -23.788 -13.355 21.661 1.00 62.56 367 ARG A O 1
ATOM 2973 N N . SER A 1 368 ? -23.429 -12.394 19.666 1.00 59.84 368 SER A N 1
ATOM 2974 C CA . SER A 1 368 ? -22.709 -13.538 19.089 1.00 59.84 368 SER A CA 1
ATOM 2975 C C . SER A 1 368 ? -21.415 -13.840 19.863 1.00 59.84 368 SER A C 1
ATOM 2977 O O . SER A 1 368 ? -21.008 -14.992 19.978 1.00 59.84 368 SER A O 1
ATOM 2979 N N . THR A 1 369 ? -20.813 -12.812 20.468 1.00 57.19 369 THR A N 1
ATOM 2980 C CA . THR A 1 369 ? -19.663 -12.905 21.378 1.00 57.19 369 THR A CA 1
ATOM 2981 C C . THR A 1 369 ? -19.987 -13.469 22.760 1.00 57.19 369 THR A C 1
ATOM 2983 O O . THR A 1 369 ? -19.149 -14.164 23.329 1.00 57.19 369 THR A O 1
ATOM 2986 N N . SER A 1 370 ? -21.166 -13.175 23.324 1.00 51.75 370 SER A N 1
ATOM 2987 C CA . SER A 1 370 ? -21.536 -13.622 24.676 1.00 51.75 370 SER A CA 1
ATOM 2988 C C . SER A 1 370 ? -21.976 -15.086 24.706 1.00 51.75 370 SER A C 1
ATOM 2990 O O . SER A 1 370 ? -21.614 -15.808 25.630 1.00 51.75 370 SER A O 1
ATOM 2992 N N . VAL A 1 371 ? -22.701 -15.550 23.679 1.00 50.47 371 VAL A N 1
ATOM 2993 C CA . VAL A 1 371 ? -23.196 -16.941 23.599 1.00 50.47 371 VAL A CA 1
ATOM 2994 C C . VAL A 1 371 ? -22.047 -17.945 23.435 1.00 50.47 371 VAL A C 1
ATOM 2996 O O . VAL A 1 371 ? -22.107 -19.040 23.986 1.00 50.47 371 VAL A O 1
ATOM 2999 N N . GLY A 1 372 ? -20.954 -17.561 22.765 1.00 41.34 372 GLY A N 1
ATOM 3000 C CA . GLY A 1 372 ? -19.751 -18.394 22.641 1.00 41.34 372 GLY A CA 1
ATOM 3001 C C . GLY A 1 372 ? -18.965 -18.593 23.945 1.00 41.34 372 GLY A C 1
ATOM 3002 O O . GLY A 1 372 ? -18.103 -19.464 23.996 1.00 41.34 372 GLY A O 1
ATOM 3003 N N . LYS A 1 373 ? -19.258 -17.816 24.999 1.00 42.81 373 LYS A N 1
ATOM 3004 C CA . LYS A 1 373 ? -18.633 -17.942 26.329 1.00 42.81 373 LYS A CA 1
ATOM 3005 C C . LYS A 1 373 ? -19.513 -18.673 27.353 1.00 42.81 373 LYS A C 1
ATOM 3007 O O . LYS A 1 373 ? -19.043 -18.949 28.445 1.00 42.81 373 LYS A O 1
ATOM 3012 N N . THR A 1 374 ? -20.766 -19.008 27.021 1.00 34.84 374 THR A N 1
ATOM 3013 C CA . THR A 1 374 ? -21.703 -19.710 27.930 1.00 34.84 374 THR A CA 1
ATOM 3014 C C . THR A 1 374 ? -21.697 -21.237 27.752 1.00 34.84 374 THR A C 1
ATOM 3016 O O . THR A 1 374 ? -22.581 -21.921 28.255 1.00 34.84 374 THR A O 1
ATOM 3019 N N . VAL A 1 375 ? -20.710 -21.791 27.040 1.00 33.16 375 VAL A N 1
ATOM 3020 C CA . VAL A 1 375 ? -20.494 -23.242 26.928 1.00 33.16 375 VAL A CA 1
ATOM 3021 C C . VAL A 1 375 ? -19.104 -23.584 27.462 1.00 33.16 375 VAL A C 1
ATOM 3023 O O . VAL A 1 375 ? -18.211 -23.897 26.680 1.00 33.16 375 VAL A O 1
ATOM 3026 N N . ILE A 1 376 ? -18.924 -23.472 28.782 1.00 31.56 376 ILE A N 1
ATOM 3027 C CA . ILE A 1 376 ? -18.016 -24.298 29.602 1.00 31.56 376 ILE A CA 1
ATOM 3028 C C . ILE A 1 376 ? -18.713 -24.541 30.937 1.00 31.56 376 ILE A C 1
ATOM 3030 O O . ILE A 1 376 ? -19.150 -23.537 31.546 1.00 31.56 376 ILE A O 1
#

Solvent-accessible surface area (backbone atoms only — not comparable to full-atom values): 21929 Å² total; per-residue (Å²): 136,98,71,82,78,82,77,63,61,80,86,71,66,84,68,97,57,100,67,81,83,83,64,62,51,45,59,54,50,50,52,40,50,55,36,60,68,35,75,66,48,24,73,77,43,30,64,60,44,51,53,51,48,45,57,52,65,69,39,72,86,43,56,86,48,50,50,54,66,53,49,53,50,51,50,54,51,44,52,50,42,54,78,58,51,57,100,85,49,57,58,32,62,40,33,42,40,48,29,43,48,54,68,55,30,43,85,63,34,82,39,62,70,58,53,63,72,42,46,69,58,54,44,51,60,57,67,40,83,65,46,86,78,34,67,67,35,49,33,20,46,40,53,26,54,42,47,53,42,62,69,32,42,84,83,37,39,65,63,40,41,39,51,43,65,70,36,47,69,49,55,61,68,66,66,67,99,60,92,80,54,95,71,41,44,69,58,43,48,30,48,40,53,34,48,47,45,47,62,31,22,46,95,71,38,45,92,89,37,93,76,26,48,60,74,46,58,71,61,47,49,59,45,52,53,52,52,45,52,51,44,54,51,47,54,52,48,56,40,70,61,68,52,94,66,92,68,76,57,66,54,50,50,53,30,43,38,58,46,47,56,56,50,43,71,66,68,57,44,66,53,75,88,74,77,86,83,84,67,80,97,80,75,96,71,91,74,78,80,90,69,84,49,63,44,40,69,64,45,54,47,53,64,69,60,46,83,94,42,80,86,52,43,46,67,61,37,49,47,49,21,53,32,31,61,73,43,42,80,76,65,48,83,82,49,49,62,63,47,51,52,47,50,51,55,46,63,78,70,59,84,50,70,65,48,50,49,30,50,52,45,30,53,53,24,59,45,62,41,52,62,71,68,72,79,123

Secondary structure (DSSP, 8-state):
---SSTTS-GGG---SSS----S-HHHHHHHHHHHHHSHHHHHHHHHHHHHHHHHHHH-GGGGGGS-HHHHHHHHHHHHHHHHS--TT--HHHHHHHHHHHHHHHTTTS-HHHHHHHTHHHHHHHHH-TTGGG-HHHHHHHHHHHHHHHHHHTTT-HHHHHHHHHHHHHHHHHT----S--TT-HHHHHHHHHHHHHHHHSGGGPPTTSTT---S-HHHHHHHHHHHHHHHHHHHHHHHHTT-SS----HHHHHHHHHHHHHHHHS---EE-------S-S-----------EE-SHHHHHHHHHSTT-TTS-HHHHHHHHHHHHH-GGGS-HHHHHHHHHHHHHHHHH---HHHHHHHHHHHHHHHHHHHTTS--

Mean predicted aligned error: 9.8 Å

InterPro domains:
  IPR038980 Serine/threonine-protein kinase ATM, plant [PTHR37079] (22-342)